Protein AF-0000000078350565 (afdb_homodimer)

Structure (mmCIF, N/CA/C/O backbone):
data_AF-0000000078350565-model_v1
#
loop_
_entity.id
_entity.type
_entity.pdbx_description
1 polymer 'Xylose isomerase-like TIM barrel domain-containing protein'
#
loop_
_atom_site.group_PDB
_atom_site.id
_atom_site.type_symbol
_atom_site.label_atom_id
_atom_site.label_alt_id
_atom_site.label_comp_id
_atom_site.label_asym_id
_atom_site.label_entity_id
_atom_site.label_seq_id
_atom_site.pdbx_PDB_ins_code
_atom_site.Cartn_x
_atom_site.Cartn_y
_atom_site.Cartn_z
_atom_site.occupancy
_atom_site.B_iso_or_equiv
_atom_site.auth_seq_id
_atom_site.auth_comp_id
_atom_site.auth_asym_id
_atom_site.auth_atom_id
_atom_site.pdbx_PDB_model_num
ATOM 1 N N . MET A 1 1 ? 18.531 2.963 12.133 1 29.81 1 MET A N 1
ATOM 2 C CA . MET A 1 1 ? 17.109 2.709 11.914 1 29.81 1 MET A CA 1
ATOM 3 C C . MET A 1 1 ? 16.703 1.345 12.469 1 29.81 1 MET A C 1
ATOM 5 O O . MET A 1 1 ? 17.297 0.327 12.117 1 29.81 1 MET A O 1
ATOM 9 N N . GLY A 1 2 ? 16.297 1.271 13.641 1 43.22 2 GLY A N 1
ATOM 10 C CA . GLY A 1 2 ? 16.016 0.024 14.336 1 43.22 2 GLY A CA 1
ATOM 11 C C . GLY A 1 2 ? 15.117 -0.913 13.555 1 43.22 2 GLY A C 1
ATOM 12 O O . GLY A 1 2 ? 14.484 -0.503 12.578 1 43.22 2 GLY A O 1
ATOM 13 N N . LYS A 1 3 ? 15.312 -2.146 13.758 1 55.16 3 LYS A N 1
ATOM 14 C CA . LYS A 1 3 ? 14.531 -3.229 13.172 1 55.16 3 LYS A CA 1
ATOM 15 C C . LYS A 1 3 ? 13.039 -3.014 13.383 1 55.16 3 LYS A C 1
ATOM 17 O O . LYS A 1 3 ? 12.609 -2.613 14.469 1 55.16 3 LYS A O 1
ATOM 22 N N . TRP A 1 4 ? 12.258 -2.865 12.328 1 69.56 4 TRP A N 1
ATOM 23 C CA . TRP A 1 4 ? 10.805 -2.768 12.414 1 69.56 4 TRP A CA 1
ATOM 24 C C . TRP A 1 4 ? 10.242 -3.826 13.352 1 69.56 4 TRP A C 1
ATOM 26 O O . TRP A 1 4 ? 10.703 -4.973 13.352 1 69.56 4 TRP A O 1
ATOM 36 N N . GLU A 1 5 ? 9.578 -3.369 14.406 1 76.81 5 GLU A N 1
ATOM 37 C CA . GLU A 1 5 ? 8.859 -4.273 15.305 1 76.81 5 GLU A CA 1
ATOM 38 C C . GLU A 1 5 ? 7.387 -3.898 15.406 1 76.81 5 GLU A C 1
ATOM 40 O O . GLU A 1 5 ? 7.043 -2.715 15.445 1 76.81 5 GLU A O 1
ATOM 45 N N . ARG A 1 6 ? 6.66 -4.949 15.422 1 85.81 6 ARG A N 1
ATOM 46 C CA . ARG A 1 6 ? 5.234 -4.711 15.617 1 85.81 6 ARG A CA 1
ATOM 47 C C . ARG A 1 6 ? 4.926 -4.418 17.078 1 85.81 6 ARG A C 1
ATOM 49 O O . ARG A 1 6 ? 5.051 -5.297 17.938 1 85.81 6 ARG A O 1
ATOM 56 N N . LEU A 1 7 ? 4.594 -3.178 17.375 1 91.69 7 LEU A N 1
ATOM 57 C CA . LEU A 1 7 ? 4.164 -2.777 18.719 1 91.69 7 LEU A CA 1
ATOM 58 C C . LEU A 1 7 ? 2.646 -2.822 18.844 1 91.69 7 LEU A C 1
ATOM 60 O O . LEU A 1 7 ? 1.937 -2.766 17.828 1 91.69 7 LEU A O 1
ATOM 64 N N . SER A 1 8 ? 2.15 -2.9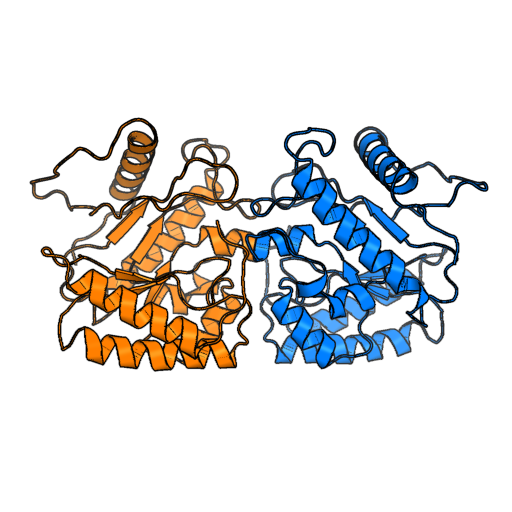61 20.078 1 96.12 8 SER A N 1
ATOM 65 C CA . SER A 1 8 ? 0.714 -2.984 20.328 1 96.12 8 SER A CA 1
ATOM 66 C C . SER A 1 8 ? 0.103 -1.596 20.188 1 96.12 8 SER A C 1
ATOM 68 O O . SER A 1 8 ? 0.82 -0.594 20.172 1 96.12 8 SER A O 1
ATOM 70 N N . VAL A 1 9 ? -1.161 -1.55 20.031 1 97.94 9 VAL A N 1
ATOM 71 C CA . VAL A 1 9 ? -1.894 -0.289 19.984 1 97.94 9 VAL A CA 1
ATOM 72 C C . VAL A 1 9 ? -1.577 0.546 21.219 1 97.94 9 VAL A C 1
ATOM 74 O O . VAL A 1 9 ? -1.276 1.738 21.109 1 97.94 9 VAL A O 1
ATOM 77 N N . ASP A 1 10 ? -1.543 -0.074 22.438 1 97.94 10 ASP A N 1
ATOM 78 C CA . ASP A 1 10 ? -1.284 0.636 23.688 1 97.94 10 ASP A CA 1
ATOM 79 C C . ASP A 1 10 ? 0.126 1.223 23.703 1 97.94 10 ASP A C 1
ATOM 81 O O . ASP A 1 10 ? 0.337 2.33 24.203 1 97.94 10 ASP A O 1
ATOM 85 N N . ALA A 1 11 ? 1.04 0.435 23.188 1 96.69 11 ALA A N 1
ATOM 86 C CA . ALA A 1 11 ? 2.416 0.926 23.141 1 96.69 11 ALA A CA 1
ATOM 87 C C . ALA A 1 11 ? 2.529 2.143 22.219 1 96.69 11 ALA A C 1
ATOM 89 O O . ALA A 1 11 ? 3.217 3.111 22.547 1 96.69 11 ALA A O 1
ATOM 90 N N . HIS A 1 12 ? 1.889 2.092 21.062 1 95.88 12 HIS A N 1
ATOM 91 C CA . HIS A 1 12 ? 1.881 3.225 20.141 1 95.88 12 HIS A CA 1
ATOM 92 C C . HIS A 1 12 ? 1.212 4.441 20.781 1 95.88 12 HIS A C 1
ATOM 94 O O . HIS A 1 12 ? 1.666 5.57 20.594 1 95.88 12 HIS A O 1
ATOM 100 N N . LEU A 1 13 ? 0.161 4.207 21.531 1 97.38 13 LEU A N 1
ATOM 101 C CA . LEU A 1 13 ? -0.548 5.301 22.203 1 97.38 13 LEU A CA 1
ATOM 102 C C . LEU A 1 13 ? 0.314 5.934 23.281 1 97.38 13 LEU A C 1
ATOM 104 O O . LEU A 1 13 ? 0.318 7.156 23.453 1 97.38 13 LEU A O 1
ATOM 108 N N . SER A 1 14 ? 1.02 5.094 24.016 1 96.31 14 SER A N 1
ATOM 109 C CA . SER A 1 14 ? 1.937 5.613 25.031 1 96.31 14 SER A CA 1
ATOM 110 C C . SER A 1 14 ? 3.008 6.496 24.406 1 96.31 14 SER A C 1
ATOM 112 O O . SER A 1 14 ? 3.311 7.574 24.922 1 96.31 14 SER A O 1
ATOM 114 N N . ASN A 1 15 ? 3.539 5.988 23.297 1 91.12 15 ASN A N 1
ATOM 115 C CA . ASN A 1 15 ? 4.531 6.777 22.562 1 91.12 15 ASN A CA 1
ATOM 116 C C . ASN A 1 15 ? 3.941 8.094 22.062 1 91.12 15 ASN A C 1
ATOM 118 O O . ASN A 1 15 ? 4.594 9.141 22.141 1 91.12 15 ASN A O 1
ATOM 122 N N . PHE A 1 16 ? 2.752 8.031 21.625 1 93.38 16 PHE A N 1
ATOM 123 C CA . PHE A 1 16 ? 2.049 9.203 21.125 1 93.38 16 PHE A CA 1
ATOM 124 C C . PHE A 1 16 ? 1.903 10.25 22.219 1 93.38 16 PHE A C 1
ATOM 126 O O . PHE A 1 16 ? 2.219 11.422 22 1 93.38 16 PHE A O 1
ATOM 133 N N . GLU A 1 17 ? 1.477 9.836 23.297 1 94.06 17 GLU A N 1
ATOM 134 C CA . GLU A 1 17 ? 1.262 10.75 24.422 1 94.06 17 GLU A CA 1
ATOM 135 C C . GLU A 1 17 ? 2.574 11.383 24.875 1 94.06 17 GLU A C 1
ATOM 137 O O . GLU A 1 17 ? 2.631 12.586 25.141 1 94.06 17 GLU A O 1
ATOM 142 N N . VAL A 1 18 ? 3.592 10.594 24.969 1 89.62 18 VAL A N 1
ATOM 143 C CA . VAL A 1 18 ? 4.898 11.086 25.375 1 89.62 18 VAL A CA 1
ATOM 144 C C . VAL A 1 18 ? 5.391 12.148 24.391 1 89.62 18 VAL A C 1
ATOM 146 O O . VAL A 1 18 ? 5.871 13.203 24.797 1 89.62 18 VAL A O 1
ATOM 149 N N . GLN A 1 19 ? 5.246 11.859 23.125 1 86.56 19 GLN A N 1
ATOM 150 C CA . GLN A 1 19 ? 5.695 12.781 22.078 1 86.56 19 GLN A CA 1
ATOM 151 C C . GLN A 1 19 ? 4.883 14.078 22.109 1 86.56 19 GLN A C 1
ATOM 153 O O . GLN A 1 19 ? 5.434 15.164 21.953 1 86.56 19 GLN A O 1
ATOM 158 N N . LEU A 1 20 ? 3.584 13.93 22.297 1 88 20 LEU A N 1
ATOM 159 C CA . LEU A 1 20 ? 2.715 15.094 22.359 1 88 20 LEU A CA 1
ATOM 160 C C . LEU A 1 20 ? 3.092 15.992 23.531 1 88 20 LEU A C 1
ATOM 162 O O . LEU A 1 20 ? 3.195 17.203 23.375 1 88 20 LEU A O 1
ATOM 166 N N . ASN A 1 21 ? 3.371 15.438 24.688 1 87.44 21 ASN A N 1
ATOM 167 C CA . ASN A 1 21 ? 3.789 16.188 25.859 1 87.44 21 ASN A CA 1
ATOM 168 C C . ASN A 1 21 ? 5.129 16.891 25.625 1 87.44 21 ASN A C 1
ATOM 170 O O . ASN A 1 21 ? 5.32 18.031 26.062 1 87.44 21 ASN A O 1
ATOM 174 N N . THR A 1 22 ? 5.992 16.172 24.969 1 82.19 22 THR A N 1
ATOM 175 C CA . THR A 1 22 ? 7.301 16.75 24.656 1 82.19 22 THR A CA 1
ATOM 176 C C . THR A 1 22 ? 7.164 17.969 23.75 1 82.19 22 THR A C 1
ATOM 178 O O . THR A 1 22 ? 7.84 18.984 23.953 1 82.19 22 THR A O 1
ATOM 181 N N . MET A 1 23 ? 6.285 17.859 22.766 1 81.38 23 MET A N 1
ATOM 182 C CA . MET A 1 23 ? 6.066 18.953 21.828 1 81.38 23 MET A CA 1
ATOM 183 C C . MET A 1 23 ? 5.469 20.172 22.531 1 81.38 23 MET A C 1
ATOM 185 O O . MET A 1 23 ? 5.793 21.312 22.203 1 81.38 23 MET A O 1
ATOM 189 N N . LEU A 1 24 ? 4.656 19.953 23.531 1 80.38 24 LEU A N 1
ATOM 190 C CA . LEU A 1 24 ? 3.986 21.047 24.234 1 80.38 24 LEU A CA 1
ATOM 191 C C . LEU A 1 24 ? 4.93 21.703 25.234 1 80.38 24 LEU A C 1
ATOM 193 O O . LEU A 1 24 ? 4.668 22.828 25.688 1 80.38 24 LEU A O 1
ATOM 197 N N . ALA A 1 25 ? 5.98 21 25.531 1 77.94 25 ALA A N 1
ATOM 198 C CA . ALA A 1 25 ? 6.938 21.547 26.484 1 77.94 25 ALA A CA 1
ATOM 199 C C . ALA A 1 25 ? 7.91 22.5 25.812 1 77.94 25 ALA A C 1
ATOM 201 O O . ALA A 1 25 ? 8.656 23.234 26.484 1 77.94 25 ALA A O 1
ATOM 202 N N . ILE A 1 26 ? 7.836 22.484 24.531 1 70 26 ILE A N 1
ATOM 203 C CA . ILE A 1 26 ? 8.719 23.391 23.797 1 70 26 ILE A CA 1
ATOM 204 C C . ILE A 1 26 ? 8.266 24.828 24 1 70 26 ILE A C 1
ATOM 206 O O . ILE A 1 26 ? 7.07 25.109 24.047 1 70 26 ILE A O 1
ATOM 210 N N . ALA A 1 27 ? 9.188 25.766 24.141 1 65.5 27 ALA A N 1
ATOM 211 C CA . ALA A 1 27 ? 8.961 27.156 24.516 1 65.5 27 ALA A CA 1
ATOM 212 C C . ALA A 1 27 ? 8.016 27.844 23.547 1 65.5 27 ALA A C 1
ATOM 214 O O . ALA A 1 27 ? 7.098 28.562 23.953 1 65.5 27 ALA A O 1
ATOM 215 N N . GLU A 1 28 ? 8.289 27.594 22.266 1 67.12 28 GLU A N 1
ATOM 216 C CA . GLU A 1 28 ? 7.395 28.172 21.266 1 67.12 28 GLU A CA 1
ATOM 217 C C . GLU A 1 28 ? 6.387 27.141 20.766 1 67.12 28 GLU A C 1
ATOM 219 O O . GLU A 1 28 ? 6.773 26.062 20.328 1 67.12 28 GLU A O 1
ATOM 224 N N . PRO A 1 29 ? 5.207 27.5 20.922 1 66.31 29 PRO A N 1
ATOM 225 C CA . PRO A 1 29 ? 4.195 26.531 20.484 1 66.31 29 PRO A CA 1
ATOM 226 C C . PRO A 1 29 ? 4.273 26.234 18.984 1 66.31 29 PRO A C 1
ATOM 228 O O . PRO A 1 29 ? 4.516 27.141 18.188 1 66.31 29 PRO A O 1
ATOM 231 N N . PRO A 1 30 ? 4.133 24.969 18.656 1 74.44 30 PRO A N 1
ATOM 232 C CA . PRO A 1 30 ? 4.117 24.641 17.219 1 74.44 30 PRO A CA 1
ATOM 233 C C . PRO A 1 30 ? 2.883 25.188 16.516 1 74.44 30 PRO A C 1
ATOM 235 O O . PRO A 1 30 ? 1.818 25.312 17.109 1 74.44 30 PRO A O 1
ATOM 238 N N . VAL A 1 31 ? 3.041 25.562 15.242 1 70.62 31 VAL A N 1
ATOM 239 C CA . VAL A 1 31 ? 1.937 26.031 14.422 1 70.62 31 VAL A CA 1
ATOM 240 C C . VAL A 1 31 ? 1.011 24.875 14.07 1 70.62 31 VAL A C 1
ATOM 242 O O . VAL A 1 31 ? -0.204 25.047 13.953 1 70.62 31 VAL A O 1
ATOM 245 N N . HIS A 1 32 ? 1.57 23.734 13.961 1 81.56 32 HIS A N 1
ATOM 246 C CA . HIS A 1 32 ? 0.864 22.5 13.602 1 81.56 32 HIS A CA 1
ATOM 247 C C . HIS A 1 32 ? 1.629 21.266 14.062 1 81.56 32 HIS A C 1
ATOM 249 O O . HIS A 1 32 ? 2.857 21.219 13.961 1 81.56 32 HIS A O 1
ATOM 255 N N . ILE A 1 33 ? 0.948 20.328 14.57 1 84.94 33 ILE A N 1
ATOM 256 C CA . ILE A 1 33 ? 1.573 19.062 14.961 1 84.94 33 ILE A CA 1
ATOM 257 C C . ILE A 1 33 ? 1.23 17.984 13.953 1 84.94 33 ILE A C 1
ATOM 259 O O . ILE A 1 33 ? 0.056 17.672 13.734 1 84.94 33 ILE A O 1
ATOM 263 N N . ASN A 1 34 ? 2.223 17.453 13.305 1 87.62 34 ASN A N 1
ATOM 264 C CA . ASN A 1 34 ? 2.078 16.328 12.391 1 87.62 34 ASN A CA 1
ATOM 265 C C . ASN A 1 34 ? 2.449 15.008 13.055 1 87.62 34 ASN A C 1
ATOM 267 O O . ASN A 1 34 ? 3.527 14.891 13.641 1 87.62 34 ASN A O 1
ATOM 271 N N . CYS A 1 35 ? 1.588 13.984 12.875 1 90.69 35 CYS A N 1
ATOM 272 C CA . CYS A 1 35 ? 1.815 12.727 13.586 1 90.69 35 CYS A CA 1
ATOM 273 C C . CYS A 1 35 ? 1.958 11.562 12.609 1 90.69 35 CYS A C 1
ATOM 275 O O . CYS A 1 35 ? 1.14 11.406 11.703 1 90.69 35 CYS A O 1
ATOM 277 N N . HIS A 1 36 ? 3.012 10.734 12.797 1 90.69 36 HIS A N 1
ATOM 278 C CA . HIS A 1 36 ? 3.102 9.406 12.203 1 90.69 36 HIS A CA 1
ATOM 279 C C . HIS A 1 36 ? 2.428 8.359 13.086 1 90.69 36 HIS A C 1
ATOM 281 O O . HIS A 1 36 ? 2.998 7.934 14.086 1 90.69 36 HIS A O 1
ATOM 287 N N . SER A 1 37 ? 1.305 7.953 12.68 1 94.88 37 SER A N 1
ATOM 288 C CA . SER A 1 37 ? 0.412 7.309 13.641 1 94.88 37 SER A CA 1
ATOM 289 C C . SER A 1 37 ? 0.211 5.836 13.297 1 94.88 37 SER A C 1
ATOM 291 O O . SER A 1 37 ? -0.036 5.488 12.141 1 94.88 37 SER A O 1
ATOM 293 N N . GLY A 1 38 ? 0.345 5.031 14.375 1 95 38 GLY A N 1
ATOM 294 C CA . GLY A 1 38 ? 0.016 3.619 14.281 1 95 38 GLY A CA 1
ATOM 295 C C . GLY A 1 38 ? 0.988 2.836 13.422 1 95 38 GLY A C 1
ATOM 296 O O . GLY A 1 38 ? 2.193 3.1 13.438 1 95 38 GLY A O 1
ATOM 297 N N . SER A 1 39 ? 0.382 1.791 12.812 1 95.94 39 SER A N 1
ATOM 298 C CA . SER A 1 39 ? 1.175 0.845 12.031 1 95.94 39 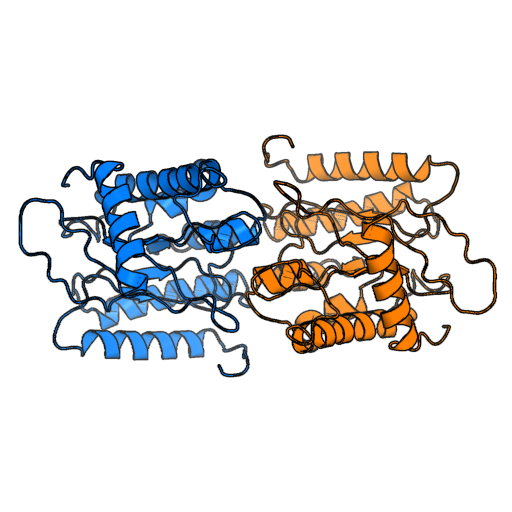SER A CA 1
ATOM 299 C C . SER A 1 39 ? 0.372 0.28 10.867 1 95.94 39 SER A C 1
ATOM 301 O O . SER A 1 39 ? -0.832 0.047 10.992 1 95.94 39 SER A O 1
ATOM 303 N N . ASP A 1 40 ? 1.1 0.07 9.789 1 97.06 40 ASP A N 1
ATOM 304 C CA . ASP A 1 40 ? 0.416 -0.528 8.648 1 97.06 40 ASP A CA 1
ATOM 305 C C . ASP A 1 40 ? 0.014 -1.972 8.938 1 97.06 40 ASP A C 1
ATOM 307 O O . ASP A 1 40 ? -0.891 -2.512 8.297 1 97.06 40 ASP A O 1
ATOM 311 N N . SER A 1 41 ? 0.636 -2.6 9.93 1 96.38 41 SER A N 1
ATOM 312 C CA . SER A 1 41 ? 0.352 -3.994 10.258 1 96.38 41 SER A CA 1
ATOM 313 C C . SER A 1 41 ? -0.889 -4.113 11.141 1 96.38 41 SER A C 1
ATOM 315 O O . SER A 1 41 ? -1.336 -5.223 11.438 1 96.38 41 SER A O 1
ATOM 317 N N . PHE A 1 42 ? -1.473 -2.967 11.57 1 97.75 42 PHE A N 1
ATOM 318 C CA . PHE A 1 42 ? -2.721 -2.998 12.328 1 97.75 42 PHE A CA 1
ATOM 319 C C . PHE A 1 42 ? -3.879 -3.443 11.438 1 97.75 42 PHE A C 1
ATOM 321 O O . PHE A 1 42 ? -3.955 -3.059 10.273 1 97.75 42 PHE A O 1
ATOM 328 N N . THR A 1 43 ? -4.734 -4.227 12.062 1 96.88 43 THR A N 1
ATOM 329 C CA . THR A 1 43 ? -6.035 -4.422 11.43 1 96.88 43 THR A CA 1
ATOM 330 C C . THR A 1 43 ? -6.828 -3.119 11.406 1 96.88 43 THR A C 1
ATOM 332 O O . THR A 1 43 ? -6.477 -2.158 12.094 1 96.88 43 THR A O 1
ATOM 335 N N . LEU A 1 44 ? -7.848 -3.102 10.555 1 97.81 44 LEU A N 1
ATOM 336 C CA . LEU A 1 44 ? -8.734 -1.94 10.531 1 97.81 44 LEU A CA 1
ATOM 337 C C . LEU A 1 44 ? -9.258 -1.632 11.93 1 97.81 44 LEU A C 1
ATOM 339 O O . LEU A 1 44 ? -9.266 -0.472 12.352 1 97.81 44 LEU A O 1
ATOM 343 N N . LYS A 1 45 ? -9.648 -2.652 12.656 1 97.88 45 LYS A N 1
ATOM 344 C CA . LYS A 1 45 ? -10.18 -2.484 14.008 1 97.88 45 LYS A CA 1
ATOM 345 C C . LYS A 1 45 ? -9.133 -1.871 14.938 1 97.88 45 LYS A C 1
ATOM 347 O O . LYS A 1 45 ? -9.445 -0.971 15.719 1 97.88 45 LYS A O 1
ATOM 352 N N . GLU A 1 46 ? -7.934 -2.338 14.852 1 98.38 46 GLU A N 1
ATOM 353 C CA . GLU A 1 46 ? -6.852 -1.804 15.672 1 98.38 46 GLU A CA 1
ATOM 354 C C . GLU A 1 46 ? -6.578 -0.34 15.344 1 98.38 46 GLU A C 1
ATOM 356 O O . GLU A 1 46 ? -6.348 0.472 16.234 1 98.38 46 GLU A O 1
ATOM 361 N N . SER A 1 47 ? -6.559 -0.036 14.062 1 98.56 47 SER A N 1
ATOM 362 C CA . SER A 1 47 ? -6.32 1.344 13.656 1 98.56 47 SER A CA 1
ATOM 363 C C . SER A 1 47 ? -7.426 2.268 14.148 1 98.56 47 SER A C 1
ATOM 365 O O . SER A 1 47 ? -7.152 3.369 14.625 1 98.56 47 SER A O 1
ATOM 367 N N . ILE A 1 48 ? -8.672 1.815 14.047 1 98.62 48 ILE A N 1
ATOM 368 C CA . ILE A 1 48 ? -9.797 2.605 14.531 1 98.62 48 ILE A CA 1
ATOM 369 C C . ILE A 1 48 ? -9.664 2.814 16.031 1 98.62 48 ILE A C 1
ATOM 371 O O . ILE A 1 48 ? -9.883 3.922 16.531 1 98.62 48 ILE A O 1
ATOM 375 N N . ASP A 1 49 ? -9.297 1.769 16.719 1 98.75 49 ASP A N 1
ATOM 376 C CA . ASP A 1 49 ? -9.07 1.865 18.156 1 98.75 49 ASP A CA 1
ATOM 377 C C . ASP A 1 49 ? -7.984 2.887 18.469 1 98.75 49 ASP A C 1
ATOM 379 O O . ASP A 1 49 ? -8.156 3.732 19.359 1 98.75 49 ASP A O 1
ATOM 383 N N . TYR A 1 50 ? -6.91 2.811 17.781 1 98.69 50 TYR A N 1
ATOM 384 C CA . TYR A 1 50 ? -5.797 3.73 17.984 1 98.69 50 TYR A CA 1
ATOM 385 C C . TYR A 1 50 ? -6.246 5.176 17.812 1 98.69 50 TYR A C 1
ATOM 387 O O . TYR A 1 50 ? -6.012 6.016 18.688 1 98.69 50 TYR A O 1
ATOM 395 N N . PHE A 1 51 ? -6.883 5.465 16.703 1 98.69 51 PHE A N 1
ATOM 396 C CA . PHE A 1 51 ? -7.219 6.852 16.406 1 98.69 51 PHE A CA 1
ATOM 397 C C . PHE A 1 51 ? -8.305 7.363 17.344 1 98.69 51 PHE A C 1
ATOM 399 O O . PHE A 1 51 ? -8.289 8.531 17.734 1 98.69 51 PHE A O 1
ATOM 406 N N . THR A 1 52 ? -9.266 6.512 17.75 1 98.44 52 THR A N 1
ATOM 407 C CA . THR A 1 52 ? -10.281 6.902 18.719 1 98.44 52 THR A CA 1
ATOM 408 C C . THR A 1 52 ? -9.641 7.293 20.047 1 98.44 52 THR A C 1
ATOM 410 O O . THR A 1 52 ? -9.93 8.359 20.594 1 98.44 52 THR A O 1
ATOM 413 N N . LYS A 1 53 ? -8.75 6.5 20.469 1 98.44 53 LYS A N 1
ATOM 414 C CA . LYS A 1 53 ? -8.086 6.754 21.75 1 98.44 53 LYS A CA 1
ATOM 415 C C . LYS A 1 53 ? -7.125 7.934 21.641 1 98.44 53 LYS A C 1
ATOM 417 O O . LYS A 1 53 ? -6.953 8.688 22.609 1 98.44 53 LYS A O 1
ATOM 422 N N . SER A 1 54 ? -6.465 8.047 20.469 1 97.56 54 SER A N 1
ATOM 423 C CA . SER A 1 54 ? -5.551 9.164 20.266 1 97.56 54 SER A CA 1
ATOM 424 C C . SER A 1 54 ? -6.281 10.5 20.391 1 97.56 54 SER A C 1
ATOM 426 O O . SER A 1 54 ? -5.715 11.484 20.859 1 97.56 54 SER A O 1
ATOM 428 N N . ILE A 1 55 ? -7.523 10.586 19.953 1 95.88 55 ILE A N 1
ATOM 429 C CA . ILE A 1 55 ? -8.328 11.805 20.047 1 95.88 55 ILE A CA 1
ATOM 430 C C . ILE A 1 55 ? -8.555 12.156 21.516 1 95.88 55 ILE A C 1
ATOM 432 O O . ILE A 1 55 ? -8.43 13.32 21.906 1 95.88 55 ILE A O 1
ATOM 436 N N . SER A 1 56 ? -8.844 11.141 22.281 1 95.88 56 SER A N 1
ATOM 437 C CA . SER A 1 56 ? -9.039 11.359 23.703 1 95.88 56 SER A CA 1
ATOM 438 C C . SER A 1 56 ? -7.762 11.883 24.359 1 95.88 56 SER A C 1
ATOM 440 O O . SER A 1 56 ? -7.812 12.797 25.188 1 95.88 56 SER A O 1
ATOM 442 N N . ILE A 1 57 ? -6.672 11.352 24.016 1 96.69 57 ILE A N 1
ATOM 443 C CA . ILE A 1 57 ? -5.379 11.766 24.547 1 96.69 57 ILE A CA 1
ATOM 444 C C . ILE A 1 57 ? -5.086 13.203 24.125 1 96.69 57 ILE A C 1
ATOM 446 O O . ILE A 1 57 ? -4.664 14.023 24.938 1 96.69 57 ILE A O 1
ATOM 450 N N . GLN A 1 58 ? -5.301 13.422 22.859 1 94.25 58 GLN A N 1
ATOM 451 C CA . GLN A 1 58 ? -5.102 14.758 22.328 1 94.25 58 GLN A CA 1
ATOM 452 C C . GLN A 1 58 ? -5.906 15.797 23.109 1 94.25 58 GLN A C 1
ATOM 454 O O . GLN A 1 58 ? -5.379 16.844 23.484 1 94.25 58 GLN A O 1
ATOM 459 N N . GLN A 1 59 ? -7.156 15.523 23.391 1 93.38 59 GLN A N 1
ATOM 460 C CA . GLN A 1 59 ? -8.031 16.438 24.109 1 93.38 59 GLN A CA 1
ATOM 461 C C . GLN A 1 59 ? -7.523 16.656 25.531 1 93.38 59 GLN A C 1
ATOM 463 O O . GLN A 1 59 ? -7.527 17.781 26.031 1 93.38 59 GLN A O 1
ATOM 468 N N . ARG A 1 60 ? -7.105 15.633 26.109 1 94.94 60 ARG A N 1
ATOM 469 C CA . ARG A 1 60 ? -6.617 15.719 27.484 1 94.94 60 ARG A CA 1
ATOM 470 C C . ARG A 1 60 ? -5.312 16.5 27.562 1 94.94 60 ARG A C 1
ATOM 472 O O . ARG A 1 60 ? -5.156 17.375 28.422 1 94.94 60 ARG A O 1
ATOM 479 N N . VAL A 1 61 ? -4.402 16.25 26.656 1 92.75 61 VAL A N 1
ATOM 480 C CA . VAL A 1 61 ? -3.055 16.797 26.703 1 92.75 61 VAL A CA 1
ATOM 481 C C . VAL A 1 61 ? -3.074 18.266 26.25 1 92.75 61 VAL A C 1
ATOM 483 O O . VAL A 1 61 ? -2.398 19.109 26.828 1 92.75 61 VAL A O 1
ATOM 486 N N . LEU A 1 62 ? -3.801 18.594 25.219 1 88.94 62 LEU A N 1
ATOM 487 C CA . LEU A 1 62 ? -3.812 19.938 24.672 1 88.94 62 LEU A CA 1
ATOM 488 C C . LEU A 1 62 ? -4.617 20.875 25.562 1 88.94 62 LEU A C 1
ATOM 490 O O . LEU A 1 62 ? -4.422 22.094 25.531 1 88.94 62 LEU A O 1
ATOM 494 N N . GLN A 1 63 ? -5.527 20.391 26.469 1 83.88 63 GLN A N 1
ATOM 495 C CA . GLN A 1 63 ? -6.25 21.125 27.5 1 83.88 63 GLN A CA 1
ATOM 496 C C . GLN A 1 63 ? -6.793 22.438 26.953 1 83.88 63 GLN A C 1
ATOM 498 O O . GLN A 1 63 ? -6.57 23.5 27.547 1 83.88 63 GLN A O 1
ATOM 503 N N . GLY A 1 64 ? -7.375 22.438 25.75 1 78.69 64 GLY A N 1
ATOM 504 C CA . GLY A 1 64 ? -8.023 23.625 25.219 1 78.69 64 GLY A CA 1
ATOM 505 C C . GLY A 1 64 ? -7.105 24.469 24.344 1 78.69 64 GLY A C 1
ATOM 506 O O . GLY A 1 64 ? -7.539 25.453 23.75 1 78.69 64 GLY A O 1
ATOM 507 N N . LYS A 1 65 ? -5.809 24.094 24.344 1 82.06 65 LYS A N 1
ATOM 508 C CA . LYS A 1 65 ? -4.922 24.781 23.406 1 82.06 65 LYS A CA 1
ATOM 509 C C . LYS A 1 65 ? -5.363 24.578 21.969 1 82.06 65 LYS A C 1
ATOM 511 O O . LYS A 1 65 ? -5.781 23.469 21.594 1 82.06 65 LYS A O 1
ATOM 516 N N . GLU A 1 66 ? -5.34 25.625 21.203 1 81.38 66 GLU A N 1
ATOM 517 C CA . GLU A 1 66 ? -5.781 25.578 19.812 1 81.38 66 GLU A CA 1
ATOM 518 C C . GLU A 1 66 ? -4.629 25.234 18.875 1 81.38 66 GLU A C 1
ATOM 520 O O . GLU A 1 66 ? -4.281 26 17.984 1 81.38 66 GLU A O 1
ATOM 525 N N . ILE A 1 67 ? -3.982 24.172 19.141 1 81.88 67 ILE A N 1
ATOM 526 C CA . ILE A 1 67 ? -2.926 23.672 18.266 1 81.88 67 ILE A CA 1
ATOM 527 C C . ILE A 1 67 ? -3.467 22.547 17.391 1 81.88 67 ILE A C 1
ATOM 529 O O . ILE A 1 67 ? -3.809 21.469 17.875 1 81.88 67 ILE A O 1
ATOM 533 N N . PRO A 1 68 ? -3.566 22.906 16.109 1 85.75 68 PRO A N 1
ATOM 534 C CA . PRO A 1 68 ? -4.062 21.859 15.227 1 85.75 68 PRO A CA 1
ATOM 535 C C . PRO A 1 68 ? -3.131 20.641 15.172 1 85.75 68 PRO A C 1
ATOM 537 O O . PRO A 1 68 ? -1.907 20.797 15.195 1 85.75 68 PRO A O 1
ATOM 540 N N . LEU A 1 69 ? -3.689 19.469 15.211 1 89.62 69 LEU A N 1
ATOM 541 C CA . LEU A 1 69 ? -2.975 18.203 15.133 1 89.62 69 LEU A CA 1
ATOM 542 C C . LEU A 1 69 ? -3.588 17.297 14.07 1 89.62 69 LEU A C 1
ATOM 544 O O . LEU A 1 69 ? -4.812 17.156 14 1 89.62 69 LEU A O 1
ATOM 548 N N . SER A 1 70 ? -2.758 16.797 13.156 1 93.75 70 SER A N 1
ATOM 549 C CA . SER A 1 70 ? -3.229 15.914 12.102 1 93.75 70 SER A CA 1
ATOM 550 C C . SER A 1 70 ? -2.322 14.695 11.953 1 93.75 70 SER A C 1
ATOM 552 O O . SER A 1 70 ? -1.189 14.695 12.438 1 93.75 70 SER A O 1
ATOM 554 N N . HIS A 1 71 ? -2.867 13.672 11.398 1 95.44 71 HIS A N 1
ATOM 555 C CA . HIS A 1 71 ? -2.162 12.414 11.18 1 95.44 71 HIS A CA 1
ATOM 556 C C . HIS A 1 71 ? -1.783 12.234 9.719 1 95.44 71 HIS A C 1
ATOM 558 O O . HIS A 1 71 ? -2.627 12.391 8.828 1 95.44 71 HIS A O 1
ATOM 564 N N . GLU A 1 72 ? -0.566 11.789 9.484 1 94.06 72 GLU A N 1
ATOM 565 C CA . GLU A 1 72 ? 0.018 11.828 8.148 1 94.06 72 GLU A CA 1
ATOM 566 C C . GLU A 1 72 ? -0.313 10.562 7.363 1 94.06 72 GLU A C 1
ATOM 568 O O . GLU A 1 72 ? -0.245 9.453 7.902 1 94.06 72 GLU A O 1
ATOM 573 N N . THR A 1 73 ? -0.734 10.758 6.133 1 97.94 73 THR A N 1
ATOM 574 C CA . THR A 1 73 ? -0.799 9.641 5.199 1 97.94 73 THR A CA 1
ATOM 575 C C . THR A 1 73 ? 0.603 9.164 4.828 1 97.94 73 THR A C 1
ATOM 577 O O . THR A 1 73 ? 1.332 9.852 4.117 1 97.94 73 THR A O 1
ATOM 580 N N . HIS A 1 74 ? 1.014 8.031 5.355 1 95 74 HIS A N 1
ATOM 581 C CA . HIS A 1 74 ? 2.4 7.59 5.246 1 95 74 HIS A CA 1
ATOM 582 C C . HIS A 1 74 ? 2.496 6.07 5.23 1 95 74 HIS A C 1
ATOM 584 O O . HIS A 1 74 ? 1.895 5.395 6.07 1 95 74 HIS A O 1
ATOM 590 N N . ARG A 1 75 ? 3.238 5.617 4.234 1 96.19 75 ARG A N 1
ATOM 591 C CA . ARG A 1 75 ? 3.516 4.188 4.227 1 96.19 75 ARG A CA 1
ATOM 592 C C . ARG A 1 75 ? 4.191 3.75 5.52 1 96.19 75 ARG A C 1
ATOM 594 O O . ARG A 1 75 ? 4.957 4.512 6.113 1 96.19 75 ARG A O 1
ATOM 601 N N . GLY A 1 76 ? 3.904 2.535 5.949 1 94.88 76 GLY A N 1
ATOM 602 C CA . GLY A 1 76 ? 4.457 2.02 7.191 1 94.88 76 GLY A CA 1
ATOM 603 C C . GLY A 1 76 ? 3.621 2.375 8.406 1 94.88 76 GLY A C 1
ATOM 604 O O . GLY A 1 76 ? 3.857 1.86 9.5 1 94.88 76 GLY A O 1
ATOM 605 N N . ARG A 1 77 ? 2.621 3.217 8.18 1 96 77 ARG A N 1
ATOM 606 C CA . ARG A 1 77 ? 1.726 3.65 9.25 1 96 77 ARG A CA 1
ATOM 607 C C . ARG A 1 77 ? 0.285 3.244 8.953 1 96 77 ARG A C 1
ATOM 609 O O . ARG A 1 77 ? 0.006 2.631 7.922 1 96 77 ARG A O 1
ATOM 616 N N . SER A 1 78 ? -0.624 3.562 9.898 1 97.94 78 SER A N 1
ATOM 617 C CA . SER A 1 78 ? -2.004 3.1 9.789 1 97.94 78 SER A CA 1
ATOM 618 C C . SER A 1 78 ? -2.682 3.682 8.555 1 97.94 78 SER A C 1
ATOM 620 O O . SER A 1 78 ? -3.588 3.064 7.988 1 97.94 78 SER A O 1
ATOM 622 N N . LEU A 1 79 ? -2.189 4.852 8.148 1 98.69 79 LEU A N 1
ATOM 623 C CA . LEU A 1 79 ? -2.848 5.543 7.051 1 98.69 79 LEU A CA 1
ATOM 624 C C . LEU A 1 79 ? -2.084 5.336 5.746 1 98.69 79 LEU A C 1
ATOM 626 O O . LEU A 1 79 ? -2.025 6.238 4.906 1 98.69 79 LEU A O 1
ATOM 630 N N . TYR A 1 80 ? -1.514 4.172 5.523 1 98.31 80 TYR A N 1
ATOM 631 C CA . TYR A 1 80 ? -0.645 3.885 4.387 1 98.31 80 TYR A CA 1
ATOM 632 C C . TYR A 1 80 ? -1.455 3.729 3.107 1 98.31 80 TYR A C 1
ATOM 634 O O . TYR A 1 80 ? -0.916 3.846 2.004 1 98.31 80 TYR A O 1
ATOM 642 N N . SER A 1 81 ? -2.764 3.438 3.178 1 98.25 81 SER A N 1
ATOM 643 C CA . SER A 1 81 ? -3.658 3.191 2.051 1 98.25 81 SER A CA 1
ATOM 644 C C . SER A 1 81 ? -4.844 4.156 2.066 1 98.25 81 SER A C 1
ATOM 646 O O . SER A 1 81 ? -5.473 4.355 3.105 1 98.25 81 SER A O 1
ATOM 648 N N . PRO A 1 82 ? -5.141 4.75 0.875 1 98.38 82 PRO A N 1
ATOM 649 C CA . PRO A 1 82 ? -6.312 5.629 0.864 1 98.38 82 PRO A CA 1
ATOM 650 C C . PRO A 1 82 ? -7.609 4.891 1.19 1 98.38 82 PRO A C 1
ATOM 652 O O . PRO A 1 82 ? -8.5 5.453 1.832 1 98.38 82 PRO A O 1
ATOM 655 N N . TRP A 1 83 ? -7.68 3.623 0.877 1 97.62 83 TRP A N 1
ATOM 656 C CA . TRP A 1 83 ? -8.914 2.865 1.053 1 97.62 83 TRP A CA 1
ATOM 657 C C . TRP A 1 83 ? -9.148 2.543 2.523 1 97.62 83 TRP A C 1
ATOM 659 O O . TRP A 1 83 ? -10.266 2.711 3.031 1 97.62 83 TRP A O 1
ATOM 669 N N . ILE A 1 84 ? -8.086 2.154 3.154 1 98 84 ILE A N 1
ATOM 670 C CA . ILE A 1 84 ? -8.156 1.932 4.594 1 98 84 ILE A CA 1
ATOM 671 C C . ILE A 1 84 ? -8.469 3.248 5.305 1 98 84 ILE A C 1
ATOM 673 O O . ILE A 1 84 ? -9.281 3.283 6.234 1 98 84 ILE A O 1
ATOM 677 N N . THR A 1 85 ? -7.824 4.285 4.859 1 98.75 85 THR A N 1
ATOM 678 C CA . THR A 1 85 ? -7.988 5.605 5.461 1 98.75 85 THR A CA 1
ATOM 679 C C . THR A 1 85 ? -9.438 6.074 5.355 1 98.75 85 THR A C 1
ATOM 681 O O . THR A 1 85 ? -9.977 6.645 6.301 1 98.75 85 THR A O 1
ATOM 684 N N . LEU A 1 86 ? -10.031 5.82 4.215 1 98.38 86 LEU A N 1
ATOM 685 C CA . LEU A 1 86 ? -11.422 6.215 4.027 1 98.38 86 LEU A CA 1
ATOM 686 C C . LEU A 1 86 ? -12.328 5.484 5.016 1 98.38 86 LEU A C 1
ATOM 688 O O . LEU A 1 86 ? -13.25 6.082 5.582 1 98.38 86 LEU A O 1
ATOM 692 N N . GLU A 1 87 ? -12.031 4.254 5.242 1 98 87 GLU A N 1
ATOM 693 C CA . GLU A 1 87 ? -12.812 3.498 6.219 1 98 87 GLU A CA 1
ATOM 694 C C . GLU A 1 87 ? -12.586 4.02 7.633 1 98 87 GLU A C 1
ATOM 696 O O . GLU A 1 87 ? -13.523 4.129 8.422 1 98 87 GLU A O 1
ATOM 701 N N . ILE A 1 88 ? -11.359 4.324 7.949 1 98.56 88 ILE A N 1
ATOM 702 C CA . ILE A 1 88 ? -11.031 4.875 9.258 1 98.56 88 ILE A CA 1
ATOM 703 C C . ILE A 1 88 ? -11.742 6.215 9.453 1 98.56 88 ILE A C 1
ATOM 705 O O . ILE A 1 88 ? -12.344 6.461 10.5 1 98.56 88 ILE A O 1
ATOM 709 N N . ALA A 1 89 ? -11.68 7.055 8.422 1 98.44 89 ALA A N 1
ATOM 710 C CA . ALA A 1 89 ? -12.273 8.391 8.484 1 98.44 89 ALA A CA 1
ATOM 711 C C . ALA A 1 89 ? -13.773 8.312 8.742 1 98.44 89 ALA A C 1
ATOM 713 O O . ALA A 1 89 ? -14.344 9.164 9.43 1 98.44 89 ALA A O 1
ATOM 714 N N . GLN A 1 90 ? -14.406 7.32 8.234 1 97.94 90 GLN A N 1
ATOM 715 C CA . GLN A 1 90 ? -15.844 7.145 8.422 1 97.94 90 GLN A CA 1
ATOM 716 C C . GLN A 1 90 ? -16.172 6.781 9.867 1 97.94 90 GLN A C 1
ATOM 718 O O . GLN A 1 90 ? -17.219 7.164 10.391 1 97.94 90 GLN A O 1
ATOM 723 N N . GLN A 1 91 ? -15.25 6.148 10.508 1 97.94 91 GLN A N 1
ATOM 724 C CA . GLN A 1 91 ? -15.523 5.629 11.852 1 97.94 91 GLN A CA 1
ATOM 725 C C . GLN A 1 91 ? -14.938 6.543 12.922 1 97.94 91 GLN A C 1
ATOM 727 O O . GLN A 1 91 ? -15.297 6.434 14.094 1 97.94 91 GLN A O 1
ATOM 732 N N . VAL A 1 92 ? -14.023 7.379 12.523 1 98.06 92 VAL A N 1
ATOM 733 C CA . VAL A 1 92 ? -13.43 8.359 13.43 1 98.06 92 VAL A CA 1
ATOM 734 C C . VAL A 1 92 ? -13.617 9.766 12.859 1 98.06 92 VAL A C 1
ATOM 736 O O . VAL A 1 92 ? -12.664 10.367 12.352 1 98.06 92 VAL A O 1
ATOM 739 N N . PRO A 1 93 ? -14.742 10.359 13.062 1 96.25 93 PRO A N 1
ATOM 740 C CA . PRO A 1 93 ? -15.109 11.578 12.344 1 96.25 93 PRO A CA 1
ATOM 741 C C . PRO A 1 93 ? -14.242 12.781 12.734 1 96.25 93 PRO A C 1
ATOM 743 O O . PRO A 1 93 ? -14.141 13.742 11.969 1 96.25 93 PRO A O 1
ATOM 746 N N . GLN A 1 94 ? -13.555 12.758 13.852 1 95.5 94 GLN A N 1
ATOM 747 C CA . GLN A 1 94 ? -12.812 13.914 14.336 1 95.5 94 GLN A CA 1
ATOM 748 C C . GLN A 1 94 ? -11.383 13.922 13.797 1 95.5 94 GLN A C 1
ATOM 750 O O . GLN A 1 94 ? -10.641 14.883 13.984 1 95.5 94 GLN A O 1
ATOM 755 N N . ILE A 1 95 ? -11 12.898 13.125 1 97.62 95 ILE A N 1
ATOM 756 C CA . ILE A 1 95 ? -9.609 12.742 12.688 1 97.62 95 ILE A CA 1
ATOM 757 C C . ILE A 1 95 ? -9.297 13.781 11.617 1 97.62 95 ILE A C 1
ATOM 759 O O . ILE A 1 95 ? -10.117 14.047 10.734 1 97.62 95 ILE A O 1
ATOM 763 N N . LEU A 1 96 ? -8.18 14.445 11.719 1 97.44 96 LEU A N 1
ATOM 764 C CA . LEU A 1 96 ? -7.637 15.32 10.688 1 97.44 96 LEU A CA 1
ATOM 765 C C . LEU A 1 96 ? -6.383 14.719 10.062 1 97.44 96 LEU A C 1
ATOM 767 O O . LEU A 1 96 ? -5.637 14 10.727 1 97.44 96 LEU A O 1
ATOM 771 N N . PHE A 1 97 ? -6.098 15.109 8.82 1 98.19 97 PHE A N 1
ATOM 772 C CA . PHE A 1 97 ? -5.031 14.438 8.078 1 98.19 97 PHE A CA 1
ATOM 773 C C . PHE A 1 97 ? -3.963 15.438 7.652 1 98.19 97 PHE A C 1
ATOM 775 O O . PHE A 1 97 ? -4.27 16.594 7.363 1 98.19 97 PHE A O 1
ATOM 782 N N . THR A 1 98 ? -2.746 15.047 7.723 1 93 98 THR A N 1
ATOM 783 C CA . THR A 1 98 ? -1.672 15.617 6.918 1 93 98 THR A CA 1
ATOM 784 C C . THR A 1 98 ? -1.477 14.812 5.633 1 93 98 THR A C 1
ATOM 786 O O . THR A 1 98 ? -1.123 13.633 5.68 1 93 98 THR A O 1
ATOM 789 N N . LEU A 1 99 ? -1.666 15.422 4.543 1 96.5 99 LEU A N 1
ATOM 790 C CA . LEU A 1 99 ? -1.702 14.703 3.275 1 96.5 99 LEU A CA 1
ATOM 791 C C . LEU A 1 99 ? -0.332 14.711 2.607 1 96.5 99 LEU A C 1
ATOM 793 O O . LEU A 1 99 ? 0.153 15.766 2.188 1 96.5 99 LEU A O 1
ATOM 797 N N . ASP A 1 100 ? 0.311 13.648 2.518 1 94.38 100 ASP A N 1
ATOM 798 C CA . ASP A 1 100 ? 1.369 13.336 1.561 1 94.38 100 ASP A CA 1
ATOM 799 C C . ASP A 1 100 ? 0.902 12.297 0.543 1 94.38 100 ASP A C 1
ATOM 801 O O . ASP A 1 100 ? 1.062 11.094 0.758 1 94.38 100 ASP A O 1
ATOM 805 N N . VAL A 1 101 ? 0.369 12.773 -0.507 1 96.62 101 VAL A N 1
ATOM 806 C CA . VAL A 1 101 ? -0.332 11.898 -1.438 1 96.62 101 VAL A CA 1
ATOM 807 C C . VAL A 1 101 ? 0.678 11.07 -2.227 1 96.62 101 VAL A C 1
ATOM 809 O O . VAL A 1 101 ? 0.316 10.07 -2.854 1 96.62 101 VAL A O 1
ATOM 812 N N . SER A 1 102 ? 1.976 11.477 -2.256 1 93.31 102 SER A N 1
ATOM 813 C CA . SER A 1 102 ? 2.986 10.711 -2.971 1 93.31 102 SER A CA 1
ATOM 814 C C . SER A 1 102 ? 3.037 9.266 -2.475 1 93.31 102 SER A C 1
ATOM 816 O O . SER A 1 102 ? 3.246 8.344 -3.262 1 93.31 102 SER A O 1
ATOM 818 N N . HIS A 1 103 ? 2.785 9.062 -1.202 1 96.38 103 HIS A N 1
ATOM 819 C CA . HIS A 1 103 ? 2.727 7.715 -0.643 1 96.38 103 HIS A CA 1
ATOM 820 C C . HIS A 1 103 ? 1.599 6.906 -1.271 1 96.38 103 HIS A C 1
ATOM 822 O O . HIS A 1 103 ? 1.788 5.738 -1.626 1 96.38 103 HIS A O 1
ATOM 828 N N . TRP A 1 104 ? 0.512 7.539 -1.425 1 98.25 104 TRP A N 1
ATOM 829 C CA . TRP A 1 104 ? -0.678 6.816 -1.864 1 98.25 104 TRP A CA 1
ATOM 830 C C . TRP A 1 104 ? -0.612 6.516 -3.357 1 98.25 104 TRP A C 1
ATOM 832 O O . TRP A 1 104 ? -1.088 5.469 -3.809 1 98.25 104 TRP A O 1
ATOM 842 N N . HIS A 1 105 ? -0.028 7.465 -4.113 1 96.75 105 HIS A N 1
ATOM 843 C CA . HIS A 1 105 ? 0.154 7.172 -5.531 1 96.75 105 HIS A CA 1
ATOM 844 C C . HIS A 1 105 ? 0.971 5.902 -5.734 1 96.75 105 HIS A C 1
ATOM 846 O O . HIS A 1 105 ? 0.638 5.074 -6.582 1 96.75 105 HIS A O 1
ATOM 852 N N . VAL A 1 106 ? 1.94 5.746 -4.93 1 95 106 VAL A N 1
ATOM 853 C CA . VAL A 1 106 ? 2.818 4.582 -5.012 1 95 106 VAL A CA 1
ATOM 854 C C . VAL A 1 106 ? 2.062 3.334 -4.562 1 95 106 VAL A C 1
ATOM 856 O O . VAL A 1 106 ? 2.098 2.305 -5.242 1 95 106 VAL A O 1
ATOM 859 N N . VAL A 1 107 ? 1.35 3.412 -3.506 1 97.94 107 VAL A N 1
ATOM 860 C CA . VAL A 1 107 ? 0.629 2.273 -2.943 1 97.94 107 VAL A CA 1
ATOM 861 C C . VAL A 1 107 ? -0.418 1.782 -3.941 1 97.94 107 VAL A C 1
ATOM 863 O O . VAL A 1 107 ? -0.582 0.575 -4.133 1 97.94 107 VAL A O 1
ATOM 866 N N . CYS A 1 108 ? -0.997 2.717 -4.637 1 96.88 108 CYS A N 1
ATOM 867 C CA . CYS A 1 108 ? -2.104 2.381 -5.523 1 96.88 108 CYS A CA 1
ATOM 868 C C . CYS A 1 108 ? -1.6 2.064 -6.93 1 96.88 108 CYS A C 1
ATOM 870 O O . CYS A 1 108 ? -2.342 1.525 -7.75 1 96.88 108 CYS A O 1
ATOM 872 N N . GLU A 1 109 ? -0.392 2.432 -7.219 1 95.19 109 GLU A N 1
ATOM 873 C CA . GLU A 1 109 ? 0.211 2.307 -8.547 1 95.19 109 GLU A CA 1
ATOM 874 C C . GLU A 1 109 ? -0.604 3.059 -9.594 1 95.19 109 GLU A C 1
ATOM 876 O O . GLU A 1 109 ? -0.821 2.553 -10.695 1 95.19 109 GLU A O 1
ATOM 881 N N . ARG A 1 110 ? -1.129 4.18 -9.258 1 93.31 110 ARG A N 1
ATOM 882 C CA . ARG A 1 110 ? -1.837 5.113 -10.125 1 93.31 110 ARG A CA 1
ATOM 883 C C . ARG A 1 110 ? -1.945 6.492 -9.484 1 93.31 110 ARG A C 1
ATOM 885 O O . ARG A 1 110 ? -1.796 6.629 -8.266 1 93.31 110 ARG A O 1
ATOM 892 N N . ILE A 1 111 ? -2.166 7.457 -10.258 1 94.38 111 ILE A N 1
ATOM 893 C CA . ILE A 1 111 ? -2.404 8.812 -9.773 1 94.38 111 ILE A CA 1
ATOM 894 C C . ILE A 1 111 ? -3.871 8.969 -9.383 1 94.38 111 ILE A C 1
ATOM 896 O O . ILE A 1 111 ? -4.766 8.703 -10.188 1 94.38 111 ILE A O 1
ATOM 900 N N . LEU A 1 112 ? -4.07 9.375 -8.211 1 96.44 112 LEU A N 1
ATOM 901 C CA . LEU A 1 112 ? -5.422 9.492 -7.676 1 96.44 112 LEU A CA 1
ATOM 902 C C . LEU A 1 112 ? -6.051 10.82 -8.086 1 96.44 112 LEU A C 1
ATOM 904 O O . LEU A 1 112 ? -5.348 11.828 -8.234 1 96.44 112 LEU A O 1
ATOM 908 N N . ASP A 1 113 ? -7.363 10.797 -8.18 1 94.81 113 ASP A N 1
ATOM 909 C CA . ASP A 1 113 ? -8.172 11.984 -8.406 1 94.81 113 ASP A CA 1
ATOM 910 C C . ASP A 1 113 ? -8.82 12.469 -7.113 1 94.81 113 ASP A C 1
ATOM 912 O O . ASP A 1 113 ? -9.062 11.672 -6.203 1 94.81 113 ASP A O 1
ATOM 916 N N . PRO A 1 114 ? -9.07 13.773 -7.074 1 95.94 114 PRO A N 1
ATOM 917 C CA . PRO A 1 114 ? -9.719 14.297 -5.867 1 95.94 114 PRO A CA 1
ATOM 918 C C . PRO A 1 114 ? -10.977 13.523 -5.492 1 95.94 114 PRO A C 1
ATOM 920 O O . PRO A 1 114 ? -11.242 13.305 -4.309 1 95.94 114 PRO A O 1
ATOM 923 N N . GLN A 1 115 ? -11.703 13.023 -6.461 1 95.25 115 GLN A N 1
ATOM 924 C CA . GLN A 1 115 ? -12.953 12.328 -6.195 1 95.25 115 GLN A CA 1
ATOM 925 C C . GLN A 1 115 ? -12.711 11 -5.492 1 95.25 115 GLN A C 1
ATOM 927 O O . GLN A 1 115 ? -13.562 10.523 -4.73 1 95.25 115 GLN A O 1
ATOM 932 N N . ASP A 1 116 ? -11.547 10.422 -5.699 1 94.56 116 ASP A N 1
ATOM 933 C CA . ASP A 1 116 ? -11.211 9.141 -5.098 1 94.56 116 ASP A CA 1
ATOM 934 C C . ASP A 1 116 ? -11.07 9.258 -3.582 1 94.56 116 ASP A C 1
ATOM 936 O O . ASP A 1 116 ? -11.305 8.297 -2.852 1 94.56 116 ASP A O 1
ATOM 940 N N . ILE A 1 117 ? -10.656 10.492 -3.121 1 97.69 117 ILE A N 1
ATOM 941 C CA . ILE A 1 117 ? -10.305 10.633 -1.713 1 97.69 117 ILE A CA 1
ATOM 942 C C . ILE A 1 117 ? -10.914 11.914 -1.155 1 97.69 117 ILE A C 1
ATOM 944 O O . ILE A 1 117 ? -10.297 12.602 -0.342 1 97.69 117 ILE A O 1
ATOM 948 N N . ASP A 1 118 ? -12.062 12.25 -1.615 1 98.06 118 ASP A N 1
ATOM 949 C CA . ASP A 1 118 ? -12.719 13.516 -1.289 1 98.06 118 ASP A CA 1
ATOM 950 C C . ASP A 1 118 ? -12.875 13.68 0.222 1 98.06 118 ASP A C 1
ATOM 952 O O . ASP A 1 118 ? -12.586 14.75 0.766 1 98.06 118 ASP A O 1
ATOM 956 N N . LEU A 1 119 ? -13.312 12.648 0.895 1 98.25 119 LEU A N 1
ATOM 957 C CA . LEU A 1 119 ? -13.523 12.703 2.336 1 98.25 119 LEU A CA 1
ATOM 958 C C . LEU A 1 119 ? -12.234 13.07 3.064 1 98.25 119 LEU A C 1
ATOM 960 O O . LEU A 1 119 ? -12.25 13.844 4.02 1 98.25 119 LEU A O 1
ATOM 964 N N . VAL A 1 120 ? -11.094 12.523 2.586 1 98.56 120 VAL A N 1
ATOM 965 C CA . VAL A 1 120 ? -9.805 12.805 3.203 1 98.56 120 VAL A CA 1
ATOM 966 C C . VAL A 1 120 ? -9.383 14.242 2.898 1 98.56 120 VAL A C 1
ATOM 968 O O . VAL A 1 120 ? -8.883 14.945 3.775 1 98.56 120 VAL A O 1
ATOM 971 N N . LEU A 1 121 ? -9.656 14.656 1.702 1 97.88 121 LEU A N 1
ATOM 972 C CA . LEU A 1 121 ? -9.305 16.016 1.321 1 97.88 121 LEU A CA 1
ATOM 973 C C . LEU A 1 121 ? -10.055 17.047 2.17 1 97.88 121 LEU A C 1
ATOM 975 O O . LEU A 1 121 ? -9.492 18.047 2.588 1 97.88 121 LEU A O 1
ATOM 979 N N . ARG A 1 122 ? -11.281 16.781 2.523 1 98 122 ARG A N 1
ATOM 980 C CA . ARG A 1 122 ? -12.117 17.672 3.312 1 98 122 ARG A CA 1
ATOM 981 C C . ARG A 1 122 ? -11.609 17.781 4.746 1 98 122 ARG A C 1
ATOM 983 O O . ARG A 1 122 ? -11.93 18.734 5.453 1 98 122 ARG A O 1
ATOM 990 N N . ARG A 1 123 ? -10.75 16.875 5.09 1 98.06 123 ARG A N 1
ATOM 991 C CA . ARG A 1 123 ? -10.266 16.844 6.465 1 98.06 123 ARG A CA 1
ATOM 992 C C . ARG A 1 123 ? -8.742 16.953 6.512 1 98.06 123 ARG A C 1
ATOM 994 O O . ARG A 1 123 ? -8.117 16.578 7.504 1 98.06 123 ARG A O 1
ATOM 1001 N N . THR A 1 124 ? -8.172 17.359 5.438 1 97 124 THR A N 1
ATOM 1002 C CA . THR A 1 124 ? -6.734 17.609 5.391 1 97 124 THR A CA 1
ATOM 1003 C C . THR A 1 124 ? -6.406 18.969 5.984 1 97 124 THR A C 1
ATOM 1005 O O . THR A 1 124 ? -6.789 20 5.43 1 97 124 THR A O 1
ATOM 1008 N N . ALA A 1 125 ? -5.707 18.953 7.07 1 93.75 125 ALA A N 1
ATOM 1009 C CA . ALA A 1 125 ? -5.371 20.188 7.785 1 93.75 125 ALA A CA 1
ATOM 1010 C C . ALA A 1 125 ? -3.99 20.703 7.387 1 93.75 125 ALA A C 1
ATOM 1012 O O . ALA A 1 125 ? -3.67 21.875 7.59 1 93.75 125 ALA A O 1
ATOM 1013 N N . HIS A 1 126 ? -3.172 19.781 6.883 1 89.25 126 HIS A N 1
ATOM 1014 C CA . HIS A 1 126 ? -1.797 20.094 6.516 1 89.25 126 HIS A CA 1
ATOM 1015 C C . HIS A 1 126 ? -1.341 19.281 5.316 1 89.25 126 HIS A C 1
ATOM 1017 O O . HIS A 1 126 ? -1.834 18.172 5.094 1 89.25 126 HIS A O 1
ATOM 1023 N N . ILE A 1 127 ? -0.438 19.844 4.547 1 87.81 127 ILE A N 1
ATOM 1024 C CA . ILE A 1 127 ? 0.02 19.172 3.338 1 87.81 127 ILE A CA 1
ATOM 1025 C C . ILE A 1 127 ? 1.534 18.984 3.396 1 87.81 127 ILE A C 1
ATOM 1027 O O . ILE A 1 127 ? 2.271 19.906 3.727 1 87.81 127 ILE A O 1
ATOM 1031 N N . HIS A 1 128 ? 1.972 17.797 3.262 1 86.88 128 HIS A N 1
ATOM 1032 C CA . HIS A 1 128 ? 3.354 17.516 2.898 1 86.88 128 HIS A CA 1
ATOM 1033 C C . HIS A 1 128 ? 3.52 17.422 1.385 1 86.88 128 HIS A C 1
ATOM 1035 O O . HIS A 1 128 ? 3.074 16.453 0.761 1 86.88 128 HIS A O 1
ATOM 1041 N N . ALA A 1 129 ? 4.172 18.406 0.865 1 82.19 129 ALA A N 1
ATOM 1042 C CA . ALA A 1 129 ? 4.234 18.578 -0.584 1 82.19 129 ALA A CA 1
ATOM 1043 C C . ALA A 1 129 ? 5.469 17.875 -1.16 1 82.19 129 ALA A C 1
ATOM 1045 O O . ALA A 1 129 ? 6.59 18.375 -1.01 1 82.19 129 ALA A O 1
ATOM 1046 N N . ARG A 1 130 ? 5.277 16.812 -1.752 1 82.75 130 ARG A N 1
ATOM 1047 C CA . ARG A 1 130 ? 6.258 16 -2.461 1 82.75 130 ARG A CA 1
ATOM 1048 C C . ARG A 1 130 ? 5.645 15.375 -3.711 1 82.75 130 ARG A C 1
ATOM 1050 O O . ARG A 1 130 ? 4.605 14.719 -3.635 1 82.75 130 ARG A O 1
ATOM 1057 N N . VAL A 1 131 ? 6.32 15.703 -4.785 1 85.5 131 VAL A N 1
ATOM 1058 C CA . VAL A 1 131 ? 5.758 15.18 -6.023 1 85.5 131 VAL A CA 1
ATOM 1059 C C . VAL A 1 131 ? 6.379 13.812 -6.332 1 85.5 131 VAL A C 1
ATOM 1061 O O . VAL A 1 131 ? 7.602 13.672 -6.344 1 85.5 131 VAL A O 1
ATOM 1064 N N . GLY A 1 132 ? 5.539 12.875 -6.461 1 88.94 132 GLY A N 1
ATOM 1065 C CA . GLY A 1 132 ? 5.953 11.539 -6.859 1 88.94 132 GLY A CA 1
ATOM 1066 C C . GLY A 1 132 ? 5.246 11.047 -8.109 1 88.94 132 GLY A C 1
ATOM 1067 O O . GLY A 1 132 ? 4.691 11.836 -8.867 1 88.94 132 GLY A O 1
ATOM 1068 N N . THR A 1 133 ? 5.492 9.75 -8.43 1 89.38 133 THR A N 1
ATOM 1069 C CA . THR A 1 133 ? 4.793 9.039 -9.492 1 89.38 133 THR A CA 1
ATOM 1070 C C . THR A 1 133 ? 4.082 7.801 -8.945 1 89.38 133 THR A C 1
ATOM 1072 O O . THR A 1 133 ? 4.066 7.578 -7.73 1 89.38 133 THR A O 1
ATOM 1075 N N . ALA A 1 134 ? 3.473 7.105 -9.844 1 92.81 134 ALA A N 1
ATOM 1076 C CA . ALA A 1 134 ? 2.848 5.848 -9.445 1 92.81 134 ALA A CA 1
ATOM 1077 C C . ALA A 1 134 ? 3.9 4.816 -9.039 1 92.81 134 ALA A C 1
ATOM 1079 O O . ALA A 1 134 ? 3.58 3.811 -8.398 1 92.81 134 ALA A O 1
ATOM 1080 N N . GLN A 1 135 ? 5.188 5.102 -9.336 1 87.88 135 GLN A N 1
ATOM 1081 C CA . GLN A 1 135 ? 6.223 4.094 -9.133 1 87.88 135 GLN A CA 1
ATOM 1082 C C . GLN A 1 135 ? 7.223 4.531 -8.07 1 87.88 135 GLN A C 1
ATOM 1084 O O . GLN A 1 135 ? 7.965 3.709 -7.527 1 87.88 135 GLN A O 1
ATOM 1089 N N . GLN A 1 136 ? 7.25 5.859 -7.824 1 85.69 136 GLN A N 1
ATOM 1090 C CA . GLN A 1 136 ? 8.188 6.383 -6.836 1 85.69 136 GLN A CA 1
ATOM 1091 C C . GLN A 1 136 ? 7.602 7.59 -6.105 1 85.69 136 GLN A C 1
ATOM 1093 O O . GLN A 1 136 ? 6.91 8.406 -6.711 1 85.69 136 GLN A O 1
ATOM 1098 N N . PRO A 1 137 ? 7.926 7.668 -4.836 1 90.38 137 PRO A N 1
ATOM 1099 C CA . PRO A 1 137 ? 7.305 8.734 -4.047 1 90.38 137 PRO A CA 1
ATOM 1100 C C . PRO A 1 137 ? 7.938 10.102 -4.305 1 90.38 137 PRO A C 1
ATOM 1102 O O . PRO A 1 137 ? 7.387 11.125 -3.898 1 90.38 137 PRO A O 1
ATOM 1105 N N . GLN A 1 138 ? 9.07 10.133 -5.07 1 81.94 138 GLN A N 1
ATOM 1106 C CA . GLN A 1 138 ? 9.719 11.414 -5.328 1 81.94 138 GLN A CA 1
ATOM 1107 C C . GLN A 1 138 ? 10.359 11.438 -6.715 1 81.94 138 GLN A C 1
ATOM 1109 O O . GLN A 1 138 ? 11 10.469 -7.121 1 81.94 138 GLN A O 1
ATOM 1114 N N . ILE A 1 139 ? 10.102 12.438 -7.371 1 77.75 139 ILE A N 1
ATOM 1115 C CA . ILE A 1 139 ? 10.773 12.633 -8.648 1 77.75 139 ILE A CA 1
ATOM 1116 C C . ILE A 1 139 ? 12.039 13.461 -8.445 1 77.75 139 ILE A C 1
ATOM 1118 O O . ILE A 1 139 ? 12.211 14.102 -7.402 1 77.75 139 ILE A O 1
ATOM 1122 N N . SER A 1 140 ? 12.867 13.484 -9.43 1 70.75 140 SER A N 1
ATOM 1123 C CA . SER A 1 140 ? 14.164 14.148 -9.32 1 70.75 140 SER A CA 1
ATOM 1124 C C . SER A 1 140 ? 14.008 15.672 -9.375 1 70.75 140 SER A C 1
ATOM 1126 O O . SER A 1 140 ? 14.641 16.391 -8.602 1 70.75 140 SER A O 1
ATOM 1128 N N . ASP A 1 141 ? 13.195 16.141 -10.406 1 69.31 141 ASP A N 1
ATOM 1129 C CA . ASP A 1 141 ? 13.039 17.578 -10.625 1 69.31 141 ASP A CA 1
ATOM 1130 C C . ASP A 1 141 ? 11.625 17.906 -11.102 1 69.31 141 ASP A C 1
ATOM 1132 O O . ASP A 1 141 ? 11.266 17.625 -12.25 1 69.31 141 ASP A O 1
ATOM 1136 N N . PRO A 1 142 ? 10.906 18.531 -10.289 1 75.94 142 PRO A N 1
ATOM 1137 C CA . PRO A 1 142 ? 9.531 18.844 -10.664 1 75.94 142 PRO A CA 1
ATOM 1138 C C . PRO A 1 142 ? 9.445 19.844 -11.812 1 75.94 142 PRO A C 1
ATOM 1140 O O . PRO A 1 142 ? 8.375 20.031 -12.391 1 75.94 142 PRO A O 1
ATOM 1143 N N . ARG A 1 143 ? 10.539 20.516 -12.18 1 71.25 143 ARG A N 1
ATOM 1144 C CA . ARG A 1 143 ? 10.539 21.484 -13.273 1 71.25 143 ARG A CA 1
ATOM 1145 C C . ARG A 1 143 ? 10.719 20.781 -14.617 1 71.25 143 ARG A C 1
ATOM 1147 O O . ARG A 1 143 ? 10.508 21.375 -15.672 1 71.25 143 ARG A O 1
ATOM 1154 N N . ASP A 1 144 ? 11.133 19.562 -14.555 1 74.5 144 ASP A N 1
ATOM 1155 C CA . ASP A 1 144 ? 11.281 18.766 -15.773 1 74.5 144 ASP A CA 1
ATOM 1156 C C . ASP A 1 144 ? 9.93 18.562 -16.453 1 74.5 144 ASP A C 1
ATOM 1158 O O . ASP A 1 144 ? 8.992 18.031 -15.859 1 74.5 144 ASP A O 1
ATOM 1162 N N . PRO A 1 145 ? 9.82 18.984 -17.719 1 82.5 145 PRO A N 1
ATOM 1163 C CA . PRO A 1 145 ? 8.547 18.891 -18.438 1 82.5 145 PRO A CA 1
ATOM 1164 C C . PRO A 1 145 ? 8.023 17.453 -18.516 1 82.5 145 PRO A C 1
ATOM 1166 O O . PRO A 1 145 ? 6.812 17.25 -18.672 1 82.5 145 PRO A O 1
ATOM 1169 N N . GLN A 1 146 ? 8.906 16.547 -18.375 1 83.69 146 GLN A N 1
ATOM 1170 C CA . GLN A 1 146 ? 8.492 15.148 -18.453 1 83.69 146 GLN A CA 1
ATOM 1171 C C . GLN A 1 146 ? 7.559 14.781 -17.312 1 83.69 146 GLN A C 1
ATOM 1173 O O . GLN A 1 146 ? 6.781 13.828 -17.406 1 83.69 146 GLN A O 1
ATOM 1178 N N . PHE A 1 147 ? 7.613 15.609 -16.266 1 82.06 147 PHE A N 1
ATOM 1179 C CA . PHE A 1 147 ? 6.824 15.289 -15.078 1 82.06 147 PHE A CA 1
ATOM 1180 C C . PHE A 1 147 ? 5.652 16.25 -14.938 1 82.06 147 PHE A C 1
ATOM 1182 O O . PHE A 1 147 ? 4.996 16.281 -13.891 1 82.06 147 PHE A O 1
ATOM 1189 N N . LYS A 1 148 ? 5.371 16.969 -15.953 1 85.12 148 LYS A N 1
ATOM 1190 C CA . LYS A 1 148 ? 4.336 18 -15.891 1 85.12 148 LYS A CA 1
ATOM 1191 C C . LYS A 1 148 ? 3 17.422 -15.445 1 85.12 148 LYS A C 1
ATOM 1193 O O . LYS A 1 148 ? 2.312 18 -14.602 1 85.12 148 LYS A O 1
ATOM 1198 N N . HIS A 1 149 ? 2.643 16.266 -15.977 1 90.62 149 HIS A N 1
ATOM 1199 C CA . HIS A 1 149 ? 1.34 15.688 -15.695 1 90.62 149 HIS A CA 1
ATOM 1200 C C . HIS A 1 149 ? 1.213 15.305 -14.227 1 90.62 149 HIS A C 1
ATOM 1202 O O . HIS A 1 149 ? 0.166 15.523 -13.609 1 90.62 149 HIS A O 1
ATOM 1208 N N . VAL A 1 150 ? 2.275 14.766 -13.617 1 91.56 150 VAL A N 1
ATOM 1209 C CA . VAL A 1 150 ? 2.182 14.359 -12.219 1 91.56 150 VAL A CA 1
ATOM 1210 C C . VAL A 1 150 ? 2.266 15.594 -11.32 1 91.56 150 VAL A C 1
ATOM 1212 O O . VAL A 1 150 ? 1.647 15.633 -10.25 1 91.56 150 VAL A O 1
ATOM 1215 N N . VAL A 1 151 ? 2.979 16.562 -11.703 1 86 151 VAL A N 1
ATOM 1216 C CA . VAL A 1 151 ? 3.029 17.812 -10.945 1 86 151 VAL A CA 1
ATOM 1217 C C . VAL A 1 151 ? 1.637 18.422 -10.883 1 86 151 VAL A C 1
ATOM 1219 O O . VAL A 1 151 ? 1.156 18.781 -9.797 1 86 151 VAL A O 1
ATOM 1222 N N . GLU A 1 152 ? 1.02 18.469 -12.031 1 88.88 152 GLU A N 1
ATOM 1223 C CA . GLU A 1 152 ? -0.314 19.047 -12.102 1 88.88 152 GLU A CA 1
ATOM 1224 C C . GLU A 1 152 ? -1.316 18.25 -11.281 1 88.88 152 GLU A C 1
ATOM 1226 O O . GLU A 1 152 ? -2.195 18.828 -10.633 1 88.88 152 GLU A O 1
ATOM 1231 N N . ALA A 1 153 ? -1.188 17 -11.305 1 92.88 153 ALA A N 1
ATOM 1232 C CA . ALA A 1 153 ? -2.1 16.141 -10.555 1 92.88 153 ALA A CA 1
ATOM 1233 C C . ALA A 1 153 ? -1.937 16.359 -9.047 1 92.88 153 ALA A C 1
ATOM 1235 O O . ALA A 1 153 ? -2.926 16.438 -8.312 1 92.88 153 ALA A O 1
ATOM 1236 N N . HIS A 1 154 ? -0.7 16.422 -8.602 1 92.75 154 HIS A N 1
ATOM 1237 C CA . HIS A 1 154 ? -0.45 16.688 -7.191 1 92.75 154 HIS A CA 1
ATOM 1238 C C . HIS A 1 154 ? -0.999 18.047 -6.785 1 92.75 154 HIS A C 1
ATOM 1240 O O . HIS A 1 154 ? -1.663 18.172 -5.75 1 92.75 154 HIS A O 1
ATOM 1246 N N . GLU A 1 155 ? -0.741 19 -7.625 1 88.38 155 GLU A N 1
ATOM 1247 C CA . GLU A 1 155 ? -1.188 20.359 -7.328 1 88.38 155 GLU A CA 1
ATOM 1248 C C . GLU A 1 155 ? -2.709 20.422 -7.23 1 88.38 155 GLU A C 1
ATOM 1250 O O . GLU A 1 155 ? -3.248 21.156 -6.398 1 88.38 155 GLU A O 1
ATOM 1255 N N . LEU A 1 156 ? -3.367 19.703 -8.078 1 92.19 156 LEU A N 1
ATOM 1256 C CA . LEU A 1 156 ? -4.824 19.656 -8.031 1 92.19 156 LEU A CA 1
ATOM 1257 C C . LEU A 1 156 ? -5.312 19.141 -6.684 1 92.19 156 LEU A C 1
ATOM 1259 O O . LEU A 1 156 ? -6.23 19.703 -6.086 1 92.19 156 LEU A O 1
ATOM 1263 N N . LEU A 1 157 ? -4.703 18.141 -6.18 1 94.31 157 LEU A N 1
ATOM 1264 C CA . LEU A 1 157 ? -5.066 17.562 -4.887 1 94.31 157 LEU A CA 1
ATOM 1265 C C . LEU A 1 157 ? -4.773 18.547 -3.756 1 94.31 157 LEU A C 1
ATOM 1267 O O . LEU A 1 157 ? -5.598 18.719 -2.854 1 94.31 157 LEU A O 1
ATOM 1271 N N . TRP A 1 158 ? -3.596 19.219 -3.863 1 90.12 158 TRP A N 1
ATOM 1272 C CA . TRP A 1 158 ? -3.219 20.188 -2.84 1 90.12 158 TRP A CA 1
ATOM 1273 C C . TRP A 1 158 ? -4.184 21.359 -2.822 1 90.12 158 TRP A C 1
ATOM 1275 O O . TRP A 1 158 ? -4.66 21.766 -1.759 1 90.12 158 TRP A O 1
ATOM 1285 N N . ARG A 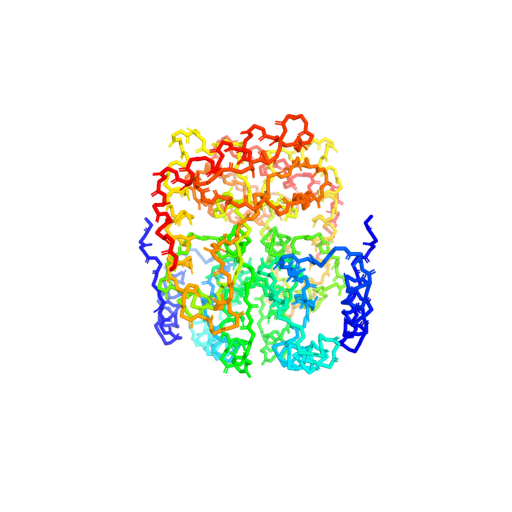1 159 ? -4.527 21.797 -4.016 1 89 159 ARG A N 1
ATOM 1286 C CA . ARG A 1 159 ? -5.434 22.938 -4.117 1 89 159 ARG A CA 1
ATOM 1287 C C . ARG A 1 159 ? -6.816 22.578 -3.584 1 89 159 ARG A C 1
ATOM 1289 O O . ARG A 1 159 ? -7.453 23.391 -2.908 1 89 159 ARG A O 1
ATOM 1296 N N . THR A 1 160 ? -7.242 21.453 -3.92 1 92.56 160 THR A N 1
ATOM 1297 C CA . THR A 1 160 ? -8.547 21 -3.449 1 92.56 160 THR A CA 1
ATOM 1298 C C . THR A 1 160 ? -8.57 20.922 -1.926 1 92.56 160 THR A C 1
ATOM 1300 O O . THR A 1 160 ? -9.5 21.422 -1.285 1 92.56 160 THR A O 1
ATOM 1303 N N . ALA A 1 161 ? -7.539 20.359 -1.345 1 92.81 161 ALA A N 1
ATOM 1304 C CA . ALA A 1 161 ? -7.441 20.234 0.108 1 92.81 161 ALA A CA 1
ATOM 1305 C C . ALA A 1 161 ? -7.398 21.609 0.772 1 92.81 161 ALA A C 1
ATOM 1307 O O . ALA A 1 161 ? -8.086 21.844 1.771 1 92.81 161 ALA A O 1
ATOM 1308 N N . ILE A 1 162 ? -6.617 22.453 0.214 1 87.69 162 ILE A N 1
ATOM 1309 C CA . ILE A 1 162 ? -6.465 23.797 0.76 1 87.69 162 ILE A CA 1
ATOM 1310 C C . ILE A 1 162 ? -7.805 24.531 0.716 1 87.69 162 ILE A C 1
ATOM 1312 O O . ILE A 1 162 ? -8.18 25.203 1.676 1 87.69 162 ILE A O 1
ATOM 1316 N N . ALA A 1 163 ? -8.516 24.391 -0.374 1 88.06 163 ALA A N 1
ATOM 1317 C CA . ALA A 1 163 ? -9.812 25.031 -0.525 1 88.06 163 ALA A CA 1
ATOM 1318 C C . ALA A 1 163 ? -10.789 24.562 0.549 1 88.06 163 ALA A C 1
ATOM 1320 O O . ALA A 1 163 ? -11.656 25.328 0.988 1 88.06 163 ALA A O 1
ATOM 1321 N N . TYR A 1 164 ? -10.633 23.344 0.974 1 93.38 164 TYR A N 1
ATOM 1322 C CA . TYR A 1 164 ? -11.555 22.766 1.941 1 93.38 164 TYR A CA 1
ATOM 1323 C C . TYR A 1 164 ? -11.188 23.172 3.361 1 93.38 164 TYR A C 1
ATOM 1325 O O . TYR A 1 164 ? -11.984 23.031 4.285 1 93.38 164 TYR A O 1
ATOM 1333 N N . GLN A 1 165 ? -9.969 23.734 3.635 1 89.81 165 GLN A N 1
ATOM 1334 C CA . GLN A 1 165 ? -9.469 23.984 4.984 1 89.81 165 GLN A CA 1
ATOM 1335 C C . GLN A 1 165 ? -10.32 25.016 5.707 1 89.81 165 GLN A C 1
ATOM 1337 O O . GLN A 1 165 ? -10.453 24.969 6.934 1 89.81 165 GLN A O 1
ATOM 1342 N N . LYS A 1 166 ? -10.914 25.922 5.004 1 87.06 166 LYS A N 1
ATOM 1343 C CA . LYS A 1 166 ? -11.758 26.953 5.594 1 87.06 166 LYS A CA 1
ATOM 1344 C C . LYS A 1 166 ? -12.977 26.344 6.277 1 87.06 166 LYS A C 1
ATOM 1346 O O . LYS A 1 166 ? -13.57 26.953 7.172 1 87.06 166 LYS A O 1
ATOM 1351 N N . ASP A 1 167 ? -13.289 25.172 5.82 1 92.12 167 ASP A N 1
ATOM 1352 C CA . ASP A 1 167 ? -14.492 24.531 6.332 1 92.12 167 ASP A CA 1
ATOM 1353 C C . ASP A 1 167 ? -14.18 23.672 7.555 1 92.12 167 ASP A C 1
ATOM 1355 O O . ASP A 1 167 ? -15.078 23.062 8.148 1 92.12 167 ASP A O 1
ATOM 1359 N N . ILE A 1 168 ? -12.906 23.594 8.008 1 92.81 168 ILE A N 1
ATOM 1360 C CA . ILE A 1 168 ? -12.508 22.812 9.172 1 92.81 168 ILE A CA 1
ATOM 1361 C C . ILE A 1 168 ? -12.523 23.703 10.414 1 92.81 168 ILE A C 1
ATOM 1363 O O . ILE A 1 168 ? -11.68 24.594 10.562 1 92.81 168 ILE A O 1
ATOM 1367 N N . PRO A 1 169 ? -13.398 23.453 11.32 1 89.38 169 PRO A N 1
ATOM 1368 C CA . PRO A 1 169 ? -13.602 24.359 12.453 1 89.38 169 PRO A CA 1
ATOM 1369 C C . PRO A 1 169 ? -12.344 24.531 13.297 1 89.38 169 PRO A C 1
ATOM 1371 O O . PRO A 1 169 ? -12.039 25.641 13.742 1 89.38 169 PRO A O 1
ATOM 1374 N N . SER A 1 170 ? -11.602 23.516 13.461 1 86.5 170 SER A N 1
ATOM 1375 C CA . SER A 1 170 ? -10.445 23.562 14.336 1 86.5 170 SER A CA 1
ATOM 1376 C C . SER A 1 170 ? -9.32 24.406 13.719 1 86.5 170 SER A C 1
ATOM 1378 O O . SER A 1 170 ? -8.328 24.703 14.391 1 86.5 170 SER A O 1
ATOM 1380 N N . LEU A 1 171 ? -9.523 24.766 12.469 1 87.38 171 LEU A N 1
ATOM 1381 C CA . LEU A 1 171 ? -8.516 25.562 11.789 1 87.38 171 LEU A CA 1
ATOM 1382 C C . LEU A 1 171 ? -8.969 27.016 11.656 1 87.38 171 LEU A C 1
ATOM 1384 O O . LEU A 1 171 ? -8.305 27.828 11 1 87.38 171 LEU A O 1
ATOM 1388 N N . ALA A 1 172 ? -10 27.422 12.219 1 83.62 172 ALA A N 1
ATOM 1389 C CA . ALA A 1 172 ? -10.617 28.734 12.055 1 83.62 172 ALA A CA 1
ATOM 1390 C C . ALA A 1 172 ? -9.664 29.859 12.477 1 83.62 172 ALA A C 1
ATOM 1392 O O . ALA A 1 172 ? -9.734 30.969 11.961 1 83.62 172 ALA A O 1
ATOM 1393 N N . HIS A 1 173 ? -8.812 29.531 13.336 1 79.56 173 HIS A N 1
ATOM 1394 C CA . HIS A 1 173 ? -7.91 30.562 13.852 1 79.56 173 HIS A CA 1
ATOM 1395 C C . HIS A 1 173 ? -6.711 30.75 12.93 1 79.56 173 HIS A C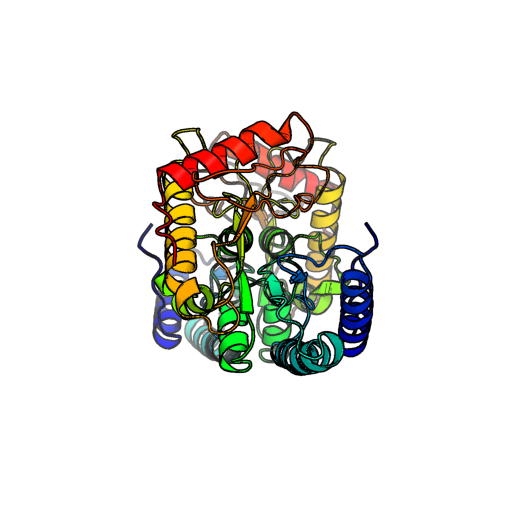 1
ATOM 1397 O O . HIS A 1 173 ? -5.941 31.703 13.102 1 79.56 173 HIS A O 1
ATOM 1403 N N . ARG A 1 174 ? -6.594 29.812 12 1 75.31 174 ARG A N 1
ATOM 1404 C CA . ARG A 1 174 ? -5.453 29.891 11.102 1 75.31 174 ARG A CA 1
ATOM 1405 C C . ARG A 1 174 ? -5.641 31.016 10.078 1 75.31 174 ARG A C 1
ATOM 1407 O O . ARG A 1 174 ? -6.742 31.203 9.555 1 75.31 174 ARG A O 1
ATOM 1414 N N . ILE A 1 175 ? -4.602 31.734 9.844 1 67.19 175 ILE A N 1
ATOM 1415 C CA . ILE A 1 175 ? -4.676 32.844 8.914 1 67.19 175 ILE A CA 1
ATOM 1416 C C . ILE A 1 175 ? -4.25 32.406 7.523 1 67.19 175 ILE A C 1
ATOM 1418 O O . ILE A 1 175 ? -4.551 33.062 6.527 1 67.19 175 ILE A O 1
ATOM 1422 N N . ALA A 1 176 ? -3.561 31.172 7.449 1 65.56 176 ALA A N 1
ATOM 1423 C CA . ALA A 1 176 ? -3.086 30.656 6.164 1 65.56 176 ALA A CA 1
ATOM 1424 C C . ALA A 1 176 ? -2.963 29.141 6.184 1 65.56 176 ALA A C 1
ATOM 1426 O O . ALA A 1 176 ? -2.777 28.531 7.246 1 65.56 176 ALA A O 1
ATOM 1427 N N . PRO A 1 177 ? -3.158 28.609 4.992 1 69.62 177 PRO A N 1
ATOM 1428 C CA . PRO A 1 177 ? -2.855 27.172 4.926 1 69.62 177 PRO A CA 1
ATOM 1429 C C . PRO A 1 177 ? -1.387 26.875 5.207 1 69.62 177 PRO A C 1
ATOM 1431 O O . PRO A 1 177 ? -0.531 27.75 5.066 1 69.62 177 PRO A O 1
ATOM 1434 N N . THR A 1 178 ? -1.143 25.688 5.695 1 68.12 178 THR A N 1
ATOM 1435 C CA . THR A 1 178 ? 0.231 25.281 5.969 1 68.12 178 THR A CA 1
ATOM 1436 C C . THR A 1 178 ? 0.647 24.125 5.055 1 68.12 178 THR A C 1
ATOM 1438 O O . THR A 1 178 ? -0.164 23.266 4.734 1 68.12 178 THR A O 1
ATOM 1441 N N . LEU A 1 179 ? 1.809 24.219 4.52 1 69.31 179 LEU A N 1
ATOM 1442 C CA . LEU A 1 179 ? 2.406 23.203 3.654 1 69.31 179 LEU A CA 1
ATOM 1443 C C . LEU A 1 179 ? 3.881 23 3.988 1 69.31 179 LEU A C 1
ATOM 1445 O O . LEU A 1 179 ? 4.594 23.969 4.277 1 69.31 179 LEU A O 1
ATOM 1449 N N . THR A 1 180 ? 4.371 21.766 4.078 1 67.5 180 THR A N 1
ATOM 1450 C CA . THR A 1 180 ? 5.781 21.438 4.262 1 67.5 180 THR A CA 1
ATOM 1451 C C . THR A 1 180 ? 6.34 20.734 3.027 1 67.5 180 THR A C 1
ATOM 1453 O O . THR A 1 180 ? 5.895 19.641 2.672 1 67.5 180 THR A O 1
ATOM 1456 N N . PRO A 1 181 ? 7.219 21.438 2.297 1 61.84 181 PRO A N 1
ATOM 1457 C CA . PRO A 1 181 ? 7.891 20.703 1.219 1 61.84 181 PRO A CA 1
ATOM 1458 C C . PRO A 1 181 ? 8.781 19.578 1.736 1 61.84 181 PRO A C 1
ATOM 1460 O O . PRO A 1 181 ? 9.523 19.766 2.707 1 61.84 181 PRO A O 1
ATOM 1463 N N . GLU A 1 182 ? 8.602 18.344 1.372 1 58.84 182 GLU A N 1
ATOM 1464 C CA . GLU A 1 182 ? 9.375 17.203 1.858 1 58.84 182 GLU A CA 1
ATOM 1465 C C . GLU A 1 182 ? 10.219 16.594 0.745 1 58.84 182 GLU A C 1
ATOM 1467 O O . GLU A 1 182 ? 9.758 15.711 0.019 1 58.84 182 GLU A O 1
ATOM 1472 N N . TYR A 1 183 ? 11.281 17.328 0.191 1 52.09 183 TYR A N 1
ATOM 1473 C CA . TYR A 1 183 ? 12.203 16.703 -0.754 1 52.09 183 TYR A CA 1
ATOM 1474 C C . TYR A 1 183 ? 13.477 16.266 -0.055 1 52.09 183 TYR A C 1
ATOM 1476 O O . TYR A 1 183 ? 14.055 17 0.741 1 52.09 183 TYR A O 1
ATOM 1484 N N . GLY A 1 184 ? 13.586 15.102 0.355 1 47.94 184 GLY A N 1
ATOM 1485 C CA . GLY A 1 184 ? 14.781 14.641 1.041 1 47.94 184 GLY A CA 1
ATOM 1486 C C . GLY A 1 184 ? 15.711 13.836 0.148 1 47.94 184 GLY A C 1
ATOM 1487 O O . GLY A 1 184 ? 15.305 13.375 -0.921 1 47.94 184 GLY A O 1
ATOM 1488 N N . PRO A 1 185 ? 17.062 14.195 0.427 1 44.41 185 PRO A N 1
ATOM 1489 C CA . PRO A 1 185 ? 17.984 13.32 -0.313 1 44.41 185 PRO A CA 1
ATOM 1490 C C . PRO A 1 185 ? 17.547 11.859 -0.288 1 44.41 185 PRO A C 1
ATOM 1492 O O . PRO A 1 185 ? 16.906 11.414 0.666 1 44.41 185 PRO A O 1
ATOM 1495 N N . MET A 1 186 ? 17.422 11.383 -1.505 1 43.06 186 MET A N 1
ATOM 1496 C CA . MET A 1 186 ? 17.219 9.938 -1.562 1 43.06 186 MET A CA 1
ATOM 1497 C C . MET A 1 186 ? 18.219 9.211 -0.673 1 43.06 186 MET A C 1
ATOM 1499 O O . MET A 1 186 ? 19.422 9.211 -0.951 1 43.06 186 MET A O 1
ATOM 1503 N N . GLU A 1 187 ? 18.375 9.641 0.55 1 36.5 187 GLU A N 1
ATOM 1504 C CA . GLU A 1 187 ? 19.391 8.836 1.217 1 36.5 187 GLU A CA 1
ATOM 1505 C C . GLU A 1 187 ? 19.031 7.352 1.181 1 36.5 187 GLU A C 1
ATOM 1507 O O . GLU A 1 187 ? 17.906 6.988 0.851 1 36.5 187 GLU A O 1
ATOM 1512 N N . ASP A 1 188 ? 19.969 6.633 1.745 1 35.22 188 ASP A N 1
ATOM 1513 C CA . ASP A 1 188 ? 19.875 5.191 1.948 1 35.22 188 ASP A CA 1
ATOM 1514 C C . ASP A 1 188 ? 18.547 4.809 2.57 1 35.22 188 ASP A C 1
ATOM 1516 O O . ASP A 1 188 ? 18.391 4.828 3.793 1 35.22 188 ASP A O 1
ATOM 1520 N N . GLY A 1 189 ? 17.391 4.594 2 1 37.31 189 GLY A N 1
ATOM 1521 C CA . GLY A 1 189 ? 16.203 3.881 2.449 1 37.31 189 GLY A CA 1
ATOM 1522 C C . GLY A 1 189 ? 15.055 4.805 2.811 1 37.31 189 GLY A C 1
ATOM 1523 O O . GLY A 1 189 ? 14.047 4.359 3.357 1 37.31 189 GLY A O 1
ATOM 1524 N N . GLY A 1 190 ? 15.102 6.109 2.973 1 38.34 190 GLY A N 1
ATOM 1525 C CA . GLY A 1 190 ? 13.867 6.859 3.133 1 38.34 190 GLY A CA 1
ATOM 1526 C C . GLY A 1 190 ? 14.094 8.359 3.232 1 38.34 190 GLY A C 1
ATOM 1527 O O . GLY A 1 190 ? 15.234 8.82 3.209 1 38.34 190 GLY A O 1
ATOM 1528 N N . TYR A 1 191 ? 13.18 9.219 2.799 1 36.56 191 TYR A N 1
ATOM 1529 C CA . TYR A 1 191 ? 13.195 10.672 2.676 1 36.56 191 TYR A CA 1
ATOM 1530 C C . TYR A 1 191 ? 13.094 11.336 4.043 1 36.56 191 TYR A C 1
ATOM 1532 O O . TYR A 1 191 ? 12.438 10.82 4.945 1 36.56 191 TYR A O 1
ATOM 1540 N N . MET A 1 192 ? 14.117 12.039 4.512 1 32.66 192 MET A N 1
ATOM 1541 C CA . MET A 1 192 ? 14.133 12.758 5.785 1 32.66 192 MET A CA 1
ATOM 1542 C C . MET A 1 192 ? 13.078 13.859 5.805 1 32.66 192 MET A C 1
ATOM 1544 O O . MET A 1 192 ? 12.867 14.539 4.801 1 32.66 192 MET A O 1
ATOM 1548 N N . PRO A 1 193 ? 12.242 13.867 6.918 1 31.89 193 PRO A N 1
ATOM 1549 C CA . PRO A 1 193 ? 11.164 14.828 7.176 1 31.89 193 PRO A CA 1
ATOM 1550 C C . PRO A 1 193 ? 11.648 16.281 7.141 1 31.89 193 PRO A C 1
ATOM 1552 O O . PRO A 1 193 ? 12.789 16.562 7.527 1 31.89 193 PRO A O 1
ATOM 1555 N N . CYS A 1 194 ? 11.344 17.047 6.141 1 31.31 194 CYS A N 1
ATOM 1556 C CA . CYS A 1 194 ? 11.641 18.469 6.145 1 31.31 194 CYS A CA 1
ATOM 1557 C C . CYS A 1 194 ? 10.648 19.234 7.02 1 31.31 194 CYS A C 1
ATOM 1559 O O . CYS A 1 194 ? 9.539 18.766 7.262 1 31.31 194 CYS A O 1
ATOM 1561 N N . ILE A 1 195 ? 11.117 20.266 7.789 1 28.67 195 ILE A N 1
ATOM 1562 C CA . ILE A 1 195 ? 10.398 21.125 8.711 1 28.67 195 ILE A CA 1
ATOM 1563 C C . ILE A 1 195 ? 9.32 21.906 7.953 1 28.67 195 ILE A C 1
ATOM 1565 O O . ILE A 1 195 ? 9.5 22.25 6.789 1 28.67 195 ILE A O 1
ATOM 1569 N N . ALA A 1 196 ? 8.148 22.047 8.5 1 36.66 196 ALA A N 1
ATOM 1570 C CA . ALA A 1 196 ? 6.941 22.734 8.062 1 36.66 196 ALA A CA 1
ATOM 1571 C C . ALA A 1 196 ? 7.23 24.219 7.777 1 36.66 196 ALA A C 1
ATOM 1573 O O . ALA A 1 196 ? 7.988 24.859 8.508 1 36.66 196 ALA A O 1
ATOM 1574 N N . VAL A 1 197 ? 7.223 24.75 6.559 1 31.86 197 VAL A N 1
ATOM 1575 C CA . VAL A 1 197 ? 7.359 26.156 6.203 1 31.86 197 VAL A CA 1
ATOM 1576 C C . VAL A 1 197 ? 5.984 26.812 6.152 1 31.86 197 VAL A C 1
ATOM 1578 O O . VAL A 1 197 ? 5.008 26.203 5.719 1 31.86 197 VAL A O 1
ATOM 1581 N N . HIS A 1 198 ? 5.848 27.828 7.086 1 30.5 198 HIS A N 1
ATOM 1582 C CA . HIS A 1 198 ? 4.684 28.688 6.93 1 30.5 198 HIS A CA 1
ATOM 1583 C C . HIS A 1 198 ? 4.668 29.359 5.559 1 30.5 198 HIS A C 1
ATOM 1585 O O . HIS A 1 198 ? 5.711 29.797 5.066 1 30.5 198 HIS A O 1
ATOM 1591 N N . ILE A 1 199 ? 3.836 28.969 4.727 1 32.5 199 ILE A N 1
ATOM 1592 C CA . ILE A 1 199 ? 3.707 29.703 3.473 1 32.5 199 ILE A CA 1
ATOM 1593 C C . ILE A 1 199 ? 2.953 31.016 3.719 1 32.5 199 ILE A C 1
ATOM 1595 O O . ILE A 1 199 ? 1.791 31 4.129 1 32.5 199 ILE A O 1
ATOM 1599 N N . SER A 1 200 ? 3.789 32.031 4.32 1 29.05 200 SER A N 1
ATOM 1600 C CA . SER A 1 200 ? 3.217 33.375 4.5 1 29.05 200 SER A CA 1
ATOM 1601 C C . SER A 1 200 ? 2.816 33.969 3.164 1 29.05 200 SER A C 1
ATOM 1603 O O . SER A 1 200 ? 3.422 33.688 2.131 1 29.05 200 SER A O 1
ATOM 1605 N N . HIS A 1 201 ? 1.577 34.406 3.113 1 30.39 201 HIS A N 1
ATOM 1606 C CA . HIS A 1 201 ? 1.131 35.281 2.035 1 30.39 201 HIS A CA 1
ATOM 1607 C C . HIS A 1 201 ? 2.055 36.469 1.888 1 30.39 201 HIS A C 1
ATOM 1609 O O . HIS A 1 201 ? 2.717 36.875 2.848 1 30.39 201 HIS A O 1
ATOM 1615 N N . PRO A 1 202 ? 2.18 37.156 0.783 1 28.02 202 PRO A N 1
ATOM 1616 C CA . PRO A 1 202 ? 2.982 38.344 0.492 1 28.02 202 PRO A CA 1
ATOM 1617 C C . PRO A 1 202 ? 2.975 39.344 1.636 1 28.02 202 PRO A C 1
ATOM 1619 O O . PRO A 1 202 ? 3.844 40.219 1.697 1 28.02 202 PRO A O 1
ATOM 1622 N N . SER A 1 203 ? 1.987 39.75 2.322 1 30.03 203 SER A N 1
ATOM 1623 C CA . SER A 1 203 ? 2.039 41.062 2.98 1 30.03 203 SER A CA 1
ATOM 1624 C C . SER A 1 203 ? 2.887 41 4.246 1 30.03 203 SER A C 1
ATOM 1626 O O . SER A 1 203 ? 3.02 42 4.953 1 30.03 203 SER A O 1
ATOM 1628 N N . GLY A 1 204 ? 4.289 40.375 4.605 1 27.28 204 GLY A N 1
ATOM 1629 C CA . GLY A 1 204 ? 5.418 40.812 5.418 1 27.28 204 GLY A CA 1
ATOM 1630 C C . GLY A 1 204 ? 6.348 39.656 5.793 1 27.28 204 GLY A C 1
ATOM 1631 O O . GLY A 1 204 ? 6.312 38.594 5.172 1 27.28 204 GLY A O 1
ATOM 1632 N N . ASP A 1 205 ? 6.945 39.344 7.312 1 25.7 205 ASP A N 1
ATOM 1633 C CA . ASP A 1 205 ? 8.227 38.938 7.871 1 25.7 205 ASP A CA 1
ATOM 1634 C C . ASP A 1 205 ? 8.461 37.438 7.645 1 25.7 205 ASP A C 1
ATOM 1636 O O . ASP A 1 205 ? 7.633 36.594 8.031 1 25.7 205 ASP A O 1
ATOM 1640 N N . ILE A 1 206 ? 9.25 37.031 6.641 1 31.19 206 ILE A N 1
ATOM 1641 C CA . ILE A 1 206 ? 9.672 35.781 6.047 1 31.19 206 ILE A CA 1
ATOM 1642 C C . ILE A 1 206 ? 10.625 35.062 6.992 1 31.19 206 ILE A C 1
ATOM 1644 O O . ILE A 1 206 ? 11.727 35.531 7.258 1 31.19 206 ILE A O 1
ATOM 1648 N N . LYS A 1 207 ? 10.438 34.75 8.219 1 28.36 207 LYS A N 1
ATOM 1649 C CA . LYS A 1 207 ? 11.648 34.219 8.852 1 28.36 207 LYS A CA 1
ATOM 1650 C C . LYS A 1 207 ? 12.172 33 8.102 1 28.36 207 LYS A C 1
ATOM 1652 O O . LYS A 1 207 ? 11.414 32.094 7.797 1 28.36 207 LYS A O 1
ATOM 1657 N N . LYS A 1 208 ? 13.477 33.094 7.41 1 27.47 208 LYS A N 1
ATOM 1658 C CA . LYS A 1 208 ? 14.398 32.469 6.453 1 27.47 208 LYS A CA 1
ATOM 1659 C C . LYS A 1 208 ? 14.859 31.109 6.941 1 27.47 208 LYS A C 1
ATOM 1661 O O . LYS A 1 208 ? 15.094 30.203 6.133 1 27.47 208 LYS A O 1
ATOM 1666 N N . SER A 1 209 ? 15.219 30.844 8.031 1 24.73 209 SER A N 1
ATOM 1667 C CA . SER A 1 209 ? 16.469 30.094 8.172 1 24.73 209 SER A CA 1
ATOM 1668 C C . SER A 1 209 ? 16.281 28.641 7.773 1 24.73 209 SER A C 1
ATOM 1670 O O . SER A 1 209 ? 17.109 27.781 8.117 1 24.73 209 SER A O 1
ATOM 1672 N N . CYS A 1 210 ? 15.469 28.156 6.918 1 26.59 210 CYS A N 1
ATOM 1673 C CA . CYS A 1 210 ? 15.695 26.719 6.738 1 26.59 210 CYS A CA 1
ATOM 1674 C C . CYS A 1 210 ? 17.016 26.469 6.02 1 26.59 210 CYS A C 1
ATOM 1676 O O . CYS A 1 210 ? 17.406 27.219 5.129 1 26.59 210 CYS A O 1
ATOM 1678 N N . ALA A 1 211 ? 18.062 25.594 6.242 1 25.56 211 ALA A N 1
ATOM 1679 C CA . ALA A 1 211 ? 19.422 25.391 5.711 1 25.56 211 ALA A CA 1
ATOM 1680 C C . ALA A 1 211 ? 19.422 25.5 4.188 1 25.56 211 ALA A C 1
ATOM 1682 O O . ALA A 1 211 ? 18.391 25.359 3.543 1 25.56 211 ALA A O 1
ATOM 1683 N N . ARG A 1 212 ? 20.734 25.438 3.291 1 27.09 212 ARG A N 1
ATOM 1684 C CA . ARG A 1 212 ? 21.234 25.891 1.996 1 27.09 212 ARG A CA 1
ATOM 1685 C C . ARG A 1 212 ? 20.484 25.219 0.855 1 27.09 212 ARG A C 1
ATOM 1687 O O . ARG A 1 212 ? 19.969 25.891 -0.047 1 27.09 212 ARG A O 1
ATOM 1694 N N . GLU A 1 213 ? 21.109 24.047 0.279 1 28.94 213 GLU A N 1
ATOM 1695 C CA . GLU A 1 213 ? 20.953 23.422 -1.029 1 28.94 213 GLU A CA 1
ATOM 1696 C C . GLU A 1 213 ? 19.531 22.922 -1.243 1 28.94 213 GLU A C 1
ATOM 1698 O O . GLU A 1 213 ? 19 23.016 -2.346 1 28.94 213 GLU A O 1
ATOM 1703 N N . LEU A 1 214 ? 18.938 22.109 -0.521 1 30.69 214 LEU A N 1
ATOM 1704 C CA . LEU A 1 214 ? 17.547 21.641 -0.481 1 30.69 214 LEU A CA 1
ATOM 1705 C C . LEU A 1 214 ? 16.594 22.828 -0.425 1 30.69 214 LEU A C 1
ATOM 1707 O O . LEU A 1 214 ? 15.43 22.719 -0.831 1 30.69 214 LEU A O 1
ATOM 1711 N N . ASP A 1 215 ? 16.953 24 -0.036 1 31.09 215 ASP A N 1
ATOM 1712 C CA . ASP A 1 215 ? 16.266 25.25 0.236 1 31.09 215 ASP A CA 1
ATOM 1713 C C . ASP A 1 215 ? 15.695 25.859 -1.045 1 31.09 215 ASP A C 1
ATOM 1715 O O . ASP A 1 215 ? 14.594 26.406 -1.042 1 31.09 215 ASP A O 1
ATOM 1719 N N . GLU A 1 216 ? 16.469 25.734 -2.006 1 33.62 216 GLU A N 1
ATOM 1720 C CA . GLU A 1 216 ? 16.062 26.391 -3.24 1 33.62 216 GLU A CA 1
ATOM 1721 C C . GLU A 1 216 ? 14.859 25.703 -3.873 1 33.62 216 GLU A C 1
ATOM 1723 O O . GLU A 1 216 ? 13.969 26.359 -4.406 1 33.62 216 GLU A O 1
ATOM 1728 N N . LEU A 1 217 ? 14.93 24.359 -3.801 1 34.19 217 LEU A N 1
ATOM 1729 C CA . LEU A 1 217 ? 13.836 23.656 -4.441 1 34.19 217 LEU A CA 1
ATOM 1730 C C . LEU A 1 217 ? 12.531 23.859 -3.674 1 34.19 217 LEU A C 1
ATOM 1732 O O . LEU A 1 217 ? 11.477 24.062 -4.277 1 34.19 217 LEU A O 1
ATOM 1736 N N . ILE A 1 218 ? 12.625 23.75 -2.359 1 35.88 218 ILE A N 1
ATOM 1737 C CA . ILE A 1 218 ? 11.438 23.953 -1.533 1 35.88 218 ILE A CA 1
ATOM 1738 C C . ILE A 1 218 ? 10.898 25.359 -1.746 1 35.88 218 ILE A C 1
ATOM 1740 O O . ILE A 1 218 ? 9.695 25.562 -1.914 1 35.88 218 ILE A O 1
ATOM 1744 N N . ILE A 1 219 ? 11.859 26.328 -1.739 1 35.06 219 ILE A N 1
ATOM 1745 C CA . ILE A 1 219 ? 11.461 27.703 -1.962 1 35.06 219 ILE A CA 1
ATOM 1746 C C . ILE A 1 219 ? 10.836 27.844 -3.348 1 35.06 219 ILE A C 1
ATOM 1748 O O . ILE A 1 219 ? 9.797 28.5 -3.506 1 35.06 219 ILE A O 1
ATOM 1752 N N . ASP A 1 220 ? 11.461 27.062 -4.188 1 37.12 220 ASP A N 1
ATOM 1753 C CA . ASP A 1 220 ? 10.969 27.203 -5.559 1 37.12 220 ASP A CA 1
ATOM 1754 C C . ASP A 1 220 ? 9.594 26.562 -5.711 1 37.12 220 ASP A C 1
ATOM 1756 O O . ASP A 1 220 ? 8.711 27.125 -6.371 1 37.12 220 ASP A O 1
ATOM 1760 N N . GLU A 1 221 ? 9.492 25.375 -5.047 1 43.19 221 GLU A N 1
ATOM 1761 C CA . GLU A 1 221 ? 8.172 24.766 -5.148 1 43.19 221 GLU A CA 1
ATOM 1762 C C . GLU A 1 221 ? 7.129 25.562 -4.371 1 43.19 221 GLU A C 1
ATOM 1764 O O . GLU A 1 221 ? 5.988 25.703 -4.816 1 43.19 221 GLU A O 1
ATOM 1769 N N . GLY A 1 222 ? 7.48 26.031 -3.191 1 38.38 222 GLY A N 1
ATOM 1770 C CA . GLY A 1 222 ? 6.617 26.953 -2.459 1 38.38 222 GLY A CA 1
ATOM 1771 C C . GLY A 1 222 ? 6.227 28.172 -3.26 1 38.38 222 GLY A C 1
ATOM 1772 O O . GLY A 1 222 ? 5.055 28.562 -3.293 1 38.38 222 GLY A O 1
ATOM 1773 N N . HIS A 1 223 ? 7.27 28.766 -3.896 1 40.25 223 HIS A N 1
ATOM 1774 C CA . HIS A 1 223 ? 7 29.922 -4.738 1 40.25 223 HIS A CA 1
ATOM 1775 C C . HIS A 1 223 ? 6.129 29.547 -5.934 1 40.25 223 HIS A C 1
ATOM 1777 O O . HIS A 1 223 ? 5.211 30.281 -6.297 1 40.25 223 HIS A O 1
ATOM 1783 N N . ARG A 1 224 ? 6.484 28.438 -6.496 1 41.31 224 ARG A N 1
ATOM 1784 C CA . ARG A 1 224 ? 5.727 27.984 -7.66 1 41.31 224 ARG A CA 1
ATOM 1785 C C . ARG A 1 224 ? 4.266 27.734 -7.297 1 41.31 224 ARG A C 1
ATOM 1787 O O . ARG A 1 224 ? 3.363 28.109 -8.055 1 41.31 224 ARG A O 1
ATOM 1794 N N . LEU A 1 225 ? 4.141 27.141 -6.219 1 41.44 225 LEU A N 1
ATOM 1795 C CA . LEU A 1 225 ? 2.775 26.875 -5.777 1 41.44 225 LEU A CA 1
ATOM 1796 C C . LEU A 1 225 ? 2.068 28.172 -5.383 1 41.44 225 LEU A C 1
ATOM 1798 O O . LEU A 1 225 ? 0.865 28.328 -5.605 1 41.44 225 LEU A O 1
ATOM 1802 N N . GLN A 1 226 ? 2.723 29.031 -4.758 1 40.41 226 GLN A N 1
ATOM 1803 C CA . GLN A 1 226 ? 2.143 30.328 -4.41 1 40.41 226 GLN A CA 1
ATOM 1804 C C . GLN A 1 226 ? 1.7 31.078 -5.66 1 40.41 226 GLN A C 1
ATOM 1806 O O . GLN A 1 226 ? 0.691 31.797 -5.641 1 40.41 226 GLN A O 1
ATOM 1811 N N . GLU A 1 227 ? 2.43 31.016 -6.668 1 42.72 227 GLU A N 1
ATOM 1812 C CA . GLU A 1 227 ? 2.08 31.719 -7.906 1 42.72 227 GLU A CA 1
ATOM 1813 C C . GLU A 1 227 ? 0.874 31.062 -8.578 1 42.72 227 GLU A C 1
ATOM 1815 O O . GLU A 1 227 ? 0.067 31.75 -9.211 1 42.72 227 GLU A O 1
ATOM 1820 N N . LYS A 1 228 ? 0.905 29.844 -8.32 1 44.16 228 LYS A N 1
ATOM 1821 C CA . LYS A 1 228 ? -0.131 29.156 -9.086 1 44.16 228 LYS A CA 1
ATOM 1822 C C . LYS A 1 228 ? -1.395 28.969 -8.25 1 44.16 228 LYS A C 1
ATOM 1824 O O . LYS A 1 228 ? -2.475 28.734 -8.797 1 44.16 228 LYS A O 1
ATOM 1829 N N . VAL A 1 229 ? -1.262 28.719 -7.082 1 35.09 229 VAL A N 1
ATOM 1830 C CA . VAL A 1 229 ? -2.438 28.578 -6.23 1 35.09 229 VAL A CA 1
ATOM 1831 C C . VAL A 1 229 ? -2.723 29.906 -5.523 1 35.09 229 VAL A C 1
ATOM 1833 O O . VAL A 1 229 ? -1.972 30.328 -4.637 1 35.09 229 VAL A O 1
ATOM 1836 N N . PRO A 1 230 ? -3.521 30.703 -6.152 1 36.62 230 PRO A N 1
ATOM 1837 C CA . PRO A 1 230 ? -3.877 31.953 -5.461 1 36.62 230 PRO A CA 1
ATOM 1838 C C . PRO A 1 230 ? -4.469 31.703 -4.074 1 36.62 230 PRO A C 1
ATOM 1840 O O . PRO A 1 230 ? -5.457 30.984 -3.939 1 36.62 230 PRO A O 1
ATOM 1843 N N . ILE A 1 231 ? -3.662 31.531 -3.172 1 36.03 231 ILE A N 1
ATOM 1844 C CA . ILE A 1 231 ? -4.145 31.406 -1.801 1 36.03 231 ILE A CA 1
ATOM 1845 C C . ILE A 1 231 ? -4.91 32.688 -1.408 1 36.03 231 ILE A C 1
ATOM 1847 O O . ILE A 1 231 ? -4.34 33.781 -1.367 1 36.03 231 ILE A O 1
ATOM 1851 N N . GLN A 1 232 ? -6.215 32.719 -1.672 1 33.91 232 GLN A N 1
ATOM 1852 C CA . GLN A 1 232 ? -7.02 33.781 -1.065 1 33.91 232 GLN A CA 1
ATOM 1853 C C . GLN A 1 232 ? -7.027 33.656 0.456 1 33.91 232 GLN A C 1
ATOM 1855 O O . GLN A 1 232 ? -7.141 32.562 0.996 1 33.91 232 GLN A O 1
ATOM 1860 N N . PRO A 1 233 ? -6.52 34.719 1.084 1 34.22 233 PRO A N 1
ATOM 1861 C CA . PRO A 1 233 ? -6.691 34.719 2.539 1 34.22 233 PRO A CA 1
ATOM 1862 C C . PRO A 1 233 ? -8.094 34.312 2.965 1 34.22 233 PRO A C 1
ATOM 1864 O O . PRO A 1 233 ? -9.062 34.531 2.236 1 34.22 233 PRO A O 1
ATOM 1867 N N . PHE A 1 234 ? -8.18 33.438 3.979 1 32.91 234 PHE A N 1
ATOM 1868 C CA . PHE A 1 234 ? -9.484 33.094 4.539 1 32.91 234 PHE A CA 1
ATOM 1869 C C . PHE A 1 234 ? -10.195 34.344 5.051 1 32.91 234 PHE A C 1
ATOM 1871 O O . PHE A 1 234 ? -9.547 35.281 5.488 1 32.91 234 PHE A O 1
ATOM 1878 N N . MET B 1 1 ? -4.465 2.781 -21.766 1 29.97 1 MET B N 1
ATOM 1879 C CA . MET B 1 1 ? -4.73 2.332 -20.406 1 29.97 1 MET B CA 1
ATOM 1880 C C . MET B 1 1 ? -5.984 3.002 -19.844 1 29.97 1 MET B C 1
ATOM 1882 O O . MET B 1 1 ? -6.082 4.23 -19.828 1 29.97 1 MET B O 1
ATOM 1886 N N . GLY B 1 2 ? -7.074 2.447 -20 1 42.88 2 GLY B N 1
ATOM 1887 C CA . GLY B 1 2 ? -8.359 3.037 -19.656 1 42.88 2 GLY B CA 1
ATOM 1888 C C . GLY B 1 2 ? -8.391 3.592 -18.234 1 42.88 2 GLY B C 1
ATOM 1889 O O . GLY B 1 2 ? -7.508 3.295 -17.438 1 42.88 2 GLY B O 1
ATOM 1890 N N . LYS B 1 3 ? -9.148 4.609 -18.062 1 55.91 3 LYS B N 1
ATOM 1891 C CA . LYS B 1 3 ? -9.383 5.273 -16.781 1 55.91 3 LYS B CA 1
ATOM 1892 C C . LYS B 1 3 ? -9.789 4.266 -15.703 1 55.91 3 LYS B C 1
ATOM 1894 O O . LYS B 1 3 ? -10.594 3.367 -15.961 1 55.91 3 LYS B O 1
ATOM 1899 N N . TRP B 1 4 ? -8.977 4.117 -14.641 1 69.81 4 TRP B N 1
ATOM 1900 C CA . TRP B 1 4 ? -9.328 3.275 -13.508 1 69.81 4 TRP B CA 1
ATOM 1901 C C . TRP B 1 4 ? -10.773 3.504 -13.078 1 69.81 4 TRP B C 1
ATOM 1903 O O . TRP B 1 4 ? -11.25 4.641 -13.062 1 69.81 4 TRP B O 1
ATOM 1913 N N . GLU B 1 5 ? -11.578 2.443 -13.133 1 77.12 5 GLU B N 1
ATOM 1914 C CA . GLU B 1 5 ? -12.938 2.482 -12.617 1 77.12 5 GLU B CA 1
ATOM 1915 C C . GLU B 1 5 ? -13.164 1.398 -11.562 1 77.12 5 GLU B C 1
ATOM 1917 O O . GLU B 1 5 ? -12.672 0.276 -11.711 1 77.12 5 GLU B O 1
ATOM 1922 N N . ARG B 1 6 ? -13.867 1.848 -10.602 1 85.81 6 ARG B N 1
ATOM 1923 C CA . ARG B 1 6 ? -14.219 0.862 -9.586 1 85.81 6 ARG B CA 1
ATOM 1924 C C . ARG B 1 6 ? -15.359 -0.033 -10.062 1 85.81 6 ARG B C 1
ATOM 1926 O O . ARG B 1 6 ? -16.484 0.428 -10.227 1 85.81 6 ARG B O 1
ATOM 1933 N N . LEU B 1 7 ? -15.062 -1.283 -10.352 1 91.81 7 LEU B N 1
ATOM 1934 C CA . LEU B 1 7 ? -16.062 -2.277 -10.711 1 91.81 7 LEU B CA 1
ATOM 1935 C C . LEU B 1 7 ? -16.531 -3.049 -9.484 1 91.81 7 LEU B C 1
ATOM 1937 O O . LEU B 1 7 ? -15.828 -3.105 -8.469 1 91.81 7 LEU B O 1
ATOM 1941 N N . SER B 1 8 ? -17.75 -3.619 -9.555 1 96.12 8 SER B N 1
ATOM 1942 C CA . SER B 1 8 ? -18.297 -4.414 -8.461 1 96.12 8 SER B CA 1
ATOM 1943 C C . SER B 1 8 ? -17.594 -5.77 -8.367 1 96.12 8 SER B C 1
ATOM 1945 O O . SER B 1 8 ? -16.922 -6.195 -9.312 1 96.12 8 SER B O 1
ATOM 1947 N N . VAL B 1 9 ? -17.734 -6.402 -7.27 1 97.94 9 VAL B N 1
ATOM 1948 C CA . VAL B 1 9 ? -17.219 -7.75 -7.074 1 97.94 9 VAL B CA 1
ATOM 1949 C C . VAL B 1 9 ? -17.75 -8.68 -8.164 1 97.94 9 VAL B C 1
ATOM 1951 O O . VAL B 1 9 ? -17 -9.43 -8.781 1 97.94 9 VAL B O 1
ATOM 1954 N N . ASP B 1 10 ? -19.078 -8.586 -8.5 1 97.94 10 ASP B N 1
ATOM 1955 C CA . ASP B 1 10 ? -19.703 -9.445 -9.5 1 97.94 10 ASP B CA 1
ATOM 1956 C C . ASP B 1 10 ? -19.109 -9.203 -10.883 1 97.94 10 ASP B C 1
ATOM 1958 O O . ASP B 1 10 ? -18.922 -10.141 -11.656 1 97.94 10 ASP B O 1
ATOM 1962 N N . ALA B 1 11 ? -18.875 -7.938 -11.148 1 96.69 11 ALA B N 1
ATOM 1963 C CA . ALA B 1 11 ? -18.281 -7.609 -12.445 1 96.69 11 ALA B CA 1
ATOM 1964 C C . ALA B 1 11 ? -16.875 -8.195 -12.562 1 96.69 11 ALA B C 1
ATOM 1966 O O . ALA B 1 11 ? -16.516 -8.734 -13.609 1 96.69 11 ALA B O 1
ATOM 1967 N N . HIS B 1 12 ? -16.078 -8.086 -11.508 1 96 12 HIS B N 1
ATOM 1968 C CA . HIS B 1 12 ? -14.75 -8.664 -11.492 1 96 12 HIS B CA 1
ATOM 1969 C C . HIS B 1 12 ? -14.812 -10.188 -11.633 1 96 12 HIS B C 1
ATOM 1971 O O . HIS B 1 12 ? -13.977 -10.781 -12.32 1 96 12 HIS B O 1
ATOM 1977 N N . LEU B 1 13 ? -15.797 -10.797 -11.008 1 97.38 13 LEU B N 1
ATOM 1978 C CA . LEU B 1 13 ? -15.953 -12.242 -11.078 1 97.38 13 LEU B CA 1
ATOM 1979 C C . LEU B 1 13 ? -16.344 -12.68 -12.484 1 97.38 13 LEU B C 1
ATOM 1981 O O . LEU B 1 13 ? -15.859 -13.703 -12.984 1 97.38 13 LEU B O 1
ATOM 1985 N N . SER B 1 14 ? -17.219 -11.922 -13.102 1 96.44 14 SER B N 1
ATOM 1986 C CA . SER B 1 14 ? -17.594 -12.211 -14.484 1 96.44 14 SER B CA 1
ATOM 1987 C C . SER B 1 14 ? -16.391 -12.156 -15.406 1 96.44 14 SER B C 1
ATOM 1989 O O . SER B 1 14 ? -16.203 -13.031 -16.25 1 96.44 14 SER B O 1
ATOM 1991 N N . ASN B 1 15 ? -15.602 -11.094 -15.195 1 91.19 15 ASN B N 1
ATOM 1992 C CA . ASN B 1 15 ? -14.375 -10.961 -15.977 1 91.19 15 ASN B CA 1
ATOM 1993 C C . ASN B 1 15 ? -13.43 -12.133 -15.727 1 91.19 15 ASN B C 1
ATOM 1995 O O . ASN B 1 15 ? -12.812 -12.648 -16.656 1 91.19 15 ASN B O 1
ATOM 1999 N N . PHE B 1 16 ? -13.344 -12.531 -14.523 1 93.5 16 PHE B N 1
ATOM 2000 C CA . PHE B 1 16 ? -12.492 -13.641 -14.133 1 93.5 16 PHE B CA 1
ATOM 2001 C C . PHE B 1 16 ? -12.906 -14.922 -14.844 1 93.5 16 PHE B C 1
ATOM 2003 O O . PHE B 1 16 ? -12.07 -15.617 -15.422 1 93.5 16 PHE B O 1
ATOM 2010 N N . GLU B 1 17 ? -14.125 -15.188 -14.805 1 94.06 17 GLU B N 1
ATOM 2011 C CA . GLU B 1 17 ? -14.648 -16.406 -15.422 1 94.06 17 GLU B CA 1
ATOM 2012 C C . GLU B 1 17 ? -14.422 -16.391 -16.938 1 94.06 17 GLU B C 1
ATOM 2014 O O . GLU B 1 17 ? -14.016 -17.406 -17.516 1 94.06 17 GLU B O 1
ATOM 2019 N N . VAL B 1 18 ? -14.656 -15.289 -17.547 1 89.81 18 VAL B N 1
ATOM 2020 C CA . VAL B 1 18 ? -14.461 -15.164 -18.984 1 89.81 18 VAL B CA 1
ATOM 2021 C C . VAL B 1 18 ? -12.992 -15.414 -19.344 1 89.81 18 VAL B C 1
ATOM 2023 O O . VAL B 1 18 ? -12.688 -16.141 -20.281 1 89.81 18 VAL B O 1
ATOM 2026 N N . GLN B 1 19 ? -12.109 -14.812 -18.562 1 86.56 19 GLN B N 1
ATOM 2027 C CA . GLN B 1 19 ? -10.68 -14.961 -18.812 1 86.56 19 GLN B CA 1
ATOM 2028 C C . GLN B 1 19 ? -10.227 -16.406 -18.594 1 86.56 19 GLN B C 1
ATOM 2030 O O . GLN B 1 19 ? -9.422 -16.938 -19.359 1 86.56 19 GLN B O 1
ATOM 2035 N N . LEU B 1 20 ? -10.742 -17 -17.531 1 88 20 LEU B N 1
ATOM 2036 C CA . LEU B 1 20 ? -10.398 -18.391 -17.234 1 88 20 LEU B CA 1
ATOM 2037 C C . LEU B 1 20 ? -10.836 -19.312 -18.375 1 88 20 LEU B C 1
ATOM 2039 O O . LEU B 1 20 ? -10.07 -20.172 -18.812 1 88 20 LEU B O 1
ATOM 2043 N N . ASN B 1 21 ? -12.016 -19.125 -18.906 1 87.56 21 ASN B N 1
ATOM 2044 C CA . ASN B 1 21 ? -12.523 -19.922 -20.031 1 87.56 21 ASN B CA 1
ATOM 2045 C C . ASN B 1 21 ? -11.68 -19.703 -21.281 1 87.56 21 ASN B C 1
ATOM 2047 O O . ASN B 1 21 ? -11.414 -20.656 -22.016 1 87.56 21 ASN B O 1
ATOM 2051 N N . THR B 1 22 ? -11.289 -18.484 -21.469 1 82.25 22 THR B N 1
ATOM 2052 C CA . THR B 1 22 ? -10.453 -18.172 -22.625 1 82.25 22 THR B CA 1
ATOM 2053 C C . THR B 1 22 ? -9.109 -18.891 -22.531 1 82.25 22 THR B C 1
ATOM 2055 O O . THR B 1 22 ? -8.617 -19.422 -23.531 1 82.25 22 THR B O 1
ATOM 2058 N N . MET B 1 23 ? -8.539 -18.906 -21.344 1 81.25 23 MET B N 1
ATOM 2059 C CA . MET B 1 23 ? -7.25 -19.547 -21.125 1 81.25 23 MET B CA 1
ATOM 2060 C C . MET B 1 23 ? -7.359 -21.062 -21.359 1 81.25 23 MET B C 1
ATOM 2062 O O . MET B 1 23 ? -6.434 -21.688 -21.875 1 81.25 23 MET B O 1
ATOM 2066 N N . LEU B 1 24 ? -8.477 -21.641 -21.047 1 80.44 24 LEU B N 1
ATOM 2067 C CA . LEU B 1 24 ? -8.664 -23.094 -21.156 1 80.44 24 LEU B CA 1
ATOM 2068 C C . LEU B 1 24 ? -8.953 -23.484 -22.609 1 80.44 24 LEU B C 1
ATOM 2070 O O . LEU B 1 24 ? -8.836 -24.656 -22.969 1 80.44 24 LEU B O 1
ATOM 2074 N N . ALA B 1 25 ? -9.328 -22.5 -23.375 1 77.94 25 ALA B N 1
ATOM 2075 C CA . ALA B 1 25 ? -9.641 -22.766 -24.766 1 77.94 25 ALA B CA 1
ATOM 2076 C C . ALA B 1 25 ? -8.375 -22.812 -25.625 1 77.94 25 ALA B C 1
ATOM 2078 O O . ALA B 1 25 ? -8.414 -23.234 -26.781 1 77.94 25 ALA B O 1
ATOM 2079 N N . ILE B 1 26 ? -7.328 -22.391 -24.984 1 70.56 26 ILE B N 1
ATOM 2080 C CA . ILE B 1 26 ? -6.066 -22.391 -25.719 1 70.56 26 ILE B CA 1
ATOM 2081 C C . ILE B 1 26 ? -5.605 -23.844 -25.938 1 70.56 26 ILE B C 1
ATOM 2083 O O . ILE B 1 26 ? -5.777 -24.688 -25.047 1 70.56 26 ILE B O 1
ATOM 2087 N N . ALA B 1 27 ? -5.059 -24.156 -27.094 1 65.94 27 ALA B N 1
ATOM 2088 C CA . ALA B 1 27 ? -4.727 -25.5 -27.547 1 65.94 27 ALA B CA 1
ATOM 2089 C C . ALA B 1 27 ? -3.771 -26.188 -26.578 1 65.94 27 ALA B C 1
ATOM 2091 O O . ALA B 1 27 ? -3.965 -27.359 -26.234 1 65.94 27 ALA B O 1
ATOM 2092 N N . GLU B 1 28 ? -2.768 -25.422 -26.172 1 67.62 28 GLU B N 1
ATOM 2093 C CA . GLU B 1 28 ? -1.843 -25.984 -25.203 1 67.62 28 GLU B CA 1
ATOM 2094 C C . GLU B 1 28 ? -2.164 -25.5 -23.781 1 67.62 28 GLU B C 1
ATOM 2096 O O . GLU B 1 28 ? -2.256 -24.297 -23.547 1 67.62 28 GLU B O 1
ATOM 2101 N N . PRO B 1 29 ? -2.377 -26.438 -22.984 1 66.31 29 PRO B N 1
ATOM 2102 C CA . PRO B 1 29 ? -2.723 -26.031 -21.625 1 66.31 29 PRO B CA 1
ATOM 2103 C C . PRO B 1 29 ? -1.604 -25.25 -20.938 1 66.31 29 PRO B C 1
ATOM 2105 O O . PRO B 1 29 ? -0.426 -25.562 -21.109 1 66.31 29 PRO B O 1
ATOM 2108 N N . PRO B 1 30 ? -2.002 -24.188 -20.234 1 74.5 30 PRO B N 1
ATOM 2109 C CA . PRO B 1 30 ? -0.976 -23.453 -19.5 1 74.5 30 PRO B CA 1
ATOM 2110 C C . PRO B 1 30 ? -0.381 -24.266 -18.344 1 74.5 30 PRO B C 1
ATOM 2112 O O . PRO B 1 30 ? -1.062 -25.109 -17.766 1 74.5 30 PRO B O 1
ATOM 2115 N N . VAL B 1 31 ? 0.892 -24.047 -18.062 1 70.75 31 VAL B N 1
ATOM 2116 C CA . VAL B 1 31 ? 1.573 -24.703 -16.953 1 70.75 31 VAL B CA 1
ATOM 2117 C C . VAL B 1 31 ? 1.062 -24.125 -15.625 1 70.75 31 VAL B C 1
ATOM 2119 O O . VAL B 1 31 ? 0.977 -24.844 -14.625 1 70.75 31 VAL B O 1
ATOM 2122 N N . HIS B 1 32 ? 0.715 -22.906 -15.648 1 81.75 32 HIS B N 1
ATOM 2123 C CA . HIS B 1 32 ? 0.239 -22.172 -14.477 1 81.75 32 HIS B CA 1
ATOM 2124 C C . HIS B 1 32 ? -0.601 -20.969 -14.891 1 81.75 32 HIS B C 1
ATOM 2126 O O . HIS B 1 32 ? -0.267 -20.266 -15.852 1 81.75 32 HIS B O 1
ATOM 2132 N N . ILE B 1 33 ? -1.653 -20.75 -14.211 1 85.12 33 ILE B N 1
ATOM 2133 C CA . ILE B 1 33 ? -2.48 -19.578 -14.469 1 85.12 33 ILE B CA 1
ATOM 2134 C C . ILE B 1 33 ? -2.264 -18.531 -13.367 1 85.12 33 ILE B C 1
ATOM 2136 O O . ILE B 1 33 ? -2.498 -18.812 -12.188 1 85.12 33 ILE B O 1
ATOM 2140 N N . ASN B 1 34 ? -1.773 -17.406 -13.734 1 87.94 34 ASN B N 1
ATOM 2141 C CA . ASN B 1 34 ? -1.608 -16.266 -12.828 1 87.94 34 ASN B CA 1
ATOM 2142 C C . ASN B 1 34 ? -2.75 -15.266 -12.969 1 87.94 34 ASN B C 1
ATOM 2144 O O . ASN B 1 34 ? -3.059 -14.82 -14.078 1 87.94 34 ASN B O 1
ATOM 2148 N N . CYS B 1 35 ? -3.32 -14.812 -11.82 1 90.94 35 CYS B N 1
ATOM 2149 C CA . CYS B 1 35 ? -4.492 -13.945 -11.883 1 90.94 35 CYS B CA 1
ATOM 2150 C C . CYS B 1 35 ? -4.23 -12.617 -11.18 1 90.94 35 CYS B C 1
ATOM 2152 O O . CYS B 1 35 ? -3.732 -12.602 -10.047 1 90.94 35 CYS B O 1
ATOM 2154 N N . HIS B 1 36 ? -4.566 -11.508 -11.844 1 90.81 36 HIS B N 1
ATOM 2155 C CA . HIS B 1 36 ? -4.723 -10.211 -11.203 1 90.81 36 HIS B CA 1
ATOM 2156 C C . HIS B 1 36 ? -6.137 -10.031 -10.664 1 90.81 36 HIS B C 1
ATOM 2158 O O . HIS B 1 36 ? -7.062 -9.742 -11.422 1 90.81 36 HIS B O 1
ATOM 2164 N N . SER B 1 37 ? -6.27 -10.133 -9.422 1 95.12 37 SER B N 1
ATOM 2165 C CA . SER B 1 37 ? -7.594 -10.406 -8.867 1 95.12 37 SER B CA 1
ATOM 2166 C C . SER B 1 37 ? -8.094 -9.227 -8.039 1 95.12 37 SER B C 1
ATOM 2168 O O . SER B 1 37 ? -7.363 -8.68 -7.211 1 95.12 37 SER B O 1
ATOM 2170 N N . GLY B 1 38 ? -9.359 -8.891 -8.336 1 95.06 38 GLY B N 1
ATOM 2171 C CA . GLY B 1 38 ? -10.07 -7.902 -7.531 1 95.06 38 GLY B CA 1
ATOM 2172 C C . GLY B 1 38 ? -9.531 -6.496 -7.699 1 95.06 38 GLY B C 1
ATOM 2173 O O . GLY B 1 38 ? -9.133 -6.105 -8.797 1 95.06 38 GLY B O 1
ATOM 2174 N N . SER B 1 39 ? -9.688 -5.762 -6.578 1 96 39 SER B N 1
ATOM 2175 C CA . SER B 1 39 ? -9.336 -4.348 -6.578 1 96 39 SER B CA 1
ATOM 2176 C C . SER B 1 39 ? -8.836 -3.902 -5.211 1 96 39 SER B C 1
ATOM 2178 O O . SER B 1 39 ? -9.328 -4.367 -4.18 1 96 39 SER B O 1
ATOM 2180 N N . ASP B 1 40 ? -7.883 -2.998 -5.27 1 97.12 40 ASP B N 1
ATOM 2181 C CA . ASP B 1 40 ? -7.387 -2.477 -4 1 97.12 40 ASP B CA 1
ATOM 2182 C C . ASP B 1 40 ? -8.453 -1.638 -3.299 1 97.12 40 ASP B C 1
ATOM 2184 O O . ASP B 1 40 ? -8.398 -1.447 -2.082 1 97.12 40 ASP B O 1
ATOM 2188 N N . SER B 1 41 ? -9.461 -1.175 -4.035 1 96.44 41 SER B N 1
ATOM 2189 C CA . SER B 1 41 ? -10.5 -0.329 -3.461 1 96.44 41 SER B CA 1
ATOM 2190 C C . SER B 1 41 ? -11.57 -1.166 -2.768 1 96.44 41 SER B C 1
ATOM 2192 O O . SER B 1 41 ? -12.484 -0.621 -2.145 1 96.44 41 SER B O 1
ATOM 2194 N N . PHE B 1 42 ? -11.484 -2.518 -2.859 1 97.75 42 PHE B N 1
ATOM 2195 C CA . PHE B 1 42 ? -12.406 -3.385 -2.137 1 97.75 42 PHE B CA 1
ATOM 2196 C C . PHE B 1 42 ? -12.148 -3.318 -0.637 1 97.75 42 PHE B C 1
ATOM 2198 O O . PHE B 1 42 ? -11 -3.264 -0.201 1 97.75 42 PHE B O 1
ATOM 2205 N N . THR B 1 43 ? -13.25 -3.352 0.082 1 96.88 43 THR B N 1
ATOM 2206 C CA . THR B 1 43 ? -13.102 -3.635 1.506 1 96.88 43 THR B CA 1
ATOM 2207 C C . THR B 1 43 ? -12.609 -5.059 1.727 1 96.88 43 THR B C 1
ATOM 2209 O O . THR B 1 43 ? -12.617 -5.875 0.803 1 96.88 43 THR B O 1
ATOM 2212 N N . LEU B 1 44 ? -12.133 -5.297 2.939 1 97.81 44 LEU B N 1
ATOM 2213 C CA . LEU B 1 44 ? -11.727 -6.656 3.285 1 97.81 44 LEU B CA 1
ATOM 2214 C C . LEU B 1 44 ? -12.852 -7.648 3.008 1 97.81 44 LEU B C 1
ATOM 2216 O O . LEU B 1 44 ? -12.617 -8.711 2.436 1 97.81 44 LEU B O 1
ATOM 2220 N N . LYS B 1 45 ? -14.055 -7.285 3.365 1 97.88 45 LYS B N 1
ATOM 2221 C CA . LYS B 1 45 ? -15.219 -8.148 3.164 1 97.88 45 LYS B CA 1
ATOM 2222 C C . LYS B 1 45 ? -15.445 -8.43 1.682 1 97.88 45 LYS B C 1
ATOM 2224 O O . LYS B 1 45 ? -15.711 -9.562 1.29 1 97.88 45 LYS B O 1
ATOM 2229 N N . GLU B 1 46 ? -15.336 -7.418 0.881 1 98.38 46 GLU B N 1
ATOM 2230 C CA . GLU B 1 46 ? -15.516 -7.574 -0.56 1 98.38 46 GLU B CA 1
ATOM 2231 C C . GLU B 1 46 ? -14.438 -8.477 -1.15 1 98.38 46 GLU B C 1
ATOM 2233 O O . GLU B 1 46 ? -14.719 -9.312 -2.012 1 98.38 46 GLU B O 1
ATOM 2238 N N . SER B 1 47 ? -13.203 -8.273 -0.711 1 98.62 47 SER B N 1
ATOM 2239 C CA . SER B 1 47 ? -12.109 -9.102 -1.206 1 98.62 47 SER B CA 1
ATOM 2240 C C . SER B 1 47 ? -12.305 -10.562 -0.819 1 98.62 47 SER B C 1
ATOM 2242 O O . SER B 1 47 ? -12.094 -11.461 -1.635 1 98.62 47 SER B O 1
ATOM 2244 N N . ILE B 1 48 ? -12.734 -10.805 0.413 1 98.62 48 ILE B N 1
ATOM 2245 C CA . ILE B 1 48 ? -12.992 -12.164 0.865 1 98.62 48 ILE B CA 1
ATOM 2246 C C . ILE B 1 48 ? -14.117 -12.781 0.03 1 98.62 48 ILE B C 1
ATOM 2248 O O . ILE B 1 48 ? -14.023 -13.938 -0.39 1 98.62 48 ILE B O 1
ATOM 2252 N N . ASP B 1 49 ? -15.133 -12.008 -0.199 1 98.75 49 ASP B N 1
ATOM 2253 C CA . ASP B 1 49 ? -16.234 -12.461 -1.047 1 98.75 49 ASP B CA 1
ATOM 2254 C C . ASP B 1 49 ? -15.734 -12.828 -2.443 1 98.75 49 ASP B C 1
ATOM 2256 O O . ASP B 1 49 ? -16.078 -13.883 -2.973 1 98.75 49 ASP B O 1
ATOM 2260 N N . TYR B 1 50 ? -14.953 -11.984 -3.014 1 98.69 50 TYR B N 1
ATOM 2261 C CA . TYR B 1 50 ? -14.406 -12.219 -4.348 1 98.69 50 TYR B CA 1
ATOM 2262 C C . TYR B 1 50 ? -13.633 -13.523 -4.398 1 98.69 50 TYR B C 1
ATOM 2264 O O . TYR B 1 50 ? -13.883 -14.367 -5.262 1 98.69 50 TYR B O 1
ATOM 2272 N N . PHE B 1 51 ? -12.703 -13.703 -3.48 1 98.69 51 PHE B N 1
ATOM 2273 C CA . PHE B 1 51 ? -11.828 -14.859 -3.551 1 98.69 51 PHE B CA 1
ATOM 2274 C C . PHE B 1 51 ? -12.594 -16.141 -3.229 1 98.69 51 PHE B C 1
ATOM 2276 O O . PHE B 1 51 ? -12.32 -17.188 -3.811 1 98.69 51 PHE B O 1
ATOM 2283 N N . THR B 1 52 ? -13.578 -16.078 -2.312 1 98.44 52 THR B N 1
ATOM 2284 C CA . THR B 1 52 ? -14.422 -17.234 -2.021 1 98.44 52 THR B CA 1
ATOM 2285 C C . THR B 1 52 ? -15.18 -17.688 -3.268 1 98.44 52 THR B C 1
ATOM 2287 O O . THR B 1 52 ? -15.164 -18.859 -3.627 1 98.44 52 THR B O 1
ATOM 2290 N N . LYS B 1 53 ? -15.742 -16.75 -3.914 1 98.38 53 LYS B N 1
ATOM 2291 C CA . LYS B 1 53 ? -16.531 -17.062 -5.109 1 98.38 53 LYS B CA 1
ATOM 2292 C C . LYS B 1 53 ? -15.625 -17.469 -6.27 1 98.38 53 LYS B C 1
ATOM 2294 O O . LYS B 1 53 ? -16 -18.297 -7.094 1 98.38 53 LYS B O 1
ATOM 2299 N N . SER B 1 54 ? -14.438 -16.812 -6.355 1 97.5 54 SER B N 1
ATOM 2300 C CA . SER B 1 54 ? -13.508 -17.172 -7.418 1 97.5 54 SER B CA 1
ATOM 2301 C C . SER B 1 54 ? -13.086 -18.625 -7.32 1 97.5 54 SER B C 1
ATOM 2303 O O . SER B 1 54 ? -12.859 -19.297 -8.336 1 97.5 54 SER B O 1
ATOM 2305 N N . ILE B 1 55 ? -12.969 -19.172 -6.121 1 95.81 55 ILE B N 1
ATOM 2306 C CA . ILE B 1 55 ? -12.609 -20.578 -5.91 1 95.81 55 ILE B CA 1
ATOM 2307 C C . ILE B 1 55 ? -13.703 -21.469 -6.477 1 95.81 55 ILE B C 1
ATOM 2309 O O . ILE B 1 55 ? -13.406 -22.469 -7.148 1 95.81 55 ILE B O 1
ATOM 2313 N N . SER B 1 56 ? -14.906 -21.078 -6.215 1 95.81 56 SER B N 1
ATOM 2314 C CA . SER B 1 56 ? -16.031 -21.844 -6.746 1 95.81 56 SER B CA 1
ATOM 2315 C C . SER B 1 56 ? -16.031 -21.844 -8.273 1 95.81 56 SER B C 1
ATOM 2317 O O . SER B 1 56 ? -16.266 -22.875 -8.898 1 95.81 56 SER B O 1
ATOM 2319 N N . ILE B 1 57 ? -15.773 -20.75 -8.852 1 96.62 57 ILE B N 1
ATOM 2320 C CA . ILE B 1 57 ? -15.719 -20.609 -10.305 1 96.62 57 ILE B CA 1
ATOM 2321 C C . ILE B 1 57 ? -14.57 -21.453 -10.859 1 96.62 57 ILE B C 1
ATOM 2323 O O . ILE B 1 57 ? -14.734 -22.172 -11.844 1 96.62 57 ILE B O 1
ATOM 2327 N N . GLN B 1 58 ? -13.453 -21.297 -10.203 1 94.25 58 GLN B N 1
ATOM 2328 C CA . GLN B 1 58 ? -12.281 -22.062 -10.602 1 94.25 58 GLN B CA 1
ATOM 2329 C C . GLN B 1 58 ? -12.594 -23.562 -10.625 1 94.25 58 GLN B C 1
ATOM 2331 O O . GLN B 1 58 ? -12.258 -24.25 -11.586 1 94.25 58 GLN B O 1
ATOM 2336 N N . GLN B 1 59 ? -13.25 -24.078 -9.609 1 93.31 59 GLN B N 1
ATOM 2337 C CA . GLN B 1 59 ? -13.594 -25.484 -9.516 1 93.31 59 GLN B CA 1
ATOM 2338 C C . GLN B 1 59 ? -14.547 -25.906 -10.625 1 93.31 59 GLN B C 1
ATOM 2340 O O . GLN B 1 59 ? -14.391 -26.969 -11.227 1 93.31 59 GLN B O 1
ATOM 2345 N N . ARG B 1 60 ? -15.445 -25.078 -10.867 1 94.94 60 ARG B N 1
ATOM 2346 C CA . ARG B 1 60 ? -16.438 -25.359 -11.898 1 94.94 60 ARG B CA 1
ATOM 2347 C C . ARG B 1 60 ? -15.82 -25.344 -13.289 1 94.94 60 ARG B C 1
ATOM 2349 O O . ARG B 1 60 ? -16.062 -26.25 -14.094 1 94.94 60 ARG B O 1
ATOM 2356 N N . VAL B 1 61 ? -14.984 -24.391 -13.57 1 92.69 61 VAL B N 1
ATOM 2357 C CA . VAL B 1 61 ? -14.453 -24.156 -14.906 1 92.69 61 VAL B CA 1
ATOM 2358 C C . VAL B 1 61 ? -13.336 -25.156 -15.195 1 92.69 61 VAL B C 1
ATOM 2360 O O . VAL B 1 61 ? -13.242 -25.688 -16.297 1 92.69 61 VAL B O 1
ATOM 2363 N N . LEU B 1 62 ? -12.477 -25.438 -14.258 1 88.88 62 LEU B N 1
ATOM 2364 C CA . LEU B 1 62 ? -11.336 -26.312 -14.477 1 88.88 62 LEU B CA 1
ATOM 2365 C C . LEU B 1 62 ? -11.789 -27.781 -14.516 1 88.88 62 LEU B C 1
ATOM 2367 O O . LEU B 1 62 ? -11.102 -28.625 -15.086 1 88.88 62 LEU B O 1
ATOM 2371 N N . GLN B 1 63 ? -12.984 -28.156 -13.984 1 83.62 63 GLN B N 1
ATOM 2372 C CA . GLN B 1 63 ? -13.633 -29.453 -14.086 1 83.62 63 GLN B CA 1
ATOM 2373 C C . GLN B 1 63 ? -12.633 -30.594 -13.859 1 83.62 63 GLN B C 1
ATOM 2375 O O . GLN B 1 63 ? -12.539 -31.516 -14.664 1 83.62 63 GLN B O 1
ATOM 2380 N N . GLY B 1 64 ? -11.766 -30.484 -12.844 1 78.75 64 GLY B N 1
ATOM 2381 C CA . GLY B 1 64 ? -10.859 -31.562 -12.484 1 78.75 64 GLY B CA 1
ATOM 2382 C C . GLY B 1 64 ? -9.508 -31.453 -13.164 1 78.75 64 GLY B C 1
ATOM 2383 O O . GLY B 1 64 ? -8.609 -32.25 -12.883 1 78.75 64 GLY B O 1
ATOM 2384 N N . LYS B 1 65 ? -9.398 -30.5 -14.109 1 82.06 65 LYS B N 1
ATOM 2385 C CA . LYS B 1 65 ? -8.078 -30.281 -14.688 1 82.06 65 LYS B CA 1
ATOM 2386 C C . LYS B 1 65 ? -7.078 -29.828 -13.617 1 82.06 65 LYS B C 1
ATOM 2388 O O . LYS B 1 65 ? -7.418 -29.047 -12.727 1 82.06 65 LYS B O 1
ATOM 2393 N N . GLU B 1 66 ? -5.898 -30.406 -13.68 1 81.31 66 GLU B N 1
ATOM 2394 C CA . GLU B 1 66 ? -4.863 -30.109 -12.695 1 81.31 66 GLU B CA 1
ATOM 2395 C C . GLU B 1 66 ? -4.012 -28.922 -13.125 1 81.31 66 GLU B C 1
ATOM 2397 O O . GLU B 1 66 ? -2.799 -29.047 -13.297 1 81.31 66 GLU B O 1
ATOM 2402 N N . ILE B 1 67 ? -4.613 -27.844 -13.422 1 81.81 67 ILE B N 1
ATOM 2403 C CA . ILE B 1 67 ? -3.9 -26.625 -13.75 1 81.81 67 ILE B CA 1
ATOM 2404 C C . ILE B 1 67 ? -3.857 -25.703 -12.531 1 81.81 67 ILE B C 1
ATOM 2406 O O . ILE B 1 67 ? -4.891 -25.203 -12.086 1 81.81 67 ILE B O 1
ATOM 2410 N N . PRO B 1 68 ? -2.641 -25.609 -12.016 1 85.56 68 PRO B N 1
ATOM 2411 C CA . PRO B 1 68 ? -2.553 -24.719 -10.859 1 85.56 68 PRO B CA 1
ATOM 2412 C C . PRO B 1 68 ? -2.91 -23.266 -11.188 1 85.56 68 PRO B C 1
ATOM 2414 O O . PRO B 1 68 ? -2.578 -22.781 -12.273 1 85.56 68 PRO B O 1
ATOM 2417 N N . LEU B 1 69 ? -3.67 -22.641 -10.328 1 89.75 69 LEU B N 1
ATOM 2418 C CA . LEU B 1 69 ? -4.09 -21.25 -10.445 1 89.75 69 LEU B CA 1
ATOM 2419 C C . LEU B 1 69 ? -3.797 -20.469 -9.164 1 89.75 69 LEU B C 1
ATOM 2421 O O . LEU B 1 69 ? -4.074 -20.969 -8.07 1 89.75 69 LEU B O 1
ATOM 2425 N N . SER B 1 70 ? -3.092 -19.359 -9.297 1 93.81 70 SER B N 1
ATOM 2426 C CA . SER B 1 70 ? -2.76 -18.531 -8.141 1 93.81 70 SER B CA 1
ATOM 2427 C C . SER B 1 70 ? -3.053 -17.062 -8.414 1 93.81 70 SER B C 1
ATOM 2429 O O . SER B 1 70 ? -3.197 -16.641 -9.57 1 93.81 70 SER B O 1
ATOM 2431 N N . HIS B 1 71 ? -3.234 -16.328 -7.359 1 95.56 71 HIS B N 1
ATOM 2432 C CA . HIS B 1 71 ? -3.533 -14.898 -7.422 1 95.56 71 HIS B CA 1
ATOM 2433 C C . HIS B 1 71 ? -2.314 -14.062 -7.043 1 95.56 71 HIS B C 1
ATOM 2435 O O . HIS B 1 71 ? -1.688 -14.312 -6.008 1 95.56 71 HIS B O 1
ATOM 2441 N N . GLU B 1 72 ? -2.086 -13.016 -7.793 1 94.12 72 GLU B N 1
ATOM 2442 C CA . GLU B 1 72 ? -0.82 -12.289 -7.719 1 94.12 72 GLU B CA 1
ATOM 2443 C C . GLU B 1 72 ? -0.877 -11.188 -6.668 1 94.12 72 GLU B C 1
ATOM 2445 O O . GLU B 1 72 ? -1.87 -10.461 -6.574 1 94.12 72 GLU B O 1
ATOM 2450 N N . THR B 1 73 ? 0.154 -11.133 -5.855 1 98 73 THR B N 1
ATOM 2451 C CA . THR B 1 73 ? 0.357 -9.961 -5.012 1 98 73 THR B CA 1
ATOM 2452 C C . THR B 1 73 ? 0.739 -8.742 -5.852 1 98 73 THR B C 1
ATOM 2454 O O . THR B 1 73 ? 1.849 -8.68 -6.387 1 98 73 THR B O 1
ATOM 2457 N N . HIS B 1 74 ? -0.186 -7.816 -6.039 1 95.06 74 HIS B N 1
ATOM 2458 C CA . HIS B 1 74 ? -0.004 -6.727 -6.992 1 95.06 74 HIS B CA 1
ATOM 2459 C C . HIS B 1 74 ? -0.737 -5.469 -6.539 1 95.06 74 HIS B C 1
ATOM 2461 O O . HIS B 1 74 ? -1.912 -5.531 -6.168 1 95.06 74 HIS B O 1
ATOM 2467 N N . ARG B 1 75 ? 0.036 -4.402 -6.574 1 96.12 75 ARG B N 1
ATOM 2468 C CA . ARG B 1 75 ? -0.619 -3.127 -6.305 1 96.12 75 ARG B CA 1
ATOM 2469 C C . ARG B 1 75 ? -1.769 -2.885 -7.277 1 96.12 75 ARG B C 1
ATOM 2471 O O . ARG B 1 75 ? -1.707 -3.303 -8.438 1 96.12 75 ARG B O 1
ATOM 2478 N N . GLY B 1 76 ? -2.809 -2.215 -6.809 1 95 76 GLY B N 1
ATOM 2479 C CA . GLY B 1 76 ? -3.984 -1.955 -7.625 1 95 76 GLY B CA 1
ATOM 2480 C C . GLY B 1 76 ? -5.004 -3.078 -7.574 1 95 76 GLY B C 1
ATOM 2481 O O . GLY B 1 76 ? -6.125 -2.926 -8.062 1 95 76 GLY B O 1
ATOM 2482 N N . ARG B 1 77 ? -4.609 -4.172 -6.945 1 96.06 77 ARG B N 1
ATOM 2483 C CA . ARG B 1 77 ? -5.48 -5.336 -6.809 1 96.06 77 ARG B CA 1
ATOM 2484 C C . ARG B 1 77 ? -5.762 -5.641 -5.344 1 96.06 77 ARG B C 1
ATOM 2486 O O . ARG B 1 77 ? -5.273 -4.945 -4.453 1 96.06 77 ARG B O 1
ATOM 2493 N N . SER B 1 78 ? -6.594 -6.672 -5.098 1 97.94 78 SER B N 1
ATOM 2494 C CA . SER B 1 78 ? -7.039 -6.965 -3.738 1 97.94 78 SER B CA 1
ATOM 2495 C C . SER B 1 78 ? -5.863 -7.344 -2.842 1 97.94 78 SER B C 1
ATOM 2497 O O . SER B 1 78 ? -5.906 -7.117 -1.631 1 97.94 78 SER B O 1
ATOM 2499 N N . LEU B 1 79 ? -4.836 -7.887 -3.482 1 98.69 79 LEU B N 1
ATOM 2500 C CA . LEU B 1 79 ? -3.711 -8.391 -2.699 1 98.69 79 LEU B CA 1
ATOM 2501 C C . LEU B 1 79 ? -2.559 -7.387 -2.703 1 98.69 79 LEU B C 1
ATOM 2503 O O . LEU B 1 79 ? -1.391 -7.781 -2.705 1 98.69 79 LEU B O 1
ATOM 2507 N N . TYR B 1 80 ? -2.834 -6.102 -2.674 1 98.31 80 TYR B N 1
ATOM 2508 C CA . TYR B 1 80 ? -1.838 -5.043 -2.807 1 98.31 80 TYR B CA 1
ATOM 2509 C C . TYR B 1 80 ? -1.031 -4.891 -1.523 1 98.31 80 TYR B C 1
ATOM 2511 O O . TYR B 1 80 ? 0.068 -4.332 -1.537 1 98.31 80 TYR B O 1
ATOM 2519 N N . SER B 1 81 ? -1.537 -5.352 -0.365 1 98.31 81 SER B N 1
ATOM 2520 C CA . SER B 1 81 ? -0.925 -5.223 0.953 1 98.31 81 SER B CA 1
ATOM 2521 C C . SER B 1 81 ? -0.715 -6.586 1.602 1 98.31 81 SER B C 1
ATOM 2523 O O . SER B 1 81 ? -1.621 -7.422 1.608 1 98.31 81 SER B O 1
ATOM 2525 N N . PRO B 1 82 ? 0.51 -6.797 2.174 1 98.38 82 PRO B N 1
ATOM 2526 C CA . PRO B 1 82 ? 0.704 -8.078 2.852 1 98.38 82 PRO B CA 1
ATOM 2527 C C . PRO B 1 82 ? -0.234 -8.266 4.043 1 98.38 82 PRO B C 1
ATOM 2529 O O . PRO B 1 82 ? -0.684 -9.383 4.312 1 98.38 82 PRO B O 1
ATOM 2532 N N . TRP B 1 83 ? -0.623 -7.188 4.672 1 97.62 83 TRP B N 1
ATOM 2533 C CA . TRP B 1 83 ? -1.43 -7.273 5.883 1 97.62 83 TRP B CA 1
ATOM 2534 C C . TRP B 1 83 ? -2.871 -7.648 5.555 1 97.62 83 TRP B C 1
ATOM 2536 O O . TRP B 1 83 ? -3.457 -8.523 6.203 1 97.62 83 TRP B O 1
ATOM 2546 N N . ILE B 1 84 ? -3.355 -7.023 4.523 1 98 84 ILE B N 1
ATOM 2547 C CA . ILE B 1 84 ? -4.684 -7.379 4.035 1 98 84 ILE B CA 1
ATOM 2548 C C . ILE B 1 84 ? -4.68 -8.82 3.531 1 98 84 ILE B C 1
ATOM 2550 O O . ILE B 1 84 ? -5.617 -9.578 3.791 1 98 84 ILE B O 1
ATOM 2554 N N . THR B 1 85 ? -3.635 -9.164 2.836 1 98.75 85 THR B N 1
ATOM 2555 C CA . THR B 1 85 ? -3.508 -10.5 2.256 1 98.75 85 THR B CA 1
ATOM 2556 C C . THR B 1 85 ? -3.508 -11.562 3.346 1 98.75 85 THR B C 1
ATOM 2558 O O . THR B 1 85 ? -4.133 -12.617 3.193 1 98.75 85 THR B O 1
ATOM 2561 N N . LEU B 1 86 ? -2.82 -11.266 4.418 1 98.38 86 LEU B N 1
ATOM 2562 C CA . LEU B 1 86 ? -2.777 -12.219 5.523 1 98.38 86 LEU B CA 1
ATOM 2563 C C . LEU B 1 86 ? -4.172 -12.438 6.102 1 98.38 86 LEU B C 1
ATOM 2565 O O . LEU B 1 86 ? -4.543 -13.57 6.414 1 98.38 86 LEU B O 1
ATOM 2569 N N . GLU B 1 87 ? -4.918 -11.398 6.18 1 98 87 GLU B N 1
ATOM 2570 C CA . GLU B 1 87 ? -6.285 -11.531 6.672 1 98 87 GLU B CA 1
ATOM 2571 C C . GLU B 1 87 ? -7.152 -12.312 5.691 1 98 87 GLU B C 1
ATOM 2573 O O . GLU B 1 87 ? -7.961 -13.148 6.102 1 98 87 GLU B O 1
ATOM 2578 N N . ILE B 1 88 ? -6.992 -12.047 4.434 1 98.62 88 ILE B N 1
ATOM 2579 C CA . ILE B 1 88 ? -7.734 -12.766 3.402 1 98.62 88 ILE B CA 1
ATOM 2580 C C . ILE B 1 88 ? -7.375 -14.25 3.449 1 98.62 88 ILE B C 1
ATOM 2582 O O . ILE B 1 88 ? -8.258 -15.109 3.412 1 98.62 88 ILE B O 1
ATOM 2586 N N . ALA B 1 89 ? -6.078 -14.523 3.549 1 98.5 89 ALA B N 1
ATOM 2587 C CA . ALA B 1 89 ? -5.586 -15.906 3.557 1 98.5 89 ALA B CA 1
ATOM 2588 C C . ALA B 1 89 ? -6.176 -16.688 4.727 1 98.5 89 ALA B C 1
ATOM 2590 O O . ALA B 1 89 ? -6.445 -17.891 4.605 1 98.5 89 ALA B O 1
ATOM 2591 N N . GLN B 1 90 ? -6.402 -16.047 5.812 1 97.94 90 GLN B N 1
ATOM 2592 C CA . GLN B 1 90 ? -6.965 -16.703 6.992 1 97.94 90 GLN B CA 1
ATOM 2593 C C . GLN B 1 90 ? -8.43 -17.078 6.762 1 97.94 90 GLN B C 1
ATOM 2595 O O . GLN B 1 90 ? -8.898 -18.094 7.285 1 97.94 90 GLN B O 1
ATOM 2600 N N . GLN B 1 91 ? -9.07 -16.328 5.938 1 97.94 91 GLN B N 1
ATOM 2601 C CA .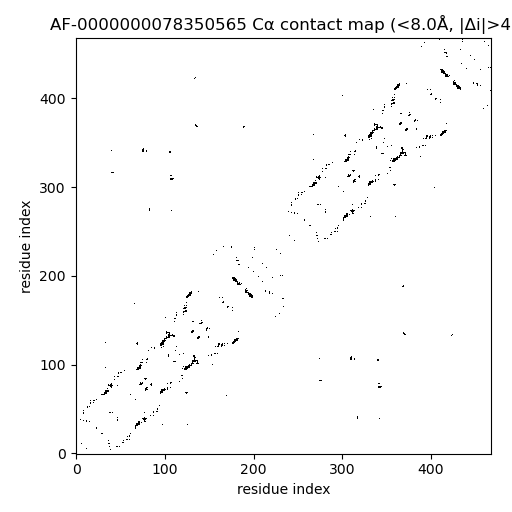 GLN B 1 91 ? -10.508 -16.516 5.766 1 97.94 91 GLN B CA 1
ATOM 2602 C C . GLN B 1 91 ? -10.805 -17.312 4.496 1 97.94 91 GLN B C 1
ATOM 2604 O O . GLN B 1 91 ? -11.922 -17.812 4.32 1 97.94 91 GLN B O 1
ATOM 2609 N N . VAL B 1 92 ? -9.859 -17.375 3.615 1 98.06 92 VAL B N 1
ATOM 2610 C CA . VAL B 1 92 ? -9.977 -18.156 2.389 1 98.06 92 VAL B CA 1
ATOM 2611 C C . VAL B 1 92 ? -8.836 -19.172 2.307 1 98.06 92 VAL B C 1
ATOM 2613 O O . VAL B 1 92 ? -7.891 -18.984 1.535 1 98.06 92 VAL B O 1
ATOM 2616 N N . PRO B 1 93 ? -8.945 -20.281 2.951 1 96.25 93 PRO B N 1
ATOM 2617 C CA . PRO B 1 93 ? -7.812 -21.188 3.146 1 96.25 93 PRO B CA 1
ATOM 2618 C C . PRO B 1 93 ? -7.34 -21.828 1.845 1 96.25 93 PRO B C 1
ATOM 2620 O O . PRO B 1 93 ? -6.199 -22.281 1.754 1 96.25 93 PRO B O 1
ATOM 2623 N N . GLN B 1 94 ? -8.141 -21.844 0.793 1 95.56 94 GLN B N 1
ATOM 2624 C CA . GLN B 1 94 ? -7.789 -22.547 -0.436 1 95.56 94 GLN B CA 1
ATOM 2625 C C . GLN B 1 94 ? -7.016 -21.641 -1.391 1 95.56 94 GLN B C 1
ATOM 2627 O O . GLN B 1 94 ? -6.523 -22.109 -2.424 1 95.56 94 GLN B O 1
ATOM 2632 N N . ILE B 1 95 ? -6.898 -20.406 -1.07 1 97.69 95 ILE B N 1
ATOM 2633 C CA . ILE B 1 95 ? -6.297 -19.438 -1.984 1 97.69 95 ILE B CA 1
ATOM 2634 C C . ILE B 1 95 ? -4.809 -19.734 -2.137 1 97.69 95 ILE B C 1
ATOM 2636 O O . ILE B 1 95 ? -4.129 -20.047 -1.159 1 97.69 95 ILE B O 1
ATOM 2640 N N . LEU B 1 96 ? -4.305 -19.734 -3.344 1 97.44 96 LEU B N 1
ATOM 2641 C CA . LEU B 1 96 ? -2.879 -19.797 -3.65 1 97.44 96 LEU B CA 1
ATOM 2642 C C . LEU B 1 96 ? -2.379 -18.469 -4.219 1 97.44 96 LEU B C 1
ATOM 2644 O O . LEU B 1 96 ? -3.133 -17.75 -4.875 1 97.44 96 LEU B O 1
ATOM 2648 N N . PHE B 1 97 ? -1.085 -18.203 -4.051 1 98.25 97 PHE B N 1
ATOM 2649 C CA . PHE B 1 97 ? -0.569 -16.891 -4.391 1 98.25 97 PHE B CA 1
ATOM 2650 C C . PHE B 1 97 ? 0.531 -17 -5.438 1 98.25 97 PHE B C 1
ATOM 2652 O O . PHE B 1 97 ? 1.289 -17.969 -5.457 1 98.25 97 PHE B O 1
ATOM 2659 N N . THR B 1 98 ? 0.542 -16.094 -6.348 1 93.19 98 THR B N 1
ATOM 2660 C CA . THR B 1 98 ? 1.743 -15.719 -7.09 1 93.19 98 THR B CA 1
ATOM 2661 C C . THR B 1 98 ? 2.453 -14.547 -6.418 1 93.19 98 THR B C 1
ATOM 2663 O O . THR B 1 98 ? 1.896 -13.445 -6.324 1 93.19 98 THR B O 1
ATOM 2666 N N . LEU B 1 99 ? 3.621 -14.742 -5.996 1 96.56 99 LEU B N 1
ATOM 2667 C CA . LEU B 1 99 ? 4.305 -13.75 -5.172 1 96.56 99 LEU B CA 1
ATOM 2668 C C . LEU B 1 99 ? 5.176 -12.836 -6.027 1 96.56 99 LEU B C 1
ATOM 2670 O O . LEU B 1 99 ? 6.164 -13.281 -6.613 1 96.56 99 LEU B O 1
ATOM 2674 N N . ASP B 1 100 ? 4.863 -11.641 -6.16 1 94.44 100 ASP B N 1
ATOM 2675 C CA . ASP B 1 100 ? 5.742 -10.531 -6.52 1 94.44 100 ASP B CA 1
ATOM 2676 C C . ASP B 1 100 ? 5.961 -9.594 -5.332 1 94.44 100 ASP B C 1
ATOM 2678 O O . ASP B 1 100 ? 5.211 -8.633 -5.145 1 94.44 100 ASP B O 1
ATOM 2682 N N . VAL B 1 101 ? 6.961 -9.883 -4.598 1 96.69 101 VAL B N 1
ATOM 2683 C CA . VAL B 1 101 ? 7.137 -9.219 -3.309 1 96.69 101 VAL B CA 1
ATOM 2684 C C . VAL B 1 101 ? 7.602 -7.781 -3.521 1 96.69 101 VAL B C 1
ATOM 2686 O O . VAL B 1 101 ? 7.539 -6.961 -2.605 1 96.69 101 VAL B O 1
ATOM 2689 N N . SER B 1 102 ? 8.117 -7.441 -4.738 1 93.31 102 SER B N 1
ATOM 2690 C CA . SER B 1 102 ? 8.547 -6.074 -5.004 1 93.31 102 SER B CA 1
ATOM 2691 C C . SER B 1 102 ? 7.418 -5.082 -4.766 1 93.31 102 SER B C 1
ATOM 2693 O O . SER B 1 102 ? 7.652 -3.971 -4.281 1 93.31 102 SER B O 1
ATOM 2695 N N . HIS B 1 103 ? 6.195 -5.48 -5.031 1 96.44 103 HIS B N 1
ATOM 2696 C CA . HIS B 1 103 ? 5.039 -4.637 -4.762 1 96.44 103 HIS B CA 1
ATOM 2697 C C . HIS B 1 103 ? 4.898 -4.348 -3.271 1 96.44 103 HIS B C 1
ATOM 2699 O O . HIS B 1 103 ? 4.645 -3.209 -2.875 1 96.44 103 HIS B O 1
ATOM 2705 N N . TRP B 1 104 ? 5.105 -5.352 -2.516 1 98.25 104 TRP B N 1
ATOM 2706 C CA . TRP B 1 104 ? 4.84 -5.23 -1.087 1 98.25 104 TRP B CA 1
ATOM 2707 C C . TRP B 1 104 ? 5.945 -4.445 -0.391 1 98.25 104 TRP B C 1
ATOM 2709 O O . TRP B 1 104 ? 5.688 -3.707 0.562 1 98.25 104 TRP B O 1
ATOM 2719 N N . HIS B 1 105 ? 7.184 -4.637 -0.873 1 96.75 105 HIS B N 1
ATOM 2720 C CA . HIS B 1 105 ? 8.258 -3.826 -0.31 1 96.75 105 HIS B CA 1
ATOM 2721 C C . HIS B 1 105 ? 7.965 -2.338 -0.465 1 96.75 105 HIS B C 1
ATOM 2723 O O . HIS B 1 105 ? 8.18 -1.558 0.466 1 96.75 105 HIS B O 1
ATOM 2729 N N . VAL B 1 106 ? 7.43 -2.004 -1.563 1 94.88 106 VAL B N 1
ATOM 2730 C CA . VAL B 1 106 ? 7.102 -0.613 -1.858 1 94.88 106 VAL B CA 1
ATOM 2731 C C . VAL B 1 106 ? 5.926 -0.165 -0.992 1 94.88 106 VAL B C 1
ATOM 2733 O O . VAL B 1 106 ? 5.973 0.899 -0.371 1 94.88 106 VAL B O 1
ATOM 2736 N N . VAL B 1 107 ? 4.93 -0.952 -0.887 1 97.94 107 VAL B N 1
ATOM 2737 C CA . VAL B 1 107 ? 3.725 -0.614 -0.137 1 97.94 107 VAL B CA 1
ATOM 2738 C C . VAL B 1 107 ? 4.07 -0.409 1.335 1 97.94 107 VAL B C 1
ATOM 2740 O O . VAL B 1 107 ? 3.58 0.526 1.972 1 97.94 107 VAL B O 1
ATOM 2743 N N . CYS B 1 108 ? 5.004 -1.193 1.795 1 96.88 108 CYS B N 1
ATOM 2744 C CA . CYS B 1 108 ? 5.328 -1.181 3.217 1 96.88 108 CYS B CA 1
ATOM 2745 C C . CYS B 1 108 ? 6.449 -0.191 3.514 1 96.88 108 CYS B C 1
ATOM 2747 O O . CYS B 1 108 ? 6.695 0.144 4.672 1 96.88 108 CYS B O 1
ATOM 2749 N N . GLU B 1 109 ? 7.141 0.23 2.506 1 95.19 109 GLU B N 1
ATOM 2750 C CA . GLU B 1 109 ? 8.312 1.089 2.617 1 95.19 109 GLU B CA 1
ATOM 2751 C C . GLU B 1 109 ? 9.383 0.446 3.494 1 95.19 109 GLU B C 1
ATOM 2753 O O . GLU B 1 109 ? 10 1.118 4.324 1 95.19 109 GLU B O 1
ATOM 2758 N N . ARG B 1 110 ? 9.555 -0.82 3.402 1 93.31 110 ARG B N 1
ATOM 2759 C CA . ARG B 1 110 ? 10.594 -1.616 4.047 1 93.31 110 ARG B CA 1
ATOM 2760 C C . ARG B 1 110 ? 10.734 -2.982 3.385 1 93.31 110 ARG B C 1
ATOM 2762 O O . ARG B 1 110 ? 9.82 -3.43 2.684 1 93.31 110 ARG B O 1
ATOM 2769 N N . ILE B 1 111 ? 11.82 -3.592 3.58 1 94.44 111 ILE B N 1
ATOM 2770 C CA . ILE B 1 111 ? 12.047 -4.949 3.1 1 94.44 111 ILE B CA 1
ATOM 2771 C C . ILE B 1 111 ? 11.469 -5.953 4.098 1 94.44 111 ILE B C 1
ATOM 2773 O O . ILE B 1 111 ? 11.805 -5.922 5.281 1 94.44 111 ILE B O 1
ATOM 2777 N N . LEU B 1 112 ? 10.648 -6.781 3.613 1 96.5 112 LEU B N 1
ATOM 2778 C CA . LEU B 1 112 ? 9.961 -7.746 4.465 1 96.5 112 LEU B CA 1
ATOM 2779 C C . LEU B 1 112 ? 10.836 -8.977 4.707 1 96.5 112 LEU B C 1
ATOM 2781 O O . LEU B 1 112 ? 11.633 -9.352 3.846 1 96.5 112 LEU B O 1
ATOM 2785 N N . ASP B 1 113 ? 10.617 -9.578 5.848 1 94.88 113 ASP B N 1
ATOM 2786 C CA . ASP B 1 113 ? 11.227 -10.859 6.203 1 94.88 113 ASP B CA 1
ATOM 2787 C C . ASP B 1 113 ? 10.242 -12.008 6.016 1 94.88 113 ASP B C 1
ATOM 2789 O O . ASP B 1 113 ? 9.031 -11.812 6.094 1 94.88 113 ASP B O 1
ATOM 2793 N N . PRO B 1 114 ? 10.812 -13.188 5.758 1 96 114 PRO B N 1
ATOM 2794 C CA . PRO B 1 114 ? 9.93 -14.344 5.598 1 96 114 PRO B CA 1
ATOM 2795 C C . PRO B 1 114 ? 8.945 -14.5 6.754 1 96 114 PRO B C 1
ATOM 2797 O O . PRO B 1 114 ? 7.785 -14.867 6.539 1 96 114 PRO B O 1
ATOM 2800 N N . GLN B 1 115 ? 9.336 -14.133 7.957 1 95.31 115 GLN B N 1
ATOM 2801 C CA . GLN B 1 115 ? 8.484 -14.305 9.125 1 95.31 115 GLN B CA 1
ATOM 2802 C C . GLN B 1 115 ? 7.273 -13.375 9.07 1 95.31 115 GLN B C 1
ATOM 2804 O O . GLN B 1 115 ? 6.215 -13.688 9.617 1 95.31 115 GLN B O 1
ATOM 2809 N N . ASP B 1 116 ? 7.422 -12.266 8.391 1 94.69 116 ASP B N 1
ATOM 2810 C CA . ASP B 1 116 ? 6.344 -11.289 8.297 1 94.69 116 ASP B CA 1
ATOM 2811 C C . ASP B 1 116 ? 5.176 -11.836 7.48 1 94.69 116 ASP B C 1
ATOM 2813 O O . ASP B 1 116 ? 4.023 -11.445 7.695 1 94.69 116 ASP B O 1
ATOM 2817 N N . ILE B 1 117 ? 5.512 -12.75 6.516 1 97.75 117 ILE B N 1
ATOM 2818 C CA . ILE B 1 117 ? 4.488 -13.172 5.562 1 97.75 117 ILE B CA 1
ATOM 2819 C C . ILE B 1 117 ? 4.539 -14.688 5.391 1 97.75 117 ILE B C 1
ATOM 2821 O O . ILE B 1 117 ? 4.344 -15.203 4.285 1 97.75 117 ILE B O 1
ATOM 2825 N N . ASP B 1 118 ? 4.828 -15.375 6.426 1 98.12 118 ASP B N 1
ATOM 2826 C CA . ASP B 1 118 ? 5.047 -16.812 6.395 1 98.12 118 ASP B CA 1
ATOM 2827 C C . ASP B 1 118 ? 3.838 -17.547 5.809 1 98.12 118 ASP B C 1
ATOM 2829 O O . ASP B 1 118 ? 3.99 -18.438 4.969 1 98.12 118 ASP B O 1
ATOM 2833 N N . LEU B 1 119 ? 2.658 -17.188 6.234 1 98.31 119 LEU B N 1
ATOM 2834 C CA . LEU B 1 119 ? 1.438 -17.844 5.766 1 98.31 119 LEU B CA 1
ATOM 2835 C C . LEU B 1 119 ? 1.307 -17.719 4.254 1 98.31 119 LEU B C 1
ATOM 2837 O O . LEU B 1 119 ? 0.904 -18.672 3.584 1 98.31 119 LEU B O 1
ATOM 2841 N N . VAL B 1 120 ? 1.683 -16.547 3.705 1 98.56 120 VAL B N 1
ATOM 2842 C CA . VAL B 1 120 ? 1.601 -16.328 2.266 1 98.56 120 VAL B CA 1
ATOM 2843 C C . VAL B 1 120 ? 2.674 -17.141 1.555 1 98.56 120 VAL B C 1
ATOM 2845 O O . VAL B 1 120 ? 2.414 -17.75 0.51 1 98.56 120 VAL B O 1
ATOM 2848 N N . LEU B 1 121 ? 3.824 -17.203 2.15 1 97.94 121 LEU B N 1
ATOM 2849 C CA . LEU B 1 121 ? 4.91 -17.969 1.549 1 97.94 121 LEU B CA 1
ATOM 2850 C C . LEU B 1 121 ? 4.547 -19.453 1.459 1 97.94 121 LEU B C 1
ATOM 2852 O O . LEU B 1 121 ? 4.844 -20.094 0.456 1 97.94 121 LEU B O 1
ATOM 2856 N N . ARG B 1 122 ? 3.844 -19.984 2.416 1 98 122 ARG B N 1
ATOM 2857 C CA . ARG B 1 122 ? 3.449 -21.391 2.467 1 98 122 ARG B CA 1
ATOM 2858 C C . ARG B 1 122 ? 2.428 -21.703 1.382 1 98 122 ARG B C 1
ATOM 2860 O O . ARG B 1 122 ? 2.248 -22.875 1.016 1 98 122 ARG B O 1
ATOM 2867 N N . ARG B 1 123 ? 1.874 -20.672 0.836 1 98.06 123 ARG B N 1
ATOM 2868 C CA . ARG B 1 123 ? 0.822 -20.875 -0.155 1 98.06 123 ARG B CA 1
ATOM 2869 C C . ARG B 1 123 ? 1.184 -20.203 -1.48 1 98.06 123 ARG B C 1
ATOM 2871 O O . ARG B 1 123 ? 0.306 -19.922 -2.301 1 98.06 123 ARG B O 1
ATOM 2878 N N . THR B 1 124 ? 2.406 -19.859 -1.63 1 97 124 THR B N 1
ATOM 2879 C CA . THR B 1 124 ? 2.893 -19.312 -2.893 1 97 124 THR B CA 1
ATOM 2880 C C . THR B 1 124 ? 3.164 -20.438 -3.895 1 97 124 THR B C 1
ATOM 2882 O O . THR B 1 124 ? 4.062 -21.25 -3.693 1 97 124 THR B O 1
ATOM 2885 N N . ALA B 1 125 ? 2.4 -20.453 -4.941 1 93.75 125 ALA B N 1
ATOM 2886 C CA . ALA B 1 125 ? 2.504 -21.5 -5.953 1 93.75 125 ALA B CA 1
ATOM 2887 C C . ALA B 1 125 ? 3.402 -21.062 -7.105 1 93.75 125 ALA B C 1
ATOM 2889 O O . ALA B 1 125 ? 3.898 -21.906 -7.867 1 93.75 125 ALA B O 1
ATOM 2890 N N . HIS B 1 126 ? 3.551 -19.75 -7.254 1 89.31 126 HIS B N 1
ATOM 2891 C CA . HIS B 1 126 ? 4.32 -19.188 -8.352 1 89.31 126 HIS B CA 1
ATOM 2892 C C . HIS B 1 126 ? 5.008 -17.891 -7.926 1 89.31 126 HIS B C 1
ATOM 2894 O O . HIS B 1 126 ? 4.52 -17.188 -7.039 1 89.31 126 HIS B O 1
ATOM 2900 N N . ILE B 1 127 ? 6.145 -17.625 -8.547 1 87.94 127 ILE B N 1
ATOM 2901 C CA . ILE B 1 127 ? 6.906 -16.438 -8.172 1 87.94 127 ILE B CA 1
ATOM 2902 C C . ILE B 1 127 ? 7.102 -15.539 -9.398 1 87.94 127 ILE B C 1
ATOM 2904 O O . ILE B 1 127 ? 7.465 -16.016 -10.469 1 87.94 127 ILE B O 1
ATOM 2908 N N . HIS B 1 128 ? 6.715 -14.344 -9.297 1 87 128 HIS B N 1
ATOM 2909 C CA . HIS B 1 128 ? 7.176 -13.281 -10.188 1 87 128 HIS B CA 1
ATOM 2910 C C . HIS B 1 128 ? 8.43 -12.609 -9.641 1 87 128 HIS B C 1
ATOM 2912 O O . HIS B 1 128 ? 8.359 -11.852 -8.672 1 87 128 HIS B O 1
ATOM 2918 N N . ALA B 1 129 ? 9.508 -12.875 -10.297 1 82.25 129 ALA B N 1
ATOM 2919 C CA . ALA B 1 129 ? 10.812 -12.477 -9.773 1 82.25 129 ALA B CA 1
ATOM 2920 C C . ALA B 1 129 ? 11.227 -11.109 -10.312 1 82.25 129 ALA B C 1
ATOM 2922 O O . ALA B 1 129 ? 11.602 -10.977 -11.484 1 82.25 129 ALA B O 1
ATOM 2923 N N . ARG B 1 130 ? 11.141 -10.164 -9.531 1 82.69 130 ARG B N 1
ATOM 2924 C CA . ARG B 1 130 ? 11.539 -8.781 -9.758 1 82.69 130 ARG B CA 1
ATOM 2925 C C . ARG B 1 130 ? 12.125 -8.164 -8.5 1 82.69 130 ARG B C 1
ATOM 2927 O O . ARG B 1 130 ? 11.5 -8.203 -7.434 1 82.69 130 ARG B O 1
ATOM 2934 N N . VAL B 1 131 ? 13.336 -7.711 -8.703 1 85.5 131 VAL B N 1
ATOM 2935 C CA . VAL B 1 131 ? 13.977 -7.152 -7.52 1 85.5 131 VAL B CA 1
ATOM 2936 C C . VAL B 1 131 ? 13.688 -5.656 -7.434 1 85.5 131 VAL B C 1
ATOM 2938 O O . VAL B 1 131 ? 13.906 -4.918 -8.398 1 85.5 131 VAL B O 1
ATOM 2941 N N . GLY B 1 132 ? 13.125 -5.285 -6.359 1 88.88 132 GLY B N 1
ATOM 2942 C CA . GLY B 1 132 ? 12.875 -3.881 -6.07 1 88.88 132 GLY B CA 1
ATOM 2943 C C . GLY B 1 132 ? 13.5 -3.424 -4.766 1 88.88 132 GLY B C 1
ATOM 2944 O O . GLY B 1 132 ? 14.406 -4.078 -4.242 1 88.88 132 GLY B O 1
ATOM 2945 N N . THR B 1 133 ? 13.18 -2.16 -4.387 1 89.19 133 THR B N 1
ATOM 2946 C CA . THR B 1 133 ? 13.547 -1.588 -3.094 1 89.19 133 THR B CA 1
ATOM 2947 C C . THR B 1 133 ? 12.305 -1.167 -2.316 1 89.19 133 THR B C 1
ATOM 2949 O O . THR B 1 133 ? 11.18 -1.419 -2.752 1 89.19 133 THR B O 1
ATOM 2952 N N . ALA B 1 134 ? 12.57 -0.614 -1.171 1 92.75 134 ALA B N 1
ATOM 2953 C CA . ALA B 1 134 ? 11.453 -0.075 -0.394 1 92.75 134 ALA B CA 1
ATOM 2954 C C . ALA B 1 134 ? 10.836 1.134 -1.089 1 92.75 134 ALA B C 1
ATOM 2956 O O . ALA B 1 134 ? 9.727 1.549 -0.752 1 92.75 134 ALA B O 1
ATOM 2957 N N . GLN B 1 135 ? 11.516 1.665 -2.129 1 87.75 135 GLN B N 1
ATOM 2958 C CA . GLN B 1 135 ? 11.078 2.92 -2.729 1 87.75 135 GLN B CA 1
ATOM 2959 C C . GLN B 1 135 ? 10.633 2.713 -4.176 1 87.75 135 GLN B C 1
ATOM 2961 O O . GLN B 1 135 ? 9.938 3.555 -4.742 1 87.75 135 GLN B O 1
ATOM 2966 N N . GLN B 1 136 ? 11.102 1.59 -4.762 1 85.56 136 GLN B N 1
ATOM 2967 C CA . GLN B 1 136 ? 10.75 1.311 -6.148 1 85.56 136 GLN B CA 1
ATOM 2968 C C . GLN B 1 136 ? 10.617 -0.19 -6.395 1 85.56 136 GLN B C 1
ATOM 2970 O O . GLN B 1 136 ? 11.383 -0.983 -5.84 1 85.56 136 GLN B O 1
ATOM 2975 N N . PRO B 1 137 ? 9.664 -0.523 -7.242 1 90.19 137 PRO B N 1
ATOM 2976 C CA . PRO B 1 137 ? 9.406 -1.952 -7.438 1 90.19 137 PRO B CA 1
ATOM 2977 C C . PRO B 1 137 ? 10.461 -2.625 -8.32 1 90.19 137 PRO B C 1
ATOM 2979 O O . PRO B 1 137 ? 10.516 -3.855 -8.391 1 90.19 137 PRO B O 1
ATOM 2982 N N . GLN B 1 138 ? 11.359 -1.809 -8.938 1 81.81 138 GLN B N 1
ATOM 2983 C CA . GLN B 1 138 ? 12.367 -2.406 -9.805 1 81.81 138 GLN B CA 1
ATOM 2984 C C . GLN B 1 138 ? 13.68 -1.626 -9.75 1 81.81 138 GLN B C 1
ATOM 2986 O O . GLN B 1 138 ? 13.68 -0.393 -9.781 1 81.81 138 GLN B O 1
ATOM 2991 N N . ILE B 1 139 ? 14.68 -2.318 -9.594 1 77.56 139 ILE B N 1
ATOM 2992 C CA . ILE B 1 139 ? 15.992 -1.694 -9.672 1 77.56 139 ILE B CA 1
ATOM 2993 C C . ILE B 1 139 ? 16.531 -1.785 -11.094 1 77.56 139 ILE B C 1
ATOM 2995 O O . ILE B 1 139 ? 16.031 -2.564 -11.906 1 77.56 139 ILE B O 1
ATOM 2999 N N . SER B 1 140 ? 17.547 -1.054 -11.367 1 70.56 140 SER B N 1
ATOM 3000 C CA . SER B 1 140 ? 18.078 -0.961 -12.719 1 70.56 140 SER B CA 1
ATOM 3001 C C . SER B 1 140 ? 18.859 -2.215 -13.094 1 70.56 140 SER B C 1
ATOM 3003 O O . SER B 1 140 ? 18.719 -2.732 -14.203 1 70.56 140 SER B O 1
ATOM 3005 N N . ASP B 1 141 ? 19.766 -2.645 -12.133 1 69.06 141 ASP B N 1
ATOM 3006 C CA . ASP B 1 141 ? 20.656 -3.777 -12.398 1 69.06 141 ASP B CA 1
ATOM 3007 C C . ASP B 1 141 ? 20.906 -4.59 -11.133 1 69.06 141 ASP B C 1
ATOM 3009 O O . ASP B 1 141 ? 21.625 -4.152 -10.242 1 69.06 141 ASP B O 1
ATOM 3013 N N . PRO B 1 142 ? 20.375 -5.723 -11.102 1 75.81 142 PRO B N 1
ATOM 3014 C CA . PRO B 1 142 ? 20.531 -6.543 -9.906 1 75.81 142 PRO B CA 1
ATOM 3015 C C . PRO B 1 142 ? 21.984 -6.988 -9.68 1 75.81 142 PRO B C 1
ATOM 3017 O O . PRO B 1 142 ? 22.328 -7.48 -8.602 1 75.81 142 PRO B O 1
ATOM 3020 N N . ARG B 1 143 ? 22.875 -6.844 -10.656 1 71.06 143 ARG B N 1
ATOM 3021 C CA . ARG B 1 143 ? 24.266 -7.223 -10.516 1 71.06 143 ARG B CA 1
ATOM 3022 C C . ARG B 1 143 ? 25.078 -6.117 -9.844 1 71.06 143 ARG B C 1
ATOM 3024 O O . ARG B 1 143 ? 26.203 -6.336 -9.414 1 71.06 143 ARG B O 1
ATOM 3031 N N . ASP B 1 144 ? 24.5 -4.973 -9.812 1 74.38 144 ASP B N 1
ATOM 3032 C CA . ASP B 1 144 ? 25.156 -3.854 -9.133 1 74.38 144 ASP B CA 1
ATOM 3033 C C . ASP B 1 144 ? 25.328 -4.141 -7.641 1 74.38 144 ASP B C 1
ATOM 3035 O O . ASP B 1 144 ? 24.344 -4.398 -6.938 1 74.38 144 ASP B O 1
ATOM 3039 N N . PRO B 1 145 ? 26.562 -4.086 -7.141 1 82.31 145 PRO B N 1
ATOM 3040 C CA . PRO B 1 145 ? 26.812 -4.41 -5.734 1 82.31 145 PRO B CA 1
ATOM 3041 C C . PRO B 1 145 ? 26.047 -3.51 -4.77 1 82.31 145 PRO B C 1
ATOM 3043 O O . PRO B 1 145 ? 25.797 -3.898 -3.625 1 82.31 145 PRO B O 1
ATOM 3046 N N . GLN B 1 146 ? 25.656 -2.387 -5.254 1 83.62 146 GLN B N 1
ATOM 3047 C CA . GLN B 1 146 ? 24.938 -1.459 -4.398 1 83.62 146 GLN B CA 1
ATOM 3048 C C . GLN B 1 146 ? 23.578 -2.037 -3.988 1 83.62 146 GLN B C 1
ATOM 3050 O O . GLN B 1 146 ? 23.016 -1.643 -2.967 1 83.62 146 GLN B O 1
ATOM 3055 N N . PHE B 1 147 ? 23.141 -3.029 -4.77 1 82.06 147 PHE B N 1
ATOM 3056 C CA . PHE B 1 147 ? 21.812 -3.582 -4.512 1 82.06 147 PHE B CA 1
ATOM 3057 C C . PHE B 1 147 ? 21.922 -4.988 -3.934 1 82.06 147 PHE B C 1
ATOM 3059 O O . PHE B 1 147 ? 20.922 -5.707 -3.855 1 82.06 147 PHE B O 1
ATOM 3066 N N . LYS B 1 148 ? 23.062 -5.352 -3.508 1 85.19 148 LYS B N 1
ATOM 3067 C CA . LYS B 1 148 ? 23.312 -6.707 -3.027 1 85.19 148 LYS B CA 1
ATOM 3068 C C . LYS B 1 148 ? 22.344 -7.074 -1.907 1 85.19 148 LYS B C 1
ATOM 3070 O O . LYS B 1 148 ? 21.766 -8.172 -1.9 1 85.19 148 LYS B O 1
ATOM 3075 N N . HIS B 1 149 ? 22.125 -6.164 -0.987 1 90.5 149 HIS B N 1
ATOM 3076 C CA . HIS B 1 149 ? 21.297 -6.453 0.179 1 90.5 149 HIS B CA 1
ATOM 3077 C C . HIS B 1 149 ? 19.859 -6.73 -0.225 1 90.5 149 HIS B C 1
ATOM 3079 O O . HIS B 1 149 ? 19.219 -7.645 0.306 1 90.5 149 HIS B O 1
ATOM 3085 N N . VAL B 1 150 ? 19.312 -5.977 -1.176 1 91.56 150 VAL B N 1
ATOM 3086 C CA . VAL B 1 150 ? 17.922 -6.188 -1.564 1 91.56 150 VAL B CA 1
ATOM 3087 C C . VAL B 1 150 ? 17.812 -7.426 -2.449 1 91.56 150 VAL B C 1
ATOM 3089 O O . VAL B 1 150 ? 16.797 -8.141 -2.412 1 91.56 150 VAL B O 1
ATOM 3092 N N . VAL B 1 151 ? 18.781 -7.691 -3.213 1 85.94 151 VAL B N 1
ATOM 3093 C CA . VAL B 1 151 ? 18.797 -8.914 -4.016 1 85.94 151 VAL B CA 1
ATOM 3094 C C . VAL B 1 151 ? 18.75 -10.133 -3.102 1 85.94 151 VAL B C 1
ATOM 3096 O O . VAL B 1 151 ? 17.922 -11.023 -3.291 1 85.94 151 VAL B O 1
ATOM 3099 N N . GLU B 1 152 ? 19.578 -10.078 -2.105 1 89 152 GLU B N 1
ATOM 3100 C CA . GLU B 1 152 ? 19.641 -11.203 -1.17 1 89 152 GLU B CA 1
ATOM 3101 C C . GLU B 1 152 ? 18.328 -11.359 -0.415 1 89 152 GLU B C 1
ATOM 3103 O O . GLU B 1 152 ? 17.875 -12.477 -0.161 1 89 152 GLU B O 1
ATOM 3108 N N . ALA B 1 153 ? 17.75 -10.289 -0.078 1 93 153 ALA B N 1
ATOM 3109 C CA . ALA B 1 153 ? 16.484 -10.336 0.651 1 93 153 ALA B CA 1
ATOM 3110 C C . ALA B 1 153 ? 15.375 -10.938 -0.207 1 93 153 ALA B C 1
ATOM 3112 O O . ALA B 1 153 ? 14.586 -11.75 0.273 1 93 153 ALA B O 1
ATOM 3113 N N . HIS B 1 154 ? 15.305 -10.516 -1.451 1 92.88 154 HIS B N 1
ATOM 3114 C CA . HIS B 1 154 ? 14.32 -11.086 -2.361 1 92.88 154 HIS B CA 1
ATOM 3115 C C . HIS B 1 154 ? 14.547 -12.578 -2.551 1 92.88 154 HIS B C 1
ATOM 3117 O O . HIS B 1 154 ? 13.602 -13.367 -2.486 1 92.88 154 HIS B O 1
ATOM 3123 N N . GLU B 1 155 ? 15.781 -12.906 -2.734 1 88.44 155 GLU B N 1
ATOM 3124 C CA . GLU B 1 155 ? 16.125 -14.312 -2.959 1 88.44 155 GLU B CA 1
ATOM 3125 C C . GLU B 1 155 ? 15.734 -15.172 -1.759 1 88.44 155 GLU B C 1
ATOM 3127 O O . GLU B 1 155 ? 15.297 -16.312 -1.922 1 88.44 155 GLU B O 1
ATOM 3132 N N . LEU B 1 156 ? 15.93 -14.633 -0.594 1 92.31 156 LEU B N 1
ATOM 3133 C CA . LEU B 1 156 ? 15.547 -15.359 0.612 1 92.31 156 LEU B CA 1
ATOM 3134 C C . LEU B 1 156 ? 14.055 -15.664 0.616 1 92.31 156 LEU B C 1
ATOM 3136 O O . LEU B 1 156 ? 13.641 -16.781 0.928 1 92.31 156 LEU B O 1
ATOM 3140 N N . LEU B 1 157 ? 13.266 -14.734 0.235 1 94.31 157 LEU B N 1
ATOM 3141 C CA . LEU B 1 157 ? 11.82 -14.914 0.177 1 94.31 157 LEU B CA 1
ATOM 3142 C C . LEU B 1 157 ? 11.438 -15.922 -0.896 1 94.31 157 LEU B C 1
ATOM 3144 O O . LEU B 1 157 ? 10.594 -16.797 -0.664 1 94.31 157 LEU B O 1
ATOM 3148 N N . TRP B 1 158 ? 12.125 -15.805 -2.061 1 90.19 158 TRP B N 1
ATOM 3149 C CA . TRP B 1 158 ? 11.844 -16.734 -3.154 1 90.19 158 TRP B CA 1
ATOM 3150 C C . TRP B 1 158 ? 12.211 -18.156 -2.764 1 90.19 158 TRP B C 1
ATOM 3152 O O . TRP B 1 158 ? 11.422 -19.094 -2.967 1 90.19 158 TRP B O 1
ATOM 3162 N N . ARG B 1 159 ? 13.344 -18.281 -2.115 1 88.94 159 ARG B N 1
ATOM 3163 C CA . ARG B 1 159 ? 13.805 -19.594 -1.712 1 88.94 159 ARG B CA 1
ATOM 3164 C C . ARG B 1 159 ? 12.875 -20.203 -0.669 1 88.94 159 ARG B C 1
ATOM 3166 O O . ARG B 1 159 ? 12.578 -21.406 -0.716 1 88.94 159 ARG B O 1
ATOM 3173 N N . THR B 1 160 ? 12.484 -19.406 0.23 1 92.62 160 THR B N 1
ATOM 3174 C CA . THR B 1 160 ? 11.57 -19.875 1.267 1 92.62 160 THR B CA 1
ATOM 3175 C C . THR B 1 160 ? 10.25 -20.344 0.655 1 92.62 160 THR B C 1
ATOM 3177 O O . THR B 1 160 ? 9.766 -21.438 0.976 1 92.62 160 THR B O 1
ATOM 3180 N N . ALA B 1 161 ? 9.719 -19.578 -0.266 1 92.88 161 ALA B N 1
ATOM 3181 C CA . ALA B 1 161 ? 8.469 -19.938 -0.934 1 92.88 161 ALA B CA 1
ATOM 3182 C C . ALA B 1 161 ? 8.625 -21.234 -1.73 1 92.88 161 ALA B C 1
ATOM 3184 O O . ALA B 1 161 ? 7.758 -22.109 -1.675 1 92.88 161 ALA B O 1
ATOM 3185 N N . ILE B 1 162 ? 9.688 -21.312 -2.428 1 87.88 162 ILE B N 1
ATOM 3186 C CA . ILE B 1 162 ? 9.945 -22.484 -3.256 1 87.88 162 ILE B CA 1
ATOM 3187 C C . ILE B 1 162 ? 10.055 -23.719 -2.373 1 87.88 162 ILE B C 1
ATOM 3189 O O . ILE B 1 162 ? 9.508 -24.781 -2.709 1 87.88 162 ILE B O 1
ATOM 3193 N N . ALA B 1 163 ? 10.727 -23.594 -1.26 1 87.94 163 ALA B N 1
ATOM 3194 C CA . ALA B 1 163 ? 10.891 -24.703 -0.334 1 87.94 163 ALA B CA 1
ATOM 3195 C C . ALA B 1 163 ? 9.539 -25.203 0.174 1 87.94 163 ALA B C 1
ATOM 3197 O O . ALA B 1 163 ? 9.359 -26.391 0.443 1 87.94 163 ALA B O 1
ATOM 3198 N N . TYR B 1 164 ? 8.602 -24.312 0.282 1 93.44 164 TYR B N 1
ATOM 3199 C CA . TYR B 1 164 ? 7.297 -24.641 0.829 1 93.44 164 TYR B CA 1
ATOM 3200 C C . TYR B 1 164 ? 6.406 -25.281 -0.235 1 93.44 164 TYR B C 1
ATOM 3202 O O . TYR B 1 164 ? 5.383 -25.891 0.085 1 93.44 164 TYR B O 1
ATOM 3210 N N . GLN B 1 165 ? 6.734 -25.203 -1.57 1 89.94 165 GLN B N 1
ATOM 3211 C CA . GLN B 1 165 ? 5.848 -25.594 -2.656 1 89.94 165 GLN B CA 1
ATOM 3212 C C . GLN B 1 165 ? 5.582 -27.109 -2.617 1 89.94 165 GLN B C 1
ATOM 3214 O O . GLN B 1 165 ? 4.508 -27.562 -3.016 1 89.94 165 GLN B O 1
ATOM 3219 N N . LYS B 1 166 ? 6.492 -27.875 -2.137 1 87.06 166 LYS B N 1
ATOM 3220 C CA . LYS B 1 166 ? 6.336 -29.328 -2.045 1 87.06 166 LYS B CA 1
ATOM 3221 C C . LYS B 1 166 ? 5.188 -29.688 -1.115 1 87.06 166 LYS B C 1
ATOM 3223 O O . LYS B 1 166 ? 4.625 -30.781 -1.219 1 87.06 166 LYS B O 1
ATOM 3228 N N 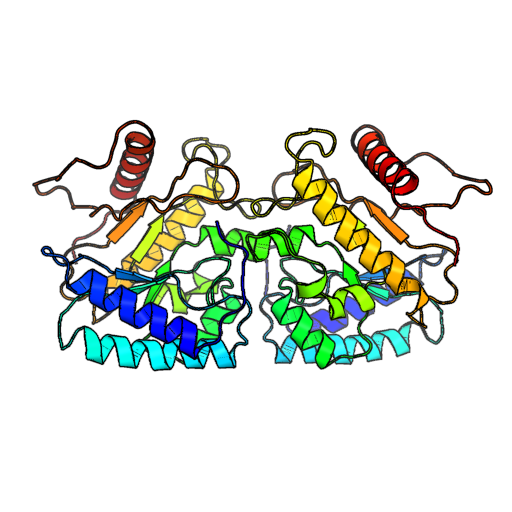. ASP B 1 167 ? 4.91 -28.766 -0.243 1 92.12 167 ASP B N 1
ATOM 3229 C CA . ASP B 1 167 ? 3.887 -29.047 0.762 1 92.12 167 ASP B CA 1
ATOM 3230 C C . ASP B 1 167 ? 2.504 -28.625 0.27 1 92.12 167 ASP B C 1
ATOM 3232 O O . ASP B 1 167 ? 1.507 -28.812 0.97 1 92.12 167 ASP B O 1
ATOM 3236 N N . ILE B 1 168 ? 2.375 -28.078 -0.962 1 92.81 168 ILE B N 1
ATOM 3237 C CA . ILE B 1 168 ? 1.098 -27.656 -1.531 1 92.81 168 ILE B CA 1
ATOM 3238 C C . ILE B 1 168 ? 0.505 -28.797 -2.359 1 92.81 168 ILE B C 1
ATOM 3240 O O . ILE B 1 168 ? 1.019 -29.125 -3.432 1 92.81 168 ILE B O 1
ATOM 3244 N N . PRO B 1 169 ? -0.579 -29.344 -1.919 1 89.31 169 PRO B N 1
ATOM 3245 C CA . PRO B 1 169 ? -1.104 -30.562 -2.557 1 89.31 169 PRO B CA 1
ATOM 3246 C C . PRO B 1 169 ? -1.438 -30.344 -4.031 1 89.31 169 PRO B C 1
ATOM 3248 O O . PRO B 1 169 ? -1.181 -31.234 -4.855 1 89.31 169 PRO B O 1
ATOM 3251 N N . SER B 1 170 ? -1.92 -29.234 -4.371 1 86.44 170 SER B N 1
ATOM 3252 C CA . SER B 1 170 ? -2.363 -28.984 -5.738 1 86.44 170 SER B CA 1
ATOM 3253 C C . SER B 1 170 ? -1.179 -28.859 -6.691 1 86.44 170 SER B C 1
ATOM 3255 O O . SER B 1 170 ? -1.356 -28.828 -7.91 1 86.44 170 SER B O 1
ATOM 3257 N N . LEU B 1 171 ? 0.002 -28.828 -6.109 1 87.44 171 LEU B N 1
ATOM 3258 C CA . LEU B 1 171 ? 1.198 -28.703 -6.934 1 87.44 171 LEU B CA 1
ATOM 3259 C C . LEU B 1 171 ? 1.945 -30.031 -6.996 1 87.44 171 LEU B C 1
ATOM 3261 O O . LEU B 1 171 ? 3.047 -30.109 -7.543 1 87.44 171 LEU B O 1
ATOM 3265 N N . ALA B 1 172 ? 1.447 -31.078 -6.523 1 83.5 172 ALA B N 1
ATOM 3266 C CA . ALA B 1 172 ? 2.117 -32.375 -6.387 1 83.5 172 ALA B CA 1
ATOM 3267 C C . ALA B 1 172 ? 2.535 -32.906 -7.75 1 83.5 172 ALA B C 1
ATOM 3269 O O . ALA B 1 172 ? 3.514 -33.656 -7.855 1 83.5 172 ALA B O 1
ATOM 3270 N N . HIS B 1 173 ? 1.85 -32.531 -8.727 1 79.56 173 HIS B N 1
ATOM 3271 C CA . HIS B 1 173 ? 2.135 -33.062 -10.055 1 79.56 173 HIS B CA 1
ATOM 3272 C C . HIS B 1 173 ? 3.275 -32.312 -10.719 1 79.56 173 HIS B C 1
ATOM 3274 O O . HIS B 1 173 ? 3.789 -32.719 -11.758 1 79.56 173 HIS B O 1
ATOM 3280 N N . ARG B 1 174 ? 3.598 -31.172 -10.094 1 75.44 174 ARG B N 1
ATOM 3281 C CA . ARG B 1 174 ? 4.648 -30.344 -10.68 1 75.44 174 ARG B CA 1
ATOM 3282 C C . ARG B 1 174 ? 6.02 -30.969 -10.469 1 75.44 174 ARG B C 1
ATOM 3284 O O . ARG B 1 174 ? 6.305 -31.516 -9.391 1 75.44 174 ARG B O 1
ATOM 3291 N N . ILE B 1 175 ? 6.805 -30.938 -11.469 1 67 175 ILE B N 1
ATOM 3292 C CA . ILE B 1 175 ? 8.125 -31.547 -11.391 1 67 175 ILE B CA 1
ATOM 3293 C C . ILE B 1 175 ? 9.156 -30.484 -10.992 1 67 175 ILE B C 1
ATOM 3295 O O . ILE B 1 175 ? 10.25 -30.828 -10.539 1 67 175 ILE B O 1
ATOM 3299 N N . ALA B 1 176 ? 8.758 -29.156 -11.109 1 65.5 176 ALA B N 1
ATOM 3300 C CA . ALA B 1 176 ? 9.672 -28.062 -10.781 1 65.5 176 ALA B CA 1
ATOM 3301 C C . ALA B 1 176 ? 8.914 -26.812 -10.367 1 65.5 176 ALA B C 1
ATOM 3303 O O . ALA B 1 176 ? 7.766 -26.609 -10.766 1 65.5 176 ALA B O 1
ATOM 3304 N N . PRO B 1 177 ? 9.602 -26.078 -9.5 1 69.38 177 PRO B N 1
ATOM 3305 C CA . PRO B 1 177 ? 9 -24.781 -9.227 1 69.38 177 PRO B CA 1
ATOM 3306 C C . PRO B 1 177 ? 8.938 -23.891 -10.469 1 69.38 177 PRO B C 1
ATOM 3308 O O . PRO B 1 177 ? 9.68 -24.094 -11.43 1 69.38 177 PRO B O 1
ATOM 3311 N N . THR B 1 178 ? 7.977 -22.984 -10.469 1 67.81 178 THR B N 1
ATOM 3312 C CA . THR B 1 178 ? 7.844 -22.062 -11.594 1 67.81 178 THR B CA 1
ATOM 3313 C C . THR B 1 178 ? 8.125 -20.625 -11.148 1 67.81 178 THR B C 1
ATOM 3315 O O . THR B 1 178 ? 7.766 -20.234 -10.031 1 67.81 178 THR B O 1
ATOM 3318 N N . LEU B 1 179 ? 8.875 -19.906 -11.914 1 69 179 LEU B N 1
ATOM 3319 C CA . LEU B 1 179 ? 9.219 -18.516 -11.688 1 69 179 LEU B CA 1
ATOM 3320 C C . LEU B 1 179 ? 9.164 -17.719 -12.992 1 69 179 LEU B C 1
ATOM 3322 O O . LEU B 1 179 ? 9.578 -18.219 -14.039 1 69 179 LEU B O 1
ATOM 3326 N N . THR B 1 180 ? 8.57 -16.547 -13.016 1 66.94 180 THR B N 1
ATOM 3327 C CA . THR B 1 180 ? 8.562 -15.625 -14.148 1 66.94 180 THR B CA 1
ATOM 3328 C C . THR B 1 180 ? 9.367 -14.367 -13.844 1 66.94 180 THR B C 1
ATOM 3330 O O . THR B 1 180 ? 9.016 -13.609 -12.938 1 66.94 180 THR B O 1
ATOM 3333 N N . PRO B 1 181 ? 10.531 -14.219 -14.5 1 61.38 181 PRO B N 1
ATOM 3334 C CA . PRO B 1 181 ? 11.211 -12.93 -14.344 1 61.38 181 PRO B CA 1
ATOM 3335 C C . PRO B 1 181 ? 10.414 -11.766 -14.922 1 61.38 181 PRO B C 1
ATOM 3337 O O . PRO B 1 181 ? 9.859 -11.875 -16.016 1 61.38 181 PRO B O 1
ATOM 3340 N N . GLU B 1 182 ? 10.055 -10.758 -14.18 1 58.28 182 GLU B N 1
ATOM 3341 C CA . GLU B 1 182 ? 9.242 -9.625 -14.633 1 58.28 182 GLU B CA 1
ATOM 3342 C C . GLU B 1 182 ? 10.062 -8.336 -14.656 1 58.28 182 GLU B C 1
ATOM 3344 O O . GLU B 1 182 ? 10.133 -7.629 -13.648 1 58.28 182 GLU B O 1
ATOM 3349 N N . TYR B 1 183 ? 11.156 -8.211 -15.555 1 50.84 183 TYR B N 1
ATOM 3350 C CA . TYR B 1 183 ? 11.844 -6.926 -15.695 1 50.84 183 TYR B CA 1
ATOM 3351 C C . TYR B 1 183 ? 11.32 -6.16 -16.906 1 50.84 183 TYR B C 1
ATOM 3353 O O . TYR B 1 183 ? 11.141 -6.73 -17.984 1 50.84 183 TYR B O 1
ATOM 3361 N N . GLY B 1 184 ? 10.422 -5.336 -16.766 1 47 184 GLY B N 1
ATOM 3362 C CA . GLY B 1 184 ? 9.891 -4.598 -17.906 1 47 184 GLY B CA 1
ATOM 3363 C C . GLY B 1 184 ? 10.438 -3.186 -18 1 47 184 GLY B C 1
ATOM 3364 O O . GLY B 1 184 ? 11 -2.66 -17.047 1 47 184 GLY B O 1
ATOM 3365 N N . PRO B 1 185 ? 10.703 -2.859 -19.391 1 43.59 185 PRO B N 1
ATOM 3366 C CA . PRO B 1 185 ? 11.078 -1.45 -19.516 1 43.59 185 PRO B CA 1
ATOM 3367 C C . PRO B 1 185 ? 10.211 -0.524 -18.672 1 43.59 185 PRO B C 1
ATOM 3369 O O . PRO B 1 185 ? 9.047 -0.833 -18.406 1 43.59 185 PRO B O 1
ATOM 3372 N N . MET B 1 186 ? 10.945 0.229 -17.891 1 42.78 186 MET B N 1
ATOM 3373 C CA . MET B 1 186 ? 10.219 1.279 -17.172 1 42.78 186 MET B CA 1
ATOM 3374 C C . MET B 1 186 ? 9.344 2.076 -18.141 1 42.78 186 MET B C 1
ATOM 3376 O O . MET B 1 186 ? 9.852 2.812 -18.984 1 42.78 186 MET B O 1
ATOM 3380 N N . GLU B 1 187 ? 8.586 1.419 -19 1 36.38 187 GLU B N 1
ATOM 3381 C CA . GLU B 1 187 ? 7.852 2.355 -19.844 1 36.38 187 GLU B CA 1
ATOM 3382 C C . GLU B 1 187 ? 7.031 3.332 -19 1 36.38 187 GLU B C 1
ATOM 3384 O O . GLU B 1 187 ? 6.805 3.1 -17.812 1 36.38 187 GLU B O 1
ATOM 3389 N N . ASP B 1 188 ? 6.672 4.328 -19.672 1 35.34 188 ASP B N 1
ATOM 3390 C CA . ASP B 1 188 ? 5.715 5.305 -19.156 1 35.34 188 ASP B CA 1
ATOM 3391 C C . ASP B 1 188 ? 4.512 4.617 -18.531 1 35.34 188 ASP B C 1
ATOM 3393 O O . ASP B 1 188 ? 3.771 3.898 -19.203 1 35.34 188 ASP B O 1
ATOM 3397 N N . GLY B 1 189 ? 4.266 4.387 -17.266 1 37.59 189 GLY B N 1
ATOM 3398 C CA . GLY B 1 189 ? 3.055 4.023 -16.547 1 37.59 189 GLY B CA 1
ATOM 3399 C C . GLY B 1 189 ? 3.061 2.586 -16.047 1 37.59 189 GLY B C 1
ATOM 3400 O O . GLY B 1 189 ? 2.029 2.07 -15.617 1 37.59 189 GLY B O 1
ATOM 3401 N N . GLY B 1 190 ? 3.889 1.733 -16.234 1 38.03 190 GLY B N 1
ATOM 3402 C CA . GLY B 1 190 ? 3.961 0.481 -15.492 1 38.03 190 GLY B CA 1
ATOM 3403 C C . GLY B 1 190 ? 4.719 -0.604 -16.234 1 38.03 190 GLY B C 1
ATOM 3404 O O . GLY B 1 190 ? 5.191 -0.386 -17.344 1 38.03 190 GLY B O 1
ATOM 340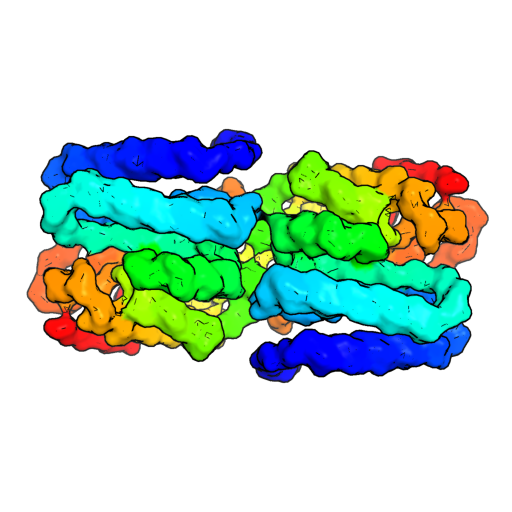5 N N . TYR B 1 191 ? 5.32 -1.584 -15.578 1 36.03 191 TYR B N 1
ATOM 3406 C CA . TYR B 1 191 ? 6.195 -2.664 -16.016 1 36.03 191 TYR B CA 1
ATOM 3407 C C . TYR B 1 191 ? 5.422 -3.707 -16.812 1 36.03 191 TYR B C 1
ATOM 3409 O O . TYR B 1 191 ? 4.242 -3.953 -16.547 1 36.03 191 TYR B O 1
ATOM 3417 N N . MET B 1 192 ? 5.676 -3.855 -18.094 1 32.06 192 MET B N 1
ATOM 3418 C CA . MET B 1 192 ? 5.035 -4.863 -18.938 1 32.06 192 MET B CA 1
ATOM 3419 C C . MET B 1 192 ? 5.348 -6.27 -18.438 1 32.06 192 MET B C 1
ATOM 3421 O O . MET B 1 192 ? 6.484 -6.559 -18.047 1 32.06 192 MET B O 1
ATOM 3425 N N . PRO B 1 193 ? 4.246 -7.094 -18.203 1 30.98 193 PRO B N 1
ATOM 3426 C CA . PRO B 1 193 ? 4.309 -8.484 -17.75 1 30.98 193 PRO B CA 1
ATOM 3427 C C . PRO B 1 193 ? 5.195 -9.359 -18.641 1 30.98 193 PRO B C 1
ATOM 3429 O O . PRO B 1 193 ? 5.246 -9.156 -19.859 1 30.98 193 PRO B O 1
ATOM 3432 N N . CYS B 1 194 ? 6.355 -9.719 -18.25 1 30.44 194 CYS B N 1
ATOM 3433 C CA . CYS B 1 194 ? 7.16 -10.68 -18.984 1 30.44 194 CYS B CA 1
ATOM 3434 C C . CYS B 1 194 ? 6.613 -12.094 -18.828 1 30.44 194 CYS B C 1
ATOM 3436 O O . CYS B 1 194 ? 5.918 -12.391 -17.859 1 30.44 194 CYS B O 1
ATOM 3438 N N . ILE B 1 195 ? 6.605 -12.914 -19.922 1 28.33 195 ILE B N 1
ATOM 3439 C CA . ILE B 1 195 ? 6.133 -14.289 -20.062 1 28.33 195 ILE B CA 1
ATOM 3440 C C . ILE B 1 195 ? 6.879 -15.195 -19.078 1 28.33 195 ILE B C 1
ATOM 3442 O O . ILE B 1 195 ? 8.062 -14.984 -18.812 1 28.33 195 ILE B O 1
ATOM 3446 N N . ALA B 1 196 ? 6.211 -16.109 -18.422 1 34.97 196 ALA B N 1
ATOM 3447 C CA . ALA B 1 196 ? 6.605 -17.156 -17.469 1 34.97 196 ALA B CA 1
ATOM 3448 C C . ALA B 1 196 ? 7.668 -18.062 -18.078 1 34.97 196 ALA B C 1
ATOM 3450 O O . ALA B 1 196 ? 7.598 -18.422 -19.25 1 34.97 196 ALA B O 1
ATOM 3451 N N . VAL B 1 197 ? 8.945 -18.078 -17.703 1 31.11 197 VAL B N 1
ATOM 3452 C CA . VAL B 1 197 ? 9.984 -19.016 -18.141 1 31.11 197 VAL B CA 1
ATOM 3453 C C . VAL B 1 197 ? 9.992 -20.234 -17.219 1 31.11 197 VAL B C 1
ATOM 3455 O O . VAL B 1 197 ? 9.758 -20.125 -16.016 1 31.11 197 VAL B O 1
ATOM 3458 N N . HIS B 1 198 ? 9.734 -21.406 -17.891 1 29.61 198 HIS B N 1
ATOM 3459 C CA . HIS B 1 198 ? 9.969 -22.656 -17.172 1 29.61 198 HIS B CA 1
ATOM 3460 C C . HIS B 1 198 ? 11.43 -22.781 -16.75 1 29.61 198 HIS B C 1
ATOM 3462 O O . HIS B 1 198 ? 12.336 -22.422 -17.5 1 29.61 198 HIS B O 1
ATOM 3468 N N . ILE B 1 199 ? 11.688 -22.719 -15.531 1 32.5 199 ILE B N 1
ATOM 3469 C CA . ILE B 1 199 ? 13.047 -23 -15.078 1 32.5 199 ILE B CA 1
ATOM 3470 C C . ILE B 1 199 ? 13.281 -24.516 -15.07 1 32.5 199 ILE B C 1
ATOM 3472 O O . ILE B 1 199 ? 12.609 -25.25 -14.336 1 32.5 199 ILE B O 1
ATOM 3476 N N . SER B 1 200 ? 13.547 -25.094 -16.422 1 29.39 200 SER B N 1
ATOM 3477 C CA . SER B 1 200 ? 13.883 -26.5 -16.531 1 29.39 200 SER B CA 1
ATOM 3478 C C . SER B 1 200 ? 15.125 -26.828 -15.703 1 29.39 200 SER B C 1
ATOM 3480 O O . SER B 1 200 ? 16 -25.984 -15.516 1 29.39 200 SER B O 1
ATOM 3482 N N . HIS B 1 201 ? 14.938 -27.875 -14.914 1 30.91 201 HIS B N 1
ATOM 3483 C CA . HIS B 1 201 ? 16.078 -28.531 -14.258 1 30.91 201 HIS B CA 1
ATOM 3484 C C . HIS B 1 201 ? 17.109 -28.969 -15.273 1 30.91 201 HIS B C 1
ATOM 3486 O O . HIS B 1 201 ? 16.781 -29.203 -16.438 1 30.91 201 HIS B O 1
ATOM 3492 N N . PRO B 1 202 ? 18.328 -29.266 -15.023 1 28.36 202 PRO B N 1
ATOM 3493 C CA . PRO B 1 202 ? 19.422 -29.75 -15.867 1 28.36 202 PRO B CA 1
ATOM 3494 C C . PRO B 1 202 ? 19 -30.891 -16.781 1 28.36 202 PRO B C 1
ATOM 3496 O O . PRO B 1 202 ? 19.688 -31.203 -17.766 1 28.36 202 PRO B O 1
ATOM 3499 N N . SER B 1 203 ? 18.25 -31.922 -16.562 1 31.14 203 SER B N 1
ATOM 3500 C CA . SER B 1 203 ? 18.406 -33.125 -17.359 1 31.14 203 SER B CA 1
ATOM 3501 C C . SER B 1 203 ? 17.75 -32.969 -18.734 1 31.14 203 SER B C 1
ATOM 3503 O O . SER B 1 203 ? 17.703 -33.938 -19.516 1 31.14 203 SER B O 1
ATOM 3505 N N . GLY B 1 204 ? 17.734 -31.844 -19.812 1 28.86 204 GLY B N 1
ATOM 3506 C CA . GLY B 1 204 ? 17.891 -31.766 -21.266 1 28.86 204 GLY B CA 1
ATOM 3507 C C . GLY B 1 204 ? 17.188 -30.562 -21.859 1 28.86 204 GLY B C 1
ATOM 3508 O O . GLY B 1 204 ? 17.797 -29.516 -22.078 1 28.86 204 GLY B O 1
ATOM 3509 N N . ASP B 1 205 ? 15.883 -30.531 -22.875 1 26.62 205 ASP B N 1
ATOM 3510 C CA . ASP B 1 205 ? 15.602 -29.719 -24.047 1 26.62 205 ASP B CA 1
ATOM 3511 C C . ASP B 1 205 ? 15.133 -28.312 -23.656 1 26.62 205 ASP B C 1
ATOM 3513 O O . ASP B 1 205 ? 14.125 -28.172 -22.953 1 26.62 205 ASP B O 1
ATOM 3517 N N . ILE B 1 206 ? 15.992 -27.344 -23.562 1 29.77 206 ILE B N 1
ATOM 3518 C CA . ILE B 1 206 ? 15.977 -25.969 -23.078 1 29.77 206 ILE B CA 1
ATOM 3519 C C . ILE B 1 206 ? 15.43 -25.047 -24.172 1 29.77 206 ILE B C 1
ATOM 3521 O O . ILE B 1 206 ? 16.078 -24.859 -25.219 1 29.77 206 ILE B O 1
ATOM 3525 N N . LYS B 1 207 ? 14.336 -25.312 -24.969 1 27.67 207 LYS B N 1
ATOM 3526 C CA . LYS B 1 207 ? 14.312 -24.391 -26.094 1 27.67 207 LYS B CA 1
ATOM 3527 C C . LYS B 1 207 ? 14.242 -22.938 -25.625 1 27.67 207 LYS B C 1
ATOM 3529 O O . LYS B 1 207 ? 13.672 -22.656 -24.562 1 27.67 207 LYS B O 1
ATOM 3534 N N . LYS B 1 208 ? 14.898 -21.922 -26.484 1 26.62 208 LYS B N 1
ATOM 3535 C CA . LYS B 1 208 ? 15.555 -20.641 -26.703 1 26.62 208 LYS B CA 1
ATOM 3536 C C . LYS B 1 208 ? 14.57 -19.484 -26.547 1 26.62 208 LYS B C 1
ATOM 3538 O O . LYS B 1 208 ? 14.797 -18.578 -25.734 1 26.62 208 LYS B O 1
ATOM 3543 N N . SER B 1 209 ? 13.961 -18.969 -27.625 1 24.17 209 SER B N 1
ATOM 3544 C CA . SER B 1 209 ? 14.195 -17.641 -28.203 1 24.17 209 SER B CA 1
ATOM 3545 C C . SER B 1 209 ? 13.281 -16.594 -27.578 1 24.17 209 SER B C 1
ATOM 3547 O O . SER B 1 209 ? 12.062 -16.641 -27.75 1 24.17 209 SER B O 1
ATOM 3549 N N . CYS B 1 210 ? 13.344 -16.391 -26.375 1 26.38 210 CYS B N 1
ATOM 3550 C CA . CYS B 1 210 ? 12.633 -15.195 -25.938 1 26.38 210 CYS B CA 1
ATOM 3551 C C . CYS B 1 210 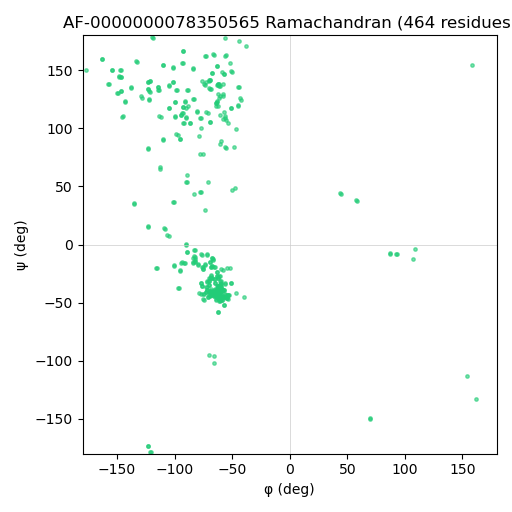? 13.141 -13.953 -26.641 1 26.38 210 CYS B C 1
ATOM 3553 O O . CYS B 1 210 ? 14.344 -13.812 -26.875 1 26.38 210 CYS B O 1
ATOM 3555 N N . ALA B 1 211 ? 12.531 -13.031 -27.281 1 25.53 211 ALA B N 1
ATOM 3556 C CA . ALA B 1 211 ? 12.992 -11.844 -27.984 1 25.53 211 ALA B CA 1
ATOM 3557 C C . ALA B 1 211 ? 14.148 -11.172 -27.25 1 25.53 211 ALA B C 1
ATOM 3559 O O . ALA B 1 211 ? 14.32 -11.375 -26.047 1 25.53 211 ALA B O 1
ATOM 3560 N N . ARG B 1 212 ? 15.078 -9.977 -27.781 1 26.73 212 ARG B N 1
ATOM 3561 C CA . ARG B 1 212 ? 16.469 -9.531 -27.703 1 26.73 212 ARG B CA 1
ATOM 3562 C C . ARG B 1 212 ? 16.844 -9.141 -26.281 1 26.73 212 ARG B C 1
ATOM 3564 O O . ARG B 1 212 ? 17.844 -9.625 -25.75 1 26.73 212 ARG B O 1
ATOM 3571 N N . GLU B 1 213 ? 16.891 -7.699 -25.984 1 29 213 GLU B N 1
ATOM 3572 C CA . GLU B 1 213 ? 17.609 -6.895 -25 1 29 213 GLU B CA 1
ATOM 3573 C C . GLU B 1 213 ? 17.203 -7.262 -23.578 1 29 213 GLU B C 1
ATOM 3575 O O . GLU B 1 213 ? 18.047 -7.324 -22.688 1 29 213 GLU B O 1
ATOM 3580 N N . LEU B 1 214 ? 16.047 -7.215 -23.125 1 30.64 214 LEU B N 1
ATOM 3581 C CA . LEU B 1 214 ? 15.477 -7.621 -21.844 1 30.64 214 LEU B CA 1
ATOM 3582 C C . LEU B 1 214 ? 15.789 -9.078 -21.547 1 30.64 214 LEU B C 1
ATOM 3584 O O . LEU B 1 214 ? 15.805 -9.492 -20.375 1 30.64 214 LEU B O 1
ATOM 3588 N N . ASP B 1 215 ? 16.109 -9.922 -22.422 1 31.08 215 ASP B N 1
ATOM 3589 C CA . ASP B 1 215 ? 16.328 -11.367 -22.453 1 31.08 215 ASP B CA 1
ATOM 3590 C C . ASP B 1 215 ? 17.547 -11.758 -21.641 1 31.08 215 ASP B C 1
ATOM 3592 O O . ASP B 1 215 ? 17.547 -12.773 -20.938 1 31.08 215 ASP B O 1
ATOM 3596 N N . GLU B 1 216 ? 18.5 -10.984 -21.781 1 33.62 216 GLU B N 1
ATOM 3597 C CA . GLU B 1 216 ? 19.766 -11.336 -21.125 1 33.62 216 GLU B CA 1
ATOM 3598 C C . GLU B 1 216 ? 19.656 -11.242 -19.609 1 33.62 216 GLU B C 1
ATOM 3600 O O . GLU B 1 216 ? 20.203 -12.07 -18.891 1 33.62 216 GLU B O 1
ATOM 3605 N N . LEU B 1 217 ? 18.906 -10.203 -19.219 1 34.22 217 LEU B N 1
ATOM 3606 C CA . LEU B 1 217 ? 18.812 -10.023 -17.766 1 34.22 217 LEU B CA 1
ATOM 3607 C C . LEU B 1 217 ? 17.984 -11.141 -17.141 1 34.22 217 LEU B C 1
ATOM 3609 O O . LEU B 1 217 ? 18.344 -11.664 -16.078 1 34.22 217 LEU B O 1
ATOM 3613 N N . ILE B 1 218 ? 16.891 -11.453 -17.781 1 35.72 218 ILE B N 1
ATOM 3614 C CA . ILE B 1 218 ? 16.031 -12.516 -17.266 1 35.72 218 ILE B CA 1
ATOM 3615 C C . ILE B 1 218 ? 16.812 -13.828 -17.219 1 35.72 218 ILE B C 1
ATOM 3617 O O . ILE B 1 218 ? 16.766 -14.555 -16.234 1 35.72 218 ILE B O 1
ATOM 3621 N N . ILE B 1 219 ? 17.5 -14.094 -18.344 1 35.06 219 ILE B N 1
ATOM 3622 C CA . ILE B 1 219 ? 18.281 -15.32 -18.406 1 35.06 219 ILE B CA 1
ATOM 3623 C C . ILE B 1 219 ? 19.359 -15.305 -17.328 1 35.06 219 ILE B C 1
ATOM 3625 O O . ILE B 1 219 ? 19.578 -16.312 -16.641 1 35.06 219 ILE B O 1
ATOM 3629 N N . ASP B 1 220 ? 19.812 -14.086 -17.172 1 37.28 220 ASP B N 1
ATOM 3630 C CA . ASP B 1 220 ? 20.891 -13.984 -16.203 1 37.28 220 ASP B CA 1
ATOM 3631 C C . ASP B 1 220 ? 20.375 -14.156 -14.773 1 37.28 220 ASP B C 1
ATOM 3633 O O . ASP B 1 220 ? 21 -14.836 -13.953 1 37.28 220 ASP B O 1
ATOM 3637 N N . GLU B 1 221 ? 19.203 -13.523 -14.57 1 43.16 221 GLU B N 1
ATOM 3638 C CA . GLU B 1 221 ? 18.656 -13.695 -13.219 1 43.16 221 GLU B CA 1
ATOM 3639 C C . GLU B 1 221 ? 18.203 -15.133 -12.992 1 43.16 221 GLU B C 1
ATOM 3641 O O . GLU B 1 221 ? 18.359 -15.68 -11.898 1 43.16 221 GLU B O 1
ATOM 3646 N N . GLY B 1 222 ? 17.547 -15.719 -13.961 1 38.38 222 GLY B N 1
ATOM 3647 C CA . GLY B 1 222 ? 17.203 -17.125 -13.891 1 38.38 222 GLY B CA 1
ATOM 3648 C C . GLY B 1 222 ? 18.391 -18.031 -13.656 1 38.38 222 GLY B C 1
ATOM 3649 O O . GLY B 1 222 ? 18.344 -18.922 -12.812 1 38.38 222 GLY B O 1
ATOM 3650 N N . HIS B 1 223 ? 19.453 -17.75 -14.438 1 40.41 223 HIS B N 1
ATOM 3651 C CA . HIS B 1 223 ? 20.688 -18.531 -14.258 1 40.41 223 HIS B CA 1
ATOM 3652 C C . HIS B 1 223 ? 21.281 -18.281 -12.875 1 40.41 223 HIS B C 1
ATOM 3654 O O . HIS B 1 223 ? 21.75 -19.219 -12.219 1 40.41 223 HIS B O 1
ATOM 3660 N N . ARG B 1 224 ? 21.281 -17.047 -12.516 1 41 224 ARG B N 1
ATOM 3661 C CA . ARG B 1 224 ? 21.844 -16.688 -11.219 1 41 224 ARG B CA 1
ATOM 3662 C C . ARG B 1 224 ? 21.078 -17.375 -10.086 1 41 224 ARG B C 1
ATOM 3664 O O . ARG B 1 224 ? 21.688 -17.891 -9.148 1 41 224 ARG B O 1
ATOM 3671 N N . LEU B 1 225 ? 19.859 -17.328 -10.258 1 41.44 225 LEU B N 1
ATOM 3672 C CA . LEU B 1 225 ? 19.031 -17.969 -9.227 1 41.44 225 LEU B CA 1
ATOM 3673 C C . LEU B 1 225 ? 19.188 -19.484 -9.273 1 41.44 225 LEU B C 1
ATOM 3675 O O . LEU B 1 225 ? 19.172 -20.141 -8.234 1 41.44 225 LEU B O 1
ATOM 3679 N N . GLN B 1 226 ? 19.25 -20.047 -10.391 1 40.91 226 GLN B N 1
ATOM 3680 C CA . GLN B 1 226 ? 19.469 -21.484 -10.516 1 40.91 226 GLN B CA 1
ATOM 3681 C C . GLN B 1 226 ? 20.781 -21.891 -9.867 1 40.91 226 GLN B C 1
ATOM 3683 O O . GLN B 1 226 ? 20.891 -22.984 -9.289 1 40.91 226 GLN B O 1
ATOM 3688 N N . GLU B 1 227 ? 21.766 -21.125 -10 1 42.75 227 GLU B N 1
ATOM 3689 C CA . GLU B 1 227 ? 23.062 -21.438 -9.406 1 42.75 227 GLU B CA 1
ATOM 3690 C C . GLU B 1 227 ? 23.031 -21.312 -7.891 1 42.75 227 GLU B C 1
ATOM 3692 O O . GLU B 1 227 ? 23.719 -22.062 -7.184 1 42.75 227 GLU B O 1
ATOM 3697 N N . LYS B 1 228 ? 22.203 -20.422 -7.59 1 44.69 228 LYS B N 1
ATOM 3698 C CA . LYS B 1 228 ? 22.25 -20.141 -6.156 1 44.69 228 LYS B CA 1
ATOM 3699 C C . LYS B 1 228 ? 21.172 -20.906 -5.402 1 44.69 228 LYS B C 1
ATOM 3701 O O . LYS B 1 228 ? 21.281 -21.125 -4.195 1 44.69 228 LYS B O 1
ATOM 3706 N N . VAL B 1 229 ? 20.109 -21.031 -5.93 1 35 229 VAL B N 1
ATOM 3707 C CA . VAL B 1 229 ? 19.047 -21.797 -5.277 1 35 229 VAL B CA 1
ATOM 3708 C C . VAL B 1 229 ? 19.062 -23.234 -5.793 1 35 229 VAL B C 1
ATOM 3710 O O . VAL B 1 229 ? 18.703 -23.5 -6.938 1 35 229 VAL B O 1
ATOM 3713 N N . PRO B 1 230 ? 19.797 -24.047 -5.117 1 36.91 230 PRO B N 1
ATOM 3714 C CA . PRO B 1 230 ? 19.797 -25.438 -5.535 1 36.91 230 PRO B CA 1
ATOM 3715 C C . PRO B 1 230 ? 18.391 -26.047 -5.566 1 36.91 230 PRO B C 1
ATOM 3717 O O . PRO B 1 230 ? 17.688 -26.016 -4.555 1 36.91 230 PRO B O 1
ATOM 3720 N N . ILE B 1 231 ? 17.75 -25.844 -6.578 1 36.09 231 ILE B N 1
ATOM 3721 C CA . ILE B 1 231 ? 16.438 -26.453 -6.742 1 36.09 231 ILE B CA 1
ATOM 3722 C C . ILE B 1 231 ? 16.578 -27.984 -6.695 1 36.09 231 ILE B C 1
ATOM 3724 O O . ILE B 1 231 ? 17.219 -28.578 -7.566 1 36.09 231 ILE B O 1
ATOM 3728 N N . GLN B 1 232 ? 16.547 -28.547 -5.508 1 34.53 232 GLN B N 1
ATOM 3729 C CA . GLN B 1 232 ? 16.406 -30 -5.453 1 34.53 232 GLN B CA 1
ATOM 3730 C C . GLN B 1 232 ? 15.078 -30.453 -6.062 1 34.53 232 GLN B C 1
ATOM 3732 O O . GLN B 1 232 ? 14.047 -29.812 -5.832 1 34.53 232 GLN B O 1
ATOM 3737 N N . PRO B 1 233 ? 15.219 -31.266 -7.125 1 34.59 233 PRO B N 1
ATOM 3738 C CA . PRO B 1 233 ? 13.977 -31.859 -7.609 1 34.59 233 PRO B CA 1
ATOM 3739 C C . PRO B 1 233 ? 13.086 -32.375 -6.48 1 34.59 233 PRO B C 1
ATOM 3741 O O . PRO B 1 233 ? 13.594 -32.781 -5.43 1 34.59 233 PRO B O 1
ATOM 3744 N N . PHE B 1 234 ? 11.789 -32.094 -6.551 1 32.47 234 PHE B N 1
ATOM 3745 C CA . PHE B 1 234 ? 10.859 -32.688 -5.59 1 32.47 234 PHE B CA 1
ATOM 3746 C C . PHE B 1 234 ? 10.906 -34.188 -5.648 1 32.47 234 PHE B C 1
ATOM 3748 O O . PHE B 1 234 ? 11.164 -34.781 -6.703 1 32.47 234 PHE B O 1
#

Solvent-accessible surface area (backbone atoms only — not comparable to full-atom values): 26486 Å² total; per-residue (Å²): 130,78,79,90,71,92,72,52,62,66,56,48,48,53,52,47,52,52,51,52,53,54,54,67,66,39,90,66,74,62,84,60,45,81,35,88,46,78,34,46,76,46,50,72,68,50,42,44,52,43,55,54,51,47,51,54,48,47,54,62,72,46,66,81,55,88,57,44,63,22,39,35,37,31,51,48,14,45,33,28,37,67,56,58,35,52,56,41,46,72,76,37,76,83,64,33,24,21,43,28,60,18,41,36,16,33,37,43,54,38,82,76,53,60,82,79,44,43,74,55,31,54,32,24,71,32,35,40,53,39,58,29,41,37,58,25,48,61,60,93,53,83,82,41,74,90,39,43,68,46,47,51,46,50,47,52,44,51,50,53,16,56,67,30,35,79,75,31,74,83,44,64,83,54,72,59,72,46,44,17,49,40,82,34,66,82,42,97,83,54,64,52,86,47,73,73,41,78,56,73,67,85,94,69,93,72,88,69,80,71,71,78,79,73,35,54,55,42,49,44,48,52,49,52,43,50,72,66,45,75,75,70,74,121,130,78,80,90,69,92,70,52,61,66,56,49,48,52,51,48,51,53,50,54,53,54,54,69,66,38,89,66,75,62,83,59,46,80,36,86,45,76,33,46,79,47,50,72,67,50,42,44,50,40,54,55,51,47,51,54,49,48,54,63,71,46,66,82,55,89,57,43,62,24,37,35,38,30,51,48,14,44,34,29,38,68,56,58,35,53,55,41,47,71,76,35,76,83,64,34,23,23,43,27,60,18,40,36,16,33,38,42,50,39,81,75,52,62,81,79,44,42,74,56,32,53,32,22,70,32,34,41,50,38,57,27,40,37,60,25,47,61,60,95,53,84,81,41,73,92,39,42,70,46,47,51,48,50,49,50,44,52,50,52,16,56,67,29,35,80,75,32,74,83,46,64,83,53,74,59,73,47,43,17,46,42,77,32,66,83,42,95,89,52,63,50,85,44,74,71,44,78,60,74,68,84,95,70,97,73,87,78,88,65,74,80,80,73,37,54,55,43,52,46,50,52,49,50,43,51,72,65,47,74,74,69,72,120

Nearest PDB structures (foldseek):
  3dx5-assembly1_A  TM=6.130E-01  e=4.679E-03  Bacillus anthracis
  3cqi-assembly1_B  TM=5.612E-01  e=1.502E-02  Escherichia coli
  3cqj-assembly1_B  TM=6.268E-01  e=3.816E-02  Escherichia coli
  3cqk-assembly1_B  TM=5.481E-01  e=4.288E-02  Escherichia coli
  3cny-assembly2_B  TM=5.336E-01  e=9.151E-02  Lactiplantibacillus plantarum WCFS1

Radius of gyration: 23.94 Å; Cα contacts (8 Å, |Δi|>4): 750; chains: 2; bounding box: 46×74×56 Å

Organism: Batrachochytrium dendrobatidis (strain JEL423) (NCBI:txid403673)

Sequence (468 aa):
MGKWERLSVDAHLSNFEVQLNTMLAIAEPPVHINCHSGSDSFTLKESIDYFTKSISIQQRVLQGKEIPLSHETHRGRSLYSPWITLEIAQQVPQILFTLDVSHWHVVCERILDPQDIDLVLRRTAHIHARVGTAQQPQISDPRDPQFKHVVEAHELLWRTAIAYQKDIPSLAHRIAPTLTPEYGPMEDGGYMPCIAVHISHPSGDIKKSCARELDELIIDEGHRLQEKVPIQPFMGKWERLSVDAHLSNFEVQLNTMLAIAEPPVHINCHSGSDSFTLKESIDYFTKSISIQQRVLQGKEIPLSHETHRGRSLYSPWITLEIAQQVPQILFTLDVSHWHVVCERILDPQDIDLVLRRTAHIHARVGTAQQPQISDPRDPQFKHVVEAHELLWRTAIAYQKDIPSLAHRIAPTLTPEYGPMEDGGYMPCIAVHISHPSGDIKKSCARELDELIIDEGHRLQEKVPIQPF

InterPro domains:
  IPR036237 Xylose isomerase-like superfamily [SSF51658] (32-133)

Secondary structure (DSSP, 8-state):
--------HHHHHHHHHHHHHHHHTSSSPPS-EEE--S-TTS-HHHHHHHHHHHHHHHHHHHTT----EEEE--TTSTTSSHHHHHHHHHH-TT--EEE-HHHHHHHHTSPPPGGGGHHHHTTEEEEEE----SS-S--S-TTSGGGHHHHHHHHHHHHHHHHHHTT-GGGTT-SS-EEEE-----BTTB------EE---TTS-----S-SHHHHHHHHHHHHHHHHS-----/--------HHHHHHHHHHHHHHHHTSSSPPS-EEE--S-TTS-HHHHHHHHHHHHHHHHHHHTT----EEEE--TTSTTSSHHHHHHHHHH-TT--EEE-HHHHHHHHTSPPPGGGGHHHHTTEEEEEE----SS-S--S-TTSGGGHHHHHHHHHHHHHHHHHHTT-GGGTT-SS--EEE-----BTTB------B----TTS-------SSHHHHHHHHHHHHHHHS-----

pLDDT: mean 76.83, std 24.85, range [24.17, 98.75]

Foldseek 3Di:
DDDDDQDALVVQLVVLLVVLLVQVPDPDHDQAAEDQGAFCPDDLVSRLVSVQVSVVSCCVRCVPPLHYYAYEQDPGGQNQELVSVVVSCVSRVLHAYAYLCLSHLQVVLHQDACVSRVSNLLRHQEYADAFHHSNGSHDDACVPPVCVVSNVSSLNSVLSSQVNNCVRVSCVVPQFGWYFHQQAPPPDPDGDGGDIQDLDDPPDDRPDPDPDDVRVRRVVVSVVSCVVRVGDGD/DDDDDQDALVVQLVVLLVVLLVQPPDPDHDQAAEDQGAFCPDDLVSRLVSVVVSVVSCCVRCVPPLHYYAYEQDPGGVNQELVSVVVSCVSRVLHAYAYLCLSHLQVVLHQDACVSRVSNLLRHQEYADAFHHSNGSHDDACPPPVCVVSNVSSLNSVLSSQVNNCVRVSCVVPQFGWYFHQQAPPPDPDGPGGDTQDLDDPPDDRDDDDDDDVVVRRVVVSVVSCVVRVGDGD